Protein 6NZJ (pdb70)

Radius of gyration: 22.23 Å; Cα contacts (8 Å, |Δi|>4): 1246; chains: 2; bounding box: 57×59×49 Å

Structure (mmCIF, N/CA/C/O backbone):
data_6NZJ
#
_entry.id   6NZJ
#
_cell.length_a   96.169
_cell.length_b   96.169
_cell.length_c   320.244
_cell.angle_alpha   90.00
_cell.angle_beta   90.00
_cell.angle_gamma   120.00
#
_symmetry.space_group_name_H-M   'P 65 2 2'
#
loop_
_entity.id
_entity.type
_entity.pdbx_description
1 polymer 'Nitrogenase iron protein'
2 non-polymer 'IRON/SULFUR CLUSTER'
3 non-polymer 'SULFATE ION'
4 water water
#
loop_
_atom_site.group_PDB
_atom_site.id
_atom_site.type_symbol
_atom_site.label_atom_id
_atom_site.label_alt_id
_atom_site.label_comp_id
_atom_site.label_asym_id
_atom_site.label_entity_id
_atom_site.label_seq_id
_atom_site.pdbx_PDB_ins_code
_atom_site.Cartn_x
_atom_site.Cartn_y
_atom_site.Cartn_z
_atom_site.occupancy
_atom_site.B_iso_or_equiv
_atom_site.auth_seq_id
_atom_site.auth_comp_id
_atom_site.auth_asym_id
_atom_site.auth_atom_id
_atom_site.pdbx_PDB_model_num
ATOM 1 N N . MET A 1 1 ? -27.296 10.466 -9.085 1.00 60.81 1 MET A N 1
ATOM 2 C CA . MET A 1 1 ? -27.129 11.862 -8.690 1.00 58.02 1 MET A CA 1
ATOM 3 C C . MET A 1 1 ? -28.472 12.594 -8.599 1.00 51.30 1 MET A C 1
ATOM 4 O O . MET A 1 1 ? -29.247 12.587 -9.549 1.00 54.67 1 MET A O 1
ATOM 9 N N . ARG A 1 2 ? -28.747 13.225 -7.459 1.00 48.49 2 ARG A N 1
ATOM 10 C CA . ARG A 1 2 ? -29.942 14.053 -7.342 1.00 50.60 2 ARG A CA 1
ATOM 11 C C . ARG A 1 2 ? -29.745 15.367 -8.092 1.00 51.85 2 ARG A C 1
ATOM 12 O O . ARG A 1 2 ? -28.657 15.957 -8.073 1.00 48.99 2 ARG A O 1
ATOM 20 N N . GLN A 1 3 ? -30.808 15.830 -8.749 1.00 45.05 3 GLN A N 1
ATOM 21 C CA . GLN A 1 3 ? -30.766 17.026 -9.590 1.00 44.03 3 GLN A CA 1
ATOM 22 C C . GLN A 1 3 ? -31.820 18.016 -9.095 1.00 45.48 3 GLN A C 1
ATOM 23 O O . GLN A 1 3 ? -32.992 17.957 -9.479 1.00 40.95 3 GLN A O 1
ATOM 29 N N . ILE A 1 4 ? -31.385 18.944 -8.250 1.00 41.36 4 ILE A N 1
ATOM 30 C CA . ILE A 1 4 ? -32.277 19.819 -7.506 1.00 37.49 4 ILE A CA 1
ATOM 31 C C . ILE A 1 4 ? -32.096 21.250 -7.986 1.00 39.93 4 ILE A C 1
ATOM 32 O O . ILE A 1 4 ? -30.975 21.685 -8.280 1.00 39.82 4 ILE A O 1
ATOM 37 N N . ALA A 1 5 ? -33.206 21.977 -8.081 1.00 37.69 5 ALA A N 1
ATOM 38 C CA . ALA A 1 5 ? -33.173 23.419 -8.263 1.00 39.95 5 ALA A CA 1
ATOM 39 C C . ALA A 1 5 ? -33.973 24.091 -7.155 1.00 38.96 5 ALA A C 1
ATOM 40 O O . ALA A 1 5 ? -34.992 23.562 -6.695 1.00 39.80 5 ALA A O 1
ATOM 42 N N . ILE A 1 6 ? -33.489 25.246 -6.717 1.00 35.78 6 ILE A N 1
ATOM 43 C CA . ILE A 1 6 ? -34.176 26.084 -5.748 1.00 35.56 6 ILE A CA 1
ATOM 44 C C . ILE A 1 6 ? -34.664 27.316 -6.484 1.00 37.90 6 ILE A C 1
ATOM 45 O O . ILE A 1 6 ? -33.868 28.030 -7.106 1.00 37.31 6 ILE A O 1
ATOM 50 N N . TYR A 1 7 ? -35.965 27.570 -6.416 1.00 36.19 7 TYR A N 1
ATOM 51 C CA . TYR A 1 7 ? -36.557 28.743 -7.035 1.00 34.99 7 TYR A CA 1
ATOM 52 C C . TYR A 1 7 ? -37.234 29.580 -5.958 1.00 37.82 7 TYR A C 1
ATOM 53 O O . TYR A 1 7 ? -37.545 29.091 -4.868 1.00 37.57 7 TYR A O 1
ATOM 62 N N . GLY A 1 8 ? -37.468 30.846 -6.262 1.00 35.54 8 GLY A N 1
ATOM 63 C CA . GLY A 1 8 ? -38.246 31.670 -5.358 1.00 35.02 8 GLY A CA 1
ATOM 64 C C . GLY A 1 8 ? -38.085 33.134 -5.677 1.00 33.99 8 GLY A C 1
ATOM 65 O O . GLY A 1 8 ? -37.214 33.541 -6.440 1.00 36.73 8 GLY A O 1
ATOM 66 N N . LYS A 1 9 ? -38.962 33.931 -5.079 1.00 36.58 9 LYS A N 1
ATOM 67 C CA . LYS A 1 9 ? -38.848 35.373 -5.225 1.00 36.75 9 LYS A CA 1
ATOM 68 C C . LYS A 1 9 ? -37.546 35.855 -4.596 1.00 40.61 9 LYS A C 1
ATOM 69 O O . LYS A 1 9 ? -37.062 35.295 -3.607 1.00 35.72 9 LYS A O 1
ATOM 75 N N . GLY A 1 10 ? -36.970 36.895 -5.190 1.00 37.53 10 GLY A N 1
ATOM 76 C CA . GLY A 1 10 ? -35.752 37.454 -4.659 1.00 38.97 10 GLY A CA 1
ATOM 77 C C . GLY A 1 10 ? -36.001 38.307 -3.429 1.00 43.08 10 GLY A C 1
ATOM 78 O O . GLY A 1 10 ? -37.081 38.861 -3.230 1.00 38.96 10 GLY A O 1
ATOM 79 N N . GLY A 1 11 ? -34.971 38.406 -2.591 1.00 43.11 11 GLY A N 1
ATOM 80 C CA . GLY A 1 11 ? -35.007 39.278 -1.441 1.00 40.79 11 GLY A CA 1
ATOM 81 C C . GLY A 1 11 ? -35.542 38.661 -0.170 1.00 41.42 11 GLY A C 1
ATOM 82 O O . GLY A 1 11 ? -35.847 39.400 0.773 1.00 46.14 11 GLY A O 1
ATOM 83 N N . ILE A 1 12 ? -35.669 37.339 -0.106 1.00 39.62 12 ILE A N 1
ATOM 84 C CA . ILE A 1 12 ? -36.164 36.705 1.109 1.00 40.89 12 ILE A CA 1
ATOM 85 C C . ILE A 1 12 ? -35.199 35.616 1.547 1.00 40.58 12 ILE A C 1
ATOM 86 O O . ILE A 1 12 ? -35.584 34.688 2.266 1.00 40.84 12 ILE A O 1
ATOM 91 N N . GLY A 1 13 ? -33.945 35.718 1.114 1.00 42.43 13 GLY A N 1
ATOM 92 C CA . GLY A 1 13 ? -32.924 34.800 1.577 1.00 39.28 13 GLY A CA 1
ATOM 93 C C . GLY A 1 13 ? -32.900 33.443 0.913 1.00 42.00 13 GLY A C 1
ATOM 94 O O . GLY A 1 13 ? -32.510 32.459 1.550 1.00 42.78 13 GLY A O 1
ATOM 95 N N . LYS A 1 14 ? -33.299 33.351 -0.359 1.00 42.48 14 LYS A N 1
ATOM 96 C CA . LYS A 1 14 ? -33.219 32.064 -1.044 1.00 42.79 14 LYS A CA 1
ATOM 97 C C . LYS A 1 14 ? -31.771 31.580 -1.150 1.00 41.48 14 LYS A C 1
ATOM 98 O O . LYS A 1 14 ? -31.484 30.401 -0.909 1.00 42.39 14 LYS A O 1
ATOM 104 N N . SER A 1 15 ? -30.841 32.474 -1.495 1.00 43.72 15 SER A N 1
ATOM 105 C CA . SER A 1 15 ? -29.454 32.042 -1.651 1.00 43.00 15 SER A CA 1
ATOM 106 C C . SER A 1 15 ? -28.830 31.655 -0.318 1.00 42.23 15 SER A C 1
ATOM 107 O O . SER A 1 15 ? -28.045 30.699 -0.251 1.00 37.03 15 SER A O 1
ATOM 110 N N . THR A 1 16 ? -29.153 32.385 0.744 1.00 37.76 16 THR A N 1
ATOM 111 C CA . THR A 1 16 ? -28.694 31.996 2.071 1.00 39.59 16 THR A CA 1
ATOM 112 C C . THR A 1 16 ? -29.148 30.582 2.401 1.00 44.01 16 THR A C 1
ATOM 113 O O . THR A 1 16 ? -28.347 29.743 2.830 1.00 45.80 16 THR A O 1
ATOM 117 N N . THR A 1 17 ? -30.429 30.287 2.161 1.00 38.61 17 THR A N 1
ATOM 118 C CA . THR A 1 17 ? -30.958 28.969 2.489 1.00 39.23 17 THR A CA 1
ATOM 119 C C . THR A 1 17 ? -30.317 27.882 1.638 1.00 39.76 17 THR A C 1
ATOM 120 O O . THR A 1 17 ? -29.965 26.815 2.154 1.00 41.57 17 THR A O 1
ATOM 124 N N . THR A 1 18 ? -30.167 28.126 0.333 1.00 40.60 18 THR A N 1
ATOM 125 C CA . THR A 1 18 ? -29.526 27.135 -0.528 1.00 41.05 18 THR A CA 1
ATOM 126 C C . THR A 1 18 ? -28.116 26.820 -0.040 1.00 41.02 18 THR A C 1
ATOM 127 O O . THR A 1 18 ? -27.729 25.650 0.078 1.00 41.98 18 THR A O 1
ATOM 131 N N . GLN A 1 19 ? -27.332 27.861 0.255 1.00 39.30 19 GLN A N 1
ATOM 132 C CA . GLN A 1 19 ? -25.956 27.639 0.691 1.00 46.61 19 GLN A CA 1
ATOM 133 C C . GLN A 1 19 ? -25.914 26.926 2.038 1.00 47.63 19 GLN A C 1
ATOM 134 O O . GLN A 1 19 ? -25.122 25.994 2.227 1.00 46.36 19 GLN A O 1
ATOM 140 N N . ASN A 1 20 ? -26.781 27.326 2.972 1.00 41.52 20 ASN A N 1
ATOM 141 C CA . ASN A 1 20 ? -26.852 26.630 4.251 1.00 44.41 20 ASN A CA 1
ATOM 142 C C . ASN A 1 20 ? -27.376 25.207 4.089 1.00 46.08 20 ASN A C 1
ATOM 143 O O . ASN A 1 20 ? -26.905 24.285 4.767 1.00 46.75 20 ASN A O 1
ATOM 148 N N . LEU A 1 21 ? -28.336 24.999 3.188 1.00 43.84 21 LEU A N 1
ATOM 149 C CA . LEU A 1 21 ? -28.837 23.647 2.963 1.00 45.92 21 LEU A CA 1
ATOM 150 C C . LEU A 1 21 ? -27.749 22.752 2.378 1.00 44.52 21 LEU A C 1
ATOM 151 O O . LEU A 1 21 ? -27.552 21.621 2.835 1.00 45.31 21 LEU A O 1
ATOM 156 N N . THR A 1 22 ? -27.020 23.247 1.373 1.00 46.40 22 THR A N 1
ATOM 157 C CA . THR A 1 22 ? -25.951 22.440 0.788 1.00 43.40 22 THR A CA 1
ATOM 158 C C . THR A 1 22 ? -24.813 22.218 1.782 1.00 46.65 22 THR A C 1
ATOM 159 O O . THR A 1 22 ? -24.261 21.113 1.860 1.00 49.01 22 THR A O 1
ATOM 163 N N . ALA A 1 23 ? -24.449 23.245 2.556 1.00 41.37 23 ALA A N 1
ATOM 164 C CA . ALA A 1 23 ? -23.433 23.054 3.590 1.00 46.22 23 ALA A CA 1
ATOM 165 C C . ALA A 1 23 ? -23.843 21.953 4.560 1.00 49.48 23 ALA A C 1
ATOM 166 O O . ALA A 1 23 ? -23.052 21.053 4.870 1.00 49.03 23 ALA A O 1
ATOM 168 N N . ALA A 1 24 ? -25.087 22.006 5.044 1.00 48.79 24 ALA A N 1
ATOM 169 C CA . ALA A 1 24 ? -25.571 20.965 5.945 1.00 50.71 24 ALA A CA 1
ATOM 170 C C . ALA A 1 24 ? -25.534 19.594 5.281 1.00 47.53 24 ALA A C 1
ATOM 171 O O . ALA A 1 24 ? -25.122 18.609 5.900 1.00 52.92 24 ALA A O 1
ATOM 173 N N . LEU A 1 25 ? -25.950 19.512 4.017 1.00 46.97 25 LEU A N 1
ATOM 174 C CA . LEU A 1 25 ? -25.958 18.229 3.325 1.00 46.91 25 LEU A CA 1
ATOM 175 C C . LEU A 1 25 ? -24.553 17.670 3.142 1.00 52.55 25 LEU A C 1
ATOM 176 O O . LEU A 1 25 ? -24.381 16.448 3.047 1.00 56.33 25 LEU A O 1
ATOM 181 N N . SER A 1 26 ? -23.541 18.541 3.062 1.00 50.23 26 SER A N 1
ATOM 182 C CA . SER A 1 26 ? -22.178 18.058 2.862 1.00 52.51 26 SER A CA 1
ATOM 183 C C . SER A 1 26 ? -21.654 17.346 4.100 1.00 51.07 26 SER A C 1
ATOM 184 O O . SER A 1 26 ? -20.884 16.387 3.980 1.00 52.92 26 SER A O 1
ATOM 187 N N . THR A 1 27 ? -22.063 17.790 5.291 1.00 47.72 27 THR A N 1
ATOM 188 C CA . THR A 1 27 ? -21.655 17.115 6.516 1.00 52.85 27 THR A CA 1
ATOM 189 C C . THR A 1 27 ? -22.208 15.700 6.615 1.00 59.03 27 THR A C 1
ATOM 190 O O . THR A 1 27 ? -21.737 14.932 7.459 1.00 62.94 27 THR A O 1
ATOM 194 N N . MET A 1 28 ? -23.187 15.335 5.783 1.00 56.79 28 MET A N 1
ATOM 195 C CA . MET A 1 28 ? -23.719 13.979 5.757 1.00 53.54 28 MET A CA 1
ATOM 196 C C . MET A 1 28 ? -23.012 13.098 4.741 1.00 55.29 28 MET A C 1
ATOM 197 O O . MET A 1 28 ? -23.607 12.129 4.248 1.00 57.49 28 MET A O 1
ATOM 202 N N . GLY A 1 29 ? -21.767 13.418 4.402 1.00 57.46 29 GLY A N 1
ATOM 203 C CA . GLY A 1 29 ? -21.005 12.604 3.469 1.00 53.14 29 GLY A CA 1
ATOM 204 C C . GLY A 1 29 ? -21.512 12.661 2.047 1.00 57.13 29 GLY A C 1
ATOM 205 O O . GLY A 1 29 ? -21.581 11.621 1.374 1.00 62.92 29 GLY A O 1
ATOM 206 N N . ASN A 1 30 ? -21.872 13.849 1.570 1.00 55.17 30 ASN A N 1
ATOM 207 C CA . ASN A 1 30 ? -22.386 14.033 0.221 1.00 57.12 30 ASN A CA 1
ATOM 208 C C . ASN A 1 30 ? -21.419 14.871 -0.600 1.00 49.19 30 ASN A C 1
ATOM 209 O O . ASN A 1 30 ? -20.880 15.870 -0.112 1.00 46.44 30 ASN A O 1
ATOM 214 N N . ASN A 1 31 ? -21.207 14.457 -1.847 1.00 49.39 31 ASN A N 1
ATOM 215 C CA . ASN A 1 31 ? -20.520 15.277 -2.839 1.00 49.08 31 ASN A CA 1
ATOM 216 C C . ASN A 1 31 ? -21.561 16.120 -3.567 1.00 51.96 31 ASN A C 1
ATOM 217 O O . ASN A 1 31 ? -22.492 15.574 -4.177 1.00 49.34 31 ASN A O 1
ATOM 222 N N . ILE A 1 32 ? -21.403 17.440 -3.517 1.00 45.97 32 ILE A N 1
ATOM 223 C CA . ILE A 1 32 ? -22.411 18.369 -4.011 1.00 47.50 32 ILE A CA 1
ATOM 224 C C . ILE A 1 32 ? -21.784 19.311 -5.029 1.00 44.49 32 ILE A C 1
ATOM 225 O O . ILE A 1 32 ? -20.722 19.891 -4.774 1.00 49.39 32 ILE A O 1
ATOM 230 N N . LEU A 1 33 ? -22.453 19.481 -6.168 1.00 44.40 33 LEU A N 1
ATOM 231 C CA . LEU A 1 33 ? -22.151 20.543 -7.120 1.00 43.25 33 LEU A CA 1
ATOM 232 C C . LEU A 1 33 ? -23.224 21.624 -7.015 1.00 44.00 33 LEU A C 1
ATOM 233 O O . LEU A 1 33 ? -24.421 21.323 -7.056 1.00 42.12 33 LEU A O 1
ATOM 238 N N . LEU A 1 34 ? -22.795 22.876 -6.864 1.00 41.73 34 LEU A N 1
ATOM 239 C CA . LEU A 1 34 ? -23.696 24.018 -6.742 1.00 40.06 34 LEU A CA 1
ATOM 240 C C . LEU A 1 34 ? -23.426 24.997 -7.881 1.00 43.89 34 LEU A C 1
ATOM 241 O O . LEU A 1 34 ? -22.318 25.536 -7.995 1.00 37.63 34 LEU A O 1
ATOM 246 N N . VAL A 1 35 ? -24.442 25.232 -8.712 1.00 40.05 35 VAL A N 1
ATOM 247 C CA . VAL A 1 35 ? -24.342 26.104 -9.878 1.00 36.59 35 VAL A CA 1
ATOM 248 C C . VAL A 1 35 ? -25.295 27.271 -9.670 1.00 38.76 35 VAL A C 1
ATOM 249 O O . VAL A 1 35 ? -26.519 27.088 -9.680 1.00 37.86 35 VAL A O 1
ATOM 253 N N . GLY A 1 36 ? -24.743 28.468 -9.483 1.00 35.43 36 GLY A N 1
ATOM 254 C CA . GLY A 1 36 ? -25.565 29.655 -9.331 1.00 39.22 36 GLY A CA 1
ATOM 255 C C . GLY A 1 36 ? -26.146 30.096 -10.667 1.00 39.37 36 GLY A C 1
ATOM 256 O O . GLY A 1 36 ? -25.396 30.446 -11.594 1.00 40.24 36 GLY A O 1
ATOM 257 N N . CYS A 1 37 ? -27.470 30.078 -10.785 1.00 40.13 37 CYS A N 1
ATOM 258 C CA . CYS A 1 37 ? -28.193 30.509 -11.976 1.00 35.24 37 CYS A CA 1
ATOM 259 C C . CYS A 1 37 ? -29.079 31.703 -11.661 1.00 36.23 37 CYS A C 1
ATOM 260 O O . CYS A 1 37 ? -30.230 31.792 -12.109 1.00 35.40 37 CYS A O 1
ATOM 263 N N . ASP A 1 38 ? -28.553 32.626 -10.879 1.00 33.66 38 ASP A N 1
ATOM 264 C CA . ASP A 1 38 ? -29.341 33.760 -10.428 1.00 34.49 38 ASP A CA 1
ATOM 265 C C . ASP A 1 38 ? -28.479 35.012 -10.524 1.00 39.76 38 ASP A C 1
ATOM 266 O O . ASP A 1 38 ? -27.582 35.212 -9.697 1.00 39.08 38 ASP A O 1
ATOM 271 N N . PRO A 1 39 ? -28.731 35.885 -11.504 1.00 41.04 39 PRO A N 1
ATOM 272 C CA . PRO A 1 39 ? -27.821 37.009 -11.765 1.00 32.27 39 PRO A CA 1
ATOM 273 C C . PRO A 1 39 ? -27.946 38.161 -10.785 1.00 40.29 39 PRO A C 1
ATOM 274 O O . PRO A 1 39 ? -27.299 39.196 -10.991 1.00 41.75 39 PRO A O 1
ATOM 278 N N . LYS A 1 40 ? -28.757 38.019 -9.739 1.00 34.97 40 LYS A N 1
ATOM 279 C CA . LYS A 1 40 ? -28.869 39.025 -8.697 1.00 36.39 40 LYS A CA 1
ATOM 280 C C . LYS A 1 40 ? -28.409 38.487 -7.351 1.00 37.23 40 LYS A C 1
ATOM 281 O O . LYS A 1 40 ? -28.534 39.189 -6.340 1.00 40.76 40 LYS A O 1
ATOM 287 N N . ALA A 1 41 ? -27.906 37.259 -7.303 1.00 37.57 41 ALA A N 1
ATOM 288 C CA . ALA A 1 41 ? -27.556 36.612 -6.049 1.00 44.55 41 ALA A CA 1
ATOM 289 C C . ALA A 1 41 ? -26.148 36.052 -6.121 1.00 45.05 41 ALA A C 1
ATOM 290 O O . ALA A 1 41 ? -25.764 35.445 -7.123 1.00 44.16 41 ALA A O 1
ATOM 292 N N . ASP A 1 42 ? -25.390 36.236 -5.039 1.00 49.87 42 ASP A N 1
ATOM 293 C CA . ASP A 1 42 ? -24.082 35.599 -4.884 1.00 46.34 42 ASP A CA 1
ATOM 294 C C . ASP A 1 42 ? -24.322 34.233 -4.260 1.00 47.33 42 ASP A C 1
ATOM 295 O O . ASP A 1 42 ? -24.303 34.069 -3.038 1.00 51.33 42 ASP A O 1
ATOM 300 N N . SER A 1 43 ? -24.548 33.237 -5.112 1.00 43.04 43 SER A N 1
ATOM 301 C CA . SER A 1 43 ? -24.997 31.926 -4.655 1.00 41.70 43 SER A CA 1
ATOM 302 C C . SER A 1 43 ? -23.905 31.098 -4.003 1.00 43.09 43 SER A C 1
ATOM 303 O O . SER A 1 43 ? -24.197 29.987 -3.558 1.00 41.91 43 SER A O 1
ATOM 306 N N . THR A 1 44 ? -22.657 31.558 -3.964 1.00 47.99 44 THR A N 1
ATOM 307 C CA . THR A 1 44 ? -21.583 30.708 -3.472 1.00 44.28 44 THR A CA 1
ATOM 308 C C . THR A 1 44 ? -20.659 31.394 -2.483 1.00 44.95 44 THR A C 1
ATOM 309 O O . THR A 1 44 ? -19.707 30.756 -2.019 1.00 45.05 44 THR A O 1
ATOM 313 N N . ARG A 1 45 ? -20.909 32.657 -2.130 1.00 42.36 45 ARG A N 1
ATOM 314 C CA . ARG A 1 45 ? -19.896 33.386 -1.380 1.00 43.54 45 ARG A CA 1
ATOM 315 C C . ARG A 1 45 ? -19.798 32.903 0.063 1.00 50.85 45 ARG A C 1
ATOM 316 O O . ARG A 1 45 ? -18.704 32.911 0.637 1.00 49.83 45 ARG A O 1
ATOM 324 N N . MET A 1 46 ? -20.902 32.442 0.657 1.00 49.66 46 MET A N 1
ATOM 325 C CA . MET A 1 46 ? -20.820 31.912 2.015 1.00 51.49 46 MET A CA 1
ATOM 326 C C . MET A 1 46 ? -20.079 30.586 2.058 1.00 49.28 46 MET A C 1
ATOM 327 O O . MET A 1 46 ? -19.613 30.183 3.129 1.00 51.34 46 MET A O 1
ATOM 332 N N . LEU A 1 47 ? -19.965 29.897 0.925 1.00 46.60 47 LEU A N 1
ATOM 333 C CA . LEU A 1 47 ? -19.246 28.633 0.870 1.00 45.54 47 LEU A CA 1
ATOM 334 C C . LEU A 1 47 ? -17.796 28.782 0.434 1.00 48.03 47 LEU A C 1
ATOM 335 O O . LEU A 1 47 ? -16.981 27.907 0.751 1.00 47.42 47 LEU A O 1
ATOM 340 N N . LEU A 1 48 ? -17.465 29.847 -0.299 1.00 47.73 48 LEU A N 1
ATOM 341 C CA . LEU A 1 48 ? -16.118 30.069 -0.811 1.00 50.73 48 LEU A CA 1
ATOM 342 C C . LEU A 1 48 ? -15.354 31.127 -0.034 1.00 51.41 48 LEU A C 1
ATOM 343 O O . LEU A 1 48 ? -14.120 31.109 -0.038 1.00 52.45 48 LEU A O 1
ATOM 348 N N . GLY A 1 49 ? -16.058 32.056 0.609 1.00 50.35 49 GLY A N 1
ATOM 349 C CA . GLY A 1 49 ? -15.437 33.046 1.454 1.00 48.62 49 GLY A CA 1
ATOM 350 C C . GLY A 1 49 ? -15.115 34.371 0.795 1.00 54.40 49 GLY A C 1
ATOM 351 O O . GLY A 1 49 ? -14.811 35.335 1.506 1.00 63.54 49 GLY A O 1
ATOM 352 N N . GLY A 1 50 ? -15.165 34.465 -0.522 1.00 48.29 50 GLY A N 1
ATOM 353 C CA . GLY A 1 50 ? -14.816 35.697 -1.200 1.00 50.54 50 GLY A CA 1
ATOM 354 C C . GLY A 1 50 ? -16.020 36.565 -1.499 1.00 50.53 50 GLY A C 1
ATOM 355 O O . GLY A 1 50 ? -16.992 36.607 -0.738 1.00 54.14 50 GLY A O 1
ATOM 356 N N . LEU A 1 51 ? -15.941 37.292 -2.609 1.00 48.96 51 LEU A N 1
ATOM 357 C CA . LEU A 1 51 ? -17.065 38.020 -3.180 1.00 51.05 51 LEU A CA 1
ATOM 358 C C . LEU A 1 51 ? -17.129 37.722 -4.668 1.00 54.34 51 LEU A C 1
ATOM 359 O O . LEU A 1 51 ? -16.132 37.907 -5.377 1.00 55.59 51 LEU A O 1
ATOM 364 N N . ASN A 1 52 ? -18.292 37.269 -5.136 1.00 47.12 52 ASN A N 1
ATOM 365 C CA . ASN A 1 52 ? -18.600 37.189 -6.561 1.00 43.55 52 ASN A CA 1
ATOM 366 C C . ASN A 1 52 ? -17.519 36.424 -7.333 1.00 47.13 52 ASN A C 1
ATOM 367 O O . ASN A 1 52 ? -16.717 37.003 -8.062 1.00 42.73 52 ASN A O 1
ATOM 372 N N . GLN A 1 53 ? -17.529 35.101 -7.167 1.00 40.23 53 GLN A N 1
ATOM 373 C CA . GLN A 1 53 ? -16.557 34.271 -7.870 1.00 42.54 53 GLN A CA 1
ATOM 374 C C . GLN A 1 53 ? -16.651 34.507 -9.375 1.00 48.19 53 GLN A C 1
ATOM 375 O O . GLN A 1 53 ? -17.697 34.898 -9.903 1.00 43.79 53 GLN A O 1
ATOM 381 N N . LYS A 1 54 ? -15.526 34.315 -10.064 1.00 45.58 54 LYS A N 1
ATOM 382 C CA . LYS A 1 54 ? -15.511 34.521 -11.505 1.00 48.95 54 LYS A CA 1
ATOM 383 C C . LYS A 1 54 ? -16.541 33.608 -12.154 1.00 43.98 54 LYS A C 1
ATOM 384 O O . LYS A 1 54 ? -16.553 32.397 -11.915 1.00 40.95 54 LYS A O 1
ATOM 386 N N . THR A 1 55 ? -17.429 34.195 -12.948 1.00 43.57 55 THR A N 1
ATOM 387 C CA . THR A 1 55 ? -18.537 33.442 -13.516 1.00 38.86 55 THR A CA 1
ATOM 388 C C . THR A 1 55 ? -18.124 32.765 -14.816 1.00 40.80 55 THR A C 1
ATOM 389 O O . THR A 1 55 ? -17.153 33.154 -15.474 1.00 43.39 55 THR A O 1
ATOM 393 N N . VAL A 1 56 ? -18.888 31.733 -15.183 1.00 41.35 56 VAL A N 1
ATOM 394 C CA . VAL A 1 56 ? -18.630 31.020 -16.432 1.00 41.86 56 VAL A CA 1
ATOM 395 C C . VAL A 1 56 ? -18.769 31.961 -17.622 1.00 42.58 56 VAL A C 1
ATOM 396 O O . VAL A 1 56 ? -17.913 31.992 -18.512 1.00 42.87 56 VAL A O 1
ATOM 400 N N . LEU A 1 57 ? -19.853 32.742 -17.656 1.00 41.78 57 LEU A N 1
ATOM 401 C CA . LEU A 1 57 ? -20.117 33.584 -18.817 1.00 42.16 57 LEU A CA 1
ATOM 402 C C . LEU A 1 57 ? -19.129 34.743 -18.901 1.00 47.99 57 LEU A C 1
ATOM 403 O O . LEU A 1 57 ? -18.682 35.104 -19.997 1.00 46.09 57 LEU A O 1
ATOM 408 N N . ASP A 1 58 ? -18.768 35.339 -17.760 1.00 43.43 58 ASP A N 1
ATOM 409 C CA . ASP A 1 58 ? -17.762 36.394 -17.795 1.00 43.51 58 ASP A CA 1
ATOM 410 C C . ASP A 1 58 ? -16.423 35.847 -18.268 1.00 47.88 58 ASP A C 1
ATOM 411 O O . ASP A 1 58 ? -15.715 36.504 -19.040 1.00 48.97 58 ASP A O 1
ATOM 416 N N . THR A 1 59 ? -16.060 34.642 -17.825 1.00 43.38 59 THR A N 1
ATOM 417 C CA . THR A 1 59 ? -14.828 34.032 -18.315 1.00 47.43 59 THR A CA 1
ATOM 418 C C . THR A 1 59 ? -14.890 33.850 -19.824 1.00 49.79 59 THR A C 1
ATOM 419 O O . THR A 1 59 ? -13.955 34.212 -20.549 1.00 52.03 59 THR A O 1
ATOM 423 N N . LEU A 1 60 ? -16.008 33.317 -20.315 1.00 45.86 60 LEU A N 1
ATOM 424 C CA . LEU A 1 60 ? -16.156 33.069 -21.743 1.00 48.00 60 LEU A CA 1
ATOM 425 C C . LEU A 1 60 ? -16.095 34.367 -22.541 1.00 45.01 60 LEU A C 1
ATOM 426 O O . LEU A 1 60 ? -15.516 34.410 -23.630 1.00 48.02 60 LEU A O 1
ATOM 431 N N . ARG A 1 61 ? -16.662 35.442 -22.008 1.00 45.60 61 ARG A N 1
ATOM 432 C CA . ARG A 1 61 ? -16.668 36.714 -22.718 1.00 46.61 61 ARG A CA 1
ATOM 433 C C . ARG A 1 61 ? -15.339 37.452 -22.632 1.00 51.39 61 ARG A C 1
ATOM 434 O O . ARG A 1 61 ? -15.127 38.397 -23.398 1.00 48.08 61 ARG A O 1
ATOM 442 N N . SER A 1 62 ? -14.450 37.054 -21.724 1.00 53.89 62 SER A N 1
ATOM 443 C CA . SER A 1 62 ? -13.263 37.841 -21.432 1.00 48.23 62 SER A CA 1
ATOM 444 C C . SER A 1 62 ? -12.281 37.804 -22.601 1.00 53.13 62 SER A C 1
ATOM 445 O O . SER A 1 62 ? -12.353 36.944 -23.485 1.00 53.92 62 SER A O 1
ATOM 448 N N . GLU A 1 63 ? -11.354 38.764 -22.594 1.00 57.81 63 GLU A N 1
ATOM 449 C CA . GLU A 1 63 ? -10.388 38.895 -23.680 1.00 61.72 63 GLU A CA 1
ATOM 450 C C . GLU A 1 63 ? -9.513 37.650 -23.791 1.00 53.33 63 GLU A C 1
ATOM 451 O O . GLU A 1 63 ? -9.167 37.015 -22.790 1.00 53.97 63 GLU A O 1
ATOM 453 N N . GLY A 1 64 ? -9.170 37.295 -25.019 1.00 53.31 64 GLY A N 1
ATOM 454 C CA . GLY A 1 64 ? -8.292 36.175 -25.286 1.00 47.53 64 GLY A CA 1
ATOM 455 C C . GLY A 1 64 ? -9.021 35.017 -25.948 1.00 53.80 64 GLY A C 1
ATOM 456 O O . GLY A 1 64 ? -10.246 34.992 -26.078 1.00 54.08 64 GLY A O 1
ATOM 457 N N . ASP A 1 65 ? -8.222 34.038 -26.363 1.00 51.30 65 ASP A N 1
ATOM 458 C CA . ASP A 1 65 ? -8.719 32.879 -27.079 1.00 49.84 65 ASP A CA 1
ATOM 459 C C . ASP A 1 65 ? -8.514 31.569 -26.335 1.00 53.32 65 ASP A C 1
ATOM 460 O O . ASP A 1 65 ? -9.032 30.540 -26.789 1.00 57.61 65 ASP A O 1
ATOM 465 N N . GLU A 1 66 ? -7.774 31.566 -25.226 1.00 50.24 66 GLU A N 1
ATOM 466 C CA . GLU A 1 66 ? -7.429 30.313 -24.566 1.00 54.34 66 GLU A CA 1
ATOM 467 C C . GLU A 1 66 ? -8.676 29.639 -24.002 1.00 55.10 66 GLU A C 1
ATOM 468 O O . GLU A 1 66 ? -9.621 30.292 -23.552 1.00 56.41 66 GLU A O 1
ATOM 470 N N . GLY A 1 67 ? -8.673 28.312 -24.044 1.00 56.55 67 GLY A N 1
ATOM 471 C CA . GLY A 1 67 ? -9.823 27.564 -23.575 1.00 55.75 67 GLY A CA 1
ATOM 472 C C . GLY A 1 67 ? -9.955 27.641 -22.065 1.00 62.28 67 GLY A C 1
ATOM 473 O O . GLY A 1 67 ? -8.966 27.666 -21.330 1.00 63.30 67 GLY A O 1
ATOM 474 N N . ILE A 1 68 ? -11.206 27.685 -21.603 1.00 57.69 68 ILE A N 1
ATOM 475 C CA . ILE A 1 68 ? -11.476 27.763 -20.176 1.00 49.96 68 ILE A CA 1
ATOM 476 C C . ILE A 1 68 ? -10.947 26.515 -19.483 1.00 51.20 68 ILE A C 1
ATOM 477 O O . ILE A 1 68 ? -11.113 25.394 -19.977 1.00 52.99 68 ILE A O 1
ATOM 482 N N . ASP A 1 69 ? -10.291 26.704 -18.340 1.00 55.32 69 ASP A N 1
ATOM 483 C CA . ASP A 1 69 ? -9.924 25.609 -17.452 1.00 54.63 69 ASP A CA 1
ATOM 484 C C . ASP A 1 69 ? -10.979 25.475 -16.362 1.00 56.17 69 ASP A C 1
ATOM 485 O O . ASP A 1 69 ? -11.452 26.479 -15.821 1.00 53.87 69 ASP A O 1
ATOM 489 N N . LEU A 1 70 ? -11.335 24.227 -16.038 1.00 52.56 70 LEU A N 1
ATOM 490 C CA . LEU A 1 70 ? -12.373 23.983 -15.042 1.00 49.33 70 LEU A CA 1
ATOM 491 C C . LEU A 1 70 ? -12.057 24.683 -13.725 1.00 50.63 70 LEU A C 1
ATOM 492 O O . LEU A 1 70 ? -12.947 25.263 -13.087 1.00 46.26 70 LEU A O 1
ATOM 497 N N . ASP A 1 71 ? -10.787 24.660 -13.317 1.00 49.67 71 ASP A N 1
ATOM 498 C CA . ASP A 1 71 ? -10.377 25.301 -12.074 1.00 50.33 71 ASP A CA 1
ATOM 499 C C . ASP A 1 71 ? -10.618 26.803 -12.092 1.00 45.69 71 ASP A C 1
ATOM 500 O O . ASP A 1 71 ? -10.637 27.430 -11.030 1.00 48.36 71 ASP A O 1
ATOM 502 N N . THR A 1 72 ? -10.790 27.400 -13.269 1.00 47.06 72 THR A N 1
ATOM 503 C CA . THR A 1 72 ? -11.106 28.823 -13.310 1.00 51.46 72 THR A CA 1
ATOM 504 C C . THR A 1 72 ? -12.518 29.083 -12.801 1.00 50.70 72 THR A C 1
ATOM 505 O O . THR A 1 72 ? -12.748 30.034 -12.043 1.00 46.05 72 THR A O 1
ATOM 509 N N . VAL A 1 73 ? -13.470 28.241 -13.199 1.00 44.88 73 VAL A N 1
ATOM 510 C CA . VAL A 1 73 ? -14.890 28.515 -12.995 1.00 48.08 73 VAL A CA 1
ATOM 511 C C . VAL A 1 73 ? -15.523 27.627 -11.937 1.00 45.86 73 VAL A C 1
ATOM 512 O O . VAL A 1 73 ? -16.664 27.897 -11.528 1.00 48.47 73 VAL A O 1
ATOM 516 N N . LEU A 1 74 ? -14.833 26.585 -11.482 1.00 45.97 74 LEU A N 1
ATOM 517 C CA . LEU A 1 74 ? -15.329 25.689 -10.447 1.00 45.28 74 LEU A CA 1
ATOM 518 C C . LEU A 1 74 ? -14.345 25.719 -9.290 1.00 48.05 74 LEU A C 1
ATOM 519 O O . LEU A 1 74 ? -13.196 25.290 -9.440 1.00 54.35 74 LEU A O 1
ATOM 524 N N . GLN A 1 75 ? -14.788 26.231 -8.145 1.00 46.68 75 GLN A N 1
ATOM 525 C CA . GLN A 1 75 ? -13.916 26.334 -6.993 1.00 43.83 75 GLN A CA 1
ATOM 526 C C . GLN A 1 75 ? -14.468 25.533 -5.819 1.00 52.22 75 GLN A C 1
ATOM 527 O O . GLN A 1 75 ? -15.682 25.530 -5.585 1.00 49.37 75 GLN A O 1
ATOM 533 N N . PRO A 1 76 ? -13.608 24.846 -5.067 1.00 49.47 76 PRO A N 1
ATOM 534 C CA . PRO A 1 76 ? -14.091 24.048 -3.937 1.00 45.62 76 PRO A CA 1
ATOM 535 C C . PRO A 1 76 ? -14.321 24.921 -2.718 1.00 46.72 76 PRO A C 1
ATOM 536 O O . PRO A 1 76 ? -13.532 25.819 -2.412 1.00 47.98 76 PRO A O 1
ATOM 540 N N . GLY A 1 77 ? -15.424 24.661 -2.028 1.00 47.02 77 GLY A N 1
ATOM 541 C CA . GLY A 1 77 ? -15.773 25.447 -0.862 1.00 44.14 77 GLY A CA 1
ATOM 542 C C . GLY A 1 77 ? -16.021 24.582 0.354 1.00 46.75 77 GLY A C 1
ATOM 543 O O . GLY A 1 77 ? -15.602 23.419 0.385 1.00 47.64 77 GLY A O 1
ATOM 544 N N . PHE A 1 78 ? -16.700 25.140 1.357 1.00 45.34 78 PHE A N 1
ATOM 545 C CA . PHE A 1 78 ? -16.984 24.398 2.574 1.00 47.59 78 PHE A CA 1
ATOM 546 C C . PHE A 1 78 ? -17.586 23.040 2.239 1.00 47.62 78 PHE A C 1
ATOM 547 O O . PHE A 1 78 ? -18.378 22.909 1.303 1.00 46.23 78 PHE A O 1
ATOM 555 N N . GLY A 1 79 ? -17.186 22.026 3.003 1.00 46.13 79 GLY A N 1
ATOM 556 C CA . GLY A 1 79 ? -17.656 20.674 2.789 1.00 40.72 79 GLY A CA 1
ATOM 557 C C . GLY A 1 79 ? -17.236 20.048 1.484 1.00 47.64 79 GLY A C 1
ATOM 558 O O . GLY A 1 79 ? -17.740 18.973 1.138 1.00 49.88 79 GLY A O 1
ATOM 559 N N . GLY A 1 80 ? -16.330 20.684 0.743 1.00 47.26 80 GLY A N 1
ATOM 560 C CA . GLY A 1 80 ? -15.989 20.189 -0.571 1.00 44.74 80 GLY A CA 1
ATOM 561 C C . GLY A 1 80 ? -17.048 20.420 -1.624 1.00 50.61 80 GLY A C 1
ATOM 562 O O . GLY A 1 80 ? -16.989 19.805 -2.696 1.00 48.09 80 GLY A O 1
ATOM 563 N N . ILE A 1 81 ? -18.029 21.283 -1.349 1.00 47.67 81 ILE A N 1
ATOM 564 C CA . ILE A 1 81 ? -19.021 21.620 -2.364 1.00 51.03 81 ILE A CA 1
ATOM 565 C C . ILE A 1 81 ? -18.313 22.318 -3.514 1.00 46.70 81 ILE A C 1
ATOM 566 O O . ILE A 1 81 ? -17.622 23.327 -3.319 1.00 44.84 81 ILE A O 1
ATOM 571 N N . LYS A 1 82 ? -18.466 21.779 -4.717 1.00 43.74 82 LYS A N 1
ATOM 572 C CA . LYS A 1 82 ? -17.944 22.452 -5.896 1.00 46.54 82 LYS A CA 1
ATOM 573 C C . LYS A 1 82 ? -18.866 23.615 -6.242 1.00 46.33 82 LYS A C 1
ATOM 574 O O . LYS A 1 82 ? -20.085 23.443 -6.338 1.00 48.01 82 LYS A O 1
ATOM 580 N N . CYS A 1 83 ? -18.289 24.800 -6.411 1.00 43.98 83 CYS A N 1
ATOM 581 C CA . CYS A 1 83 ? -19.053 26.031 -6.541 1.00 41.67 83 CYS A CA 1
ATOM 582 C C . CYS A 1 83 ? -18.835 26.645 -7.916 1.00 43.18 83 CYS A C 1
ATOM 583 O O . CYS A 1 83 ? -17.691 26.807 -8.354 1.00 45.04 83 CYS A O 1
ATOM 586 N N . VAL A 1 84 ? -19.934 27.000 -8.577 1.00 41.87 84 VAL A N 1
ATOM 587 C CA . VAL A 1 84 ? -19.922 27.592 -9.911 1.00 41.50 84 VAL A CA 1
ATOM 588 C C . VAL A 1 84 ? -20.979 28.684 -9.957 1.00 39.96 84 VAL A C 1
ATOM 589 O O . VAL A 1 84 ? -22.077 28.521 -9.417 1.00 43.02 84 VAL A O 1
ATOM 593 N N . GLU A 1 85 ? -20.641 29.804 -10.586 1.00 40.76 85 GLU A N 1
ATOM 594 C CA . GLU A 1 85 ? -21.599 30.857 -10.903 1.00 39.21 85 GLU A CA 1
ATOM 595 C C . GLU A 1 85 ? -21.699 30.964 -12.418 1.00 39.70 85 GLU A C 1
ATOM 596 O O . GLU A 1 85 ? -20.696 31.211 -13.095 1.00 41.09 85 GLU A O 1
ATOM 602 N N . SER A 1 86 ? -22.903 30.777 -12.951 1.00 36.45 86 SER A N 1
ATOM 603 C CA . SER A 1 86 ? -23.082 30.856 -14.396 1.00 37.01 86 SER A CA 1
ATOM 604 C C . SER A 1 86 ? -22.810 32.269 -14.909 1.00 38.72 86 SER A C 1
ATOM 605 O O . SER A 1 86 ? -22.081 32.453 -15.891 1.00 39.88 86 SER A O 1
ATOM 608 N N . GLY A 1 87 ? -23.347 33.282 -14.232 1.00 38.23 87 GLY A N 1
ATOM 609 C CA . GLY A 1 87 ? -23.189 34.654 -14.665 1.00 32.75 87 GLY A CA 1
ATOM 610 C C . GLY A 1 87 ? -24.444 35.193 -15.338 1.00 38.12 87 GLY A C 1
ATOM 611 O O . GLY A 1 87 ? -25.297 34.449 -15.831 1.00 37.63 87 GLY A O 1
ATOM 612 N N . GLY A 1 88 ? -24.552 36.520 -15.366 1.00 34.18 88 GLY A N 1
ATOM 613 C CA . GLY A 1 88 ? -25.731 37.167 -15.897 1.00 38.51 88 GLY A CA 1
ATOM 614 C C . GLY A 1 88 ? -25.676 37.397 -17.396 1.00 40.14 88 GLY A C 1
ATOM 615 O O . GLY A 1 88 ? -24.643 37.196 -18.048 1.00 35.37 88 GLY A O 1
ATOM 616 N N . PRO A 1 89 ? -26.798 37.812 -17.978 1.00 36.61 89 PRO A N 1
ATOM 617 C CA . PRO A 1 89 ? -26.805 38.134 -19.408 1.00 36.42 89 PRO A CA 1
ATOM 618 C C . PRO A 1 89 ? -26.013 39.399 -19.691 1.00 36.83 89 PRO A C 1
ATOM 619 O O . PRO A 1 89 ? -25.835 40.265 -18.830 1.00 36.16 89 PRO A O 1
ATOM 623 N N . GLU A 1 90 ? -25.526 39.489 -20.920 1.00 35.97 90 GLU A N 1
ATOM 624 C CA . GLU A 1 90 ? -25.011 40.744 -21.434 1.00 38.97 90 GLU A CA 1
ATOM 625 C C . GLU A 1 90 ? -26.052 41.836 -21.203 1.00 37.69 90 GLU A C 1
ATOM 626 O O . GLU A 1 90 ? -27.165 41.736 -21.739 1.00 37.08 90 GLU A O 1
ATOM 632 N N . PRO A 1 91 ? -25.751 42.857 -20.398 1.00 38.04 91 PRO A N 1
ATOM 633 C CA . PRO A 1 91 ? -26.807 43.763 -19.912 1.00 34.25 91 PRO A CA 1
ATOM 634 C C . PRO A 1 91 ? -27.590 44.409 -21.046 1.00 39.17 91 PRO A C 1
ATOM 635 O O . PRO A 1 91 ? -27.028 45.074 -21.925 1.00 36.47 91 PRO A O 1
ATOM 639 N N . GLY A 1 92 ? -28.901 44.183 -21.030 1.00 34.15 92 GLY A N 1
ATOM 640 C CA . GLY A 1 92 ? -29.806 44.766 -21.993 1.00 35.40 92 GLY A CA 1
ATOM 641 C C . GLY A 1 92 ? -29.861 44.066 -23.330 1.00 36.88 92 GLY A C 1
ATOM 642 O O . GLY A 1 92 ? -30.561 44.548 -24.231 1.00 34.69 92 GLY A O 1
ATOM 643 N N . VAL A 1 93 ? -29.156 42.945 -23.491 1.00 33.30 93 VAL A N 1
ATOM 644 C CA . VAL A 1 93 ? -29.026 42.301 -24.794 1.00 34.44 93 VAL A CA 1
ATOM 645 C C . VAL A 1 93 ? -29.249 40.796 -24.680 1.00 35.83 93 VAL A C 1
ATOM 646 O O . VAL A 1 93 ? -30.040 40.216 -25.430 1.00 36.21 93 VAL A O 1
ATOM 650 N N . GLY A 1 94 ? -28.549 40.151 -23.749 1.00 35.08 94 GLY A N 1
ATOM 651 C CA . GLY A 1 94 ? -28.574 38.707 -23.642 1.00 35.32 94 GLY A CA 1
ATOM 652 C C . GLY A 1 94 ? -29.842 38.162 -23.006 1.00 36.50 94 GLY A C 1
ATOM 653 O O . GLY A 1 94 ? -30.735 38.888 -22.571 1.00 34.22 94 GLY A O 1
ATOM 654 N N . CYS A 1 95 ? -29.907 36.832 -22.963 1.00 37.35 95 CYS A N 1
ATOM 655 C CA . CYS A 1 95 ? -31.022 36.098 -22.382 1.00 29.76 95 CYS A CA 1
ATOM 656 C C . CYS A 1 95 ? -30.467 35.070 -21.410 1.00 36.80 95 CYS A C 1
ATOM 657 O O . CYS A 1 95 ? -29.509 34.355 -21.733 1.00 36.25 95 CYS A O 1
ATOM 660 N N . ALA A 1 96 ? -31.071 34.982 -20.227 1.00 33.80 96 ALA A N 1
ATOM 661 C CA . ALA A 1 96 ? -30.502 34.111 -19.203 1.00 35.08 96 ALA A CA 1
ATOM 662 C C . ALA A 1 96 ? -30.702 32.638 -19.535 1.00 35.10 96 ALA A C 1
ATOM 663 O O . ALA A 1 96 ? -29.920 31.794 -19.088 1.00 39.75 96 ALA A O 1
ATOM 665 N N . GLY A 1 97 ? -31.730 32.310 -20.317 1.00 35.98 97 GLY A N 1
ATOM 666 C CA . GLY A 1 97 ? -31.885 30.937 -20.772 1.00 34.65 97 GLY A CA 1
ATOM 667 C C . GLY A 1 97 ? -30.691 30.458 -21.575 1.00 38.51 97 GLY A C 1
ATOM 668 O O . GLY A 1 97 ? -30.126 29.396 -21.298 1.00 42.40 97 GLY A O 1
ATOM 669 N N . ARG A 1 98 ? -30.280 31.241 -22.577 1.00 34.77 98 ARG A N 1
ATOM 670 C CA . ARG A 1 98 ? -29.102 30.858 -23.347 1.00 34.97 98 ARG A CA 1
ATOM 671 C C . ARG A 1 98 ? -27.855 30.873 -22.472 1.00 37.11 98 ARG A C 1
ATOM 672 O O . ARG A 1 98 ? -27.012 29.977 -22.572 1.00 38.19 98 ARG A O 1
ATOM 680 N N . GLY A 1 99 ? -27.741 31.856 -21.577 1.00 33.84 99 GLY A N 1
ATOM 681 C CA . GLY A 1 99 ? -26.582 31.907 -20.705 1.00 33.90 99 GLY A CA 1
ATOM 682 C C . GLY A 1 99 ? -26.485 30.708 -19.782 1.00 36.17 99 GLY A C 1
ATOM 683 O O . GLY A 1 99 ? -25.404 30.149 -19.588 1.00 39.54 99 GLY A O 1
ATOM 684 N N . ILE A 1 100 ? -27.612 30.295 -19.203 1.00 36.50 100 ILE A N 1
ATOM 685 C CA . ILE A 1 100 ? -27.610 29.153 -18.294 1.00 36.36 100 ILE A CA 1
ATOM 686 C C . ILE A 1 100 ? -27.285 27.869 -19.046 1.00 36.80 100 ILE A C 1
ATOM 687 O O . ILE A 1 100 ? -26.482 27.052 -18.583 1.00 35.71 100 ILE A O 1
ATOM 692 N N . ILE A 1 101 ? -27.901 27.666 -2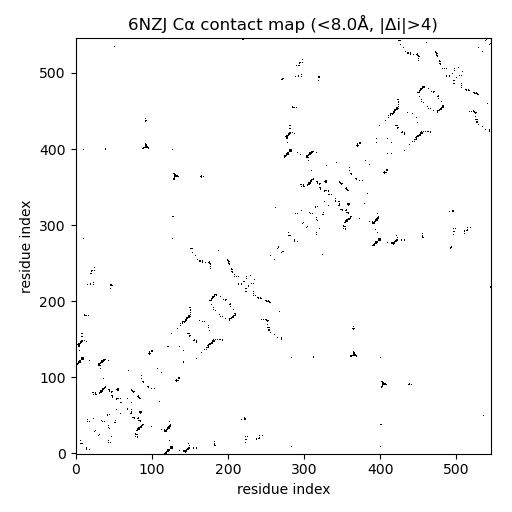0.213 1.00 35.02 101 ILE A N 1
ATOM 693 C CA . ILE A 1 101 ? -27.612 26.469 -21.000 1.00 33.59 101 ILE A CA 1
ATOM 694 C C . ILE A 1 101 ? -26.168 26.493 -21.486 1.00 41.00 101 ILE A C 1
ATOM 695 O O . ILE A 1 101 ? -25.498 25.451 -21.547 1.00 38.29 101 ILE A O 1
ATOM 700 N N . THR A 1 102 ? -25.658 27.685 -21.814 1.00 37.29 102 THR A N 1
ATOM 701 C CA . THR A 1 102 ? -24.265 27.807 -22.224 1.00 36.73 102 THR A CA 1
ATOM 702 C C . THR A 1 102 ? -23.334 27.376 -21.102 1.00 38.65 102 THR A C 1
ATOM 703 O O . THR A 1 102 ? -22.390 26.613 -21.327 1.00 37.08 102 THR A O 1
ATOM 707 N N . SER A 1 103 ? -23.591 27.848 -19.877 1.00 36.52 103 SER A N 1
ATOM 708 C CA . SER A 1 103 ? -22.733 27.477 -18.751 1.00 40.35 103 SER A CA 1
ATOM 709 C C . SER A 1 103 ? -22.784 25.982 -18.486 1.00 39.59 103 SER A C 1
ATOM 710 O O . SER A 1 103 ? -21.746 25.336 -18.305 1.00 42.48 103 SER A O 1
ATOM 713 N N . ILE A 1 104 ? -23.987 25.415 -18.445 1.00 38.41 104 ILE A N 1
ATOM 714 C CA . ILE A 1 104 ? -24.109 23.991 -18.149 1.00 43.21 104 ILE A CA 1
ATOM 715 C C . ILE A 1 104 ? -23.437 23.169 -19.238 1.00 42.37 104 ILE A C 1
ATOM 716 O O . ILE A 1 104 ? -22.730 22.196 -18.955 1.00 41.33 104 ILE A O 1
ATOM 721 N N . GLY A 1 105 ? -23.635 23.557 -20.500 1.00 42.42 105 GLY A N 1
ATOM 722 C CA . GLY A 1 105 ? -22.965 22.864 -21.588 1.00 43.78 105 GLY A CA 1
ATOM 723 C C . GLY A 1 105 ? -21.458 22.848 -21.421 1.00 48.50 105 GLY A C 1
ATOM 724 O O . GLY A 1 105 ? -20.814 21.806 -21.577 1.00 49.38 105 GLY A O 1
ATOM 725 N N . LEU A 1 106 ? -20.879 24.002 -21.070 1.00 43.80 106 LEU A N 1
ATOM 726 C CA . LEU A 1 106 ? -19.434 24.087 -20.895 1.00 43.34 106 LEU A CA 1
ATOM 727 C C . LEU A 1 106 ? -18.983 23.334 -19.653 1.00 48.23 106 LEU A C 1
ATOM 728 O O . LEU A 1 106 ? -17.901 22.737 -19.645 1.00 49.66 106 LEU A O 1
ATOM 733 N N . LEU A 1 107 ? -19.790 23.352 -18.591 1.00 47.43 107 LEU A N 1
ATOM 734 C CA . LEU A 1 107 ? -19.460 22.550 -17.420 1.00 44.52 107 LEU A CA 1
ATOM 735 C C . LEU A 1 107 ? -19.448 21.065 -17.767 1.00 46.89 107 LEU A C 1
ATOM 736 O O . LEU A 1 107 ? -18.548 20.327 -17.347 1.00 48.16 107 LEU A O 1
ATOM 741 N N . GLU A 1 108 ? -20.429 20.612 -18.551 1.00 44.84 108 GLU A N 1
ATOM 742 C CA . GLU A 1 108 ? -20.471 19.207 -18.945 1.00 48.95 108 GLU A CA 1
ATOM 743 C C . GLU A 1 108 ? -19.209 18.817 -19.710 1.00 51.36 108 GLU A C 1
ATOM 744 O O . GLU A 1 108 ? -18.587 17.787 -19.420 1.00 49.01 108 GLU A O 1
ATOM 750 N N . ASN A 1 109 ? -18.797 19.651 -20.669 1.00 49.64 109 ASN A N 1
ATOM 751 C CA . ASN A 1 109 ? -17.608 19.351 -21.463 1.00 50.96 109 ASN A CA 1
ATOM 752 C C . ASN A 1 109 ? -16.355 19.276 -20.597 1.00 52.48 109 ASN A C 1
ATOM 753 O O . ASN A 1 109 ? -15.494 18.417 -20.816 1.00 51.67 109 ASN A O 1
ATOM 758 N N . LEU A 1 110 ? -16.235 20.157 -19.608 1.00 48.47 110 LEU A N 1
ATOM 759 C CA . LEU A 1 110 ? -15.068 20.174 -18.736 1.00 44.53 110 LEU A CA 1
ATOM 760 C C . LEU A 1 110 ? -15.102 19.094 -17.659 1.00 52.46 110 LEU A C 1
ATOM 761 O O . LEU A 1 110 ? -14.165 19.019 -16.856 1.00 52.81 110 LEU A O 1
ATOM 766 N N . GLY A 1 111 ? -16.153 18.276 -17.604 1.00 52.16 111 GLY A N 1
ATOM 767 C CA . GLY A 1 111 ? -16.206 17.188 -16.645 1.00 50.26 111 GLY A CA 1
ATOM 768 C C . GLY A 1 111 ? -16.602 17.553 -15.230 1.00 50.52 111 GLY A C 1
ATOM 769 O O . GLY A 1 111 ? -16.291 16.800 -14.304 1.00 47.86 111 GLY A O 1
ATOM 770 N N . ALA A 1 112 ? -17.296 18.675 -15.022 1.00 52.03 112 ALA A N 1
ATOM 771 C CA . ALA A 1 112 ? -17.700 19.034 -13.664 1.00 46.89 112 ALA A CA 1
ATOM 772 C C . ALA A 1 112 ? -18.710 18.059 -13.082 1.00 50.27 112 ALA A C 1
ATOM 773 O O . ALA A 1 112 ? -18.810 17.947 -11.854 1.00 49.75 112 ALA A O 1
ATOM 775 N N . TYR A 1 113 ? -19.456 17.352 -13.932 1.00 50.85 113 TYR A N 1
ATOM 776 C CA . TYR A 1 113 ? -20.488 16.421 -13.479 1.00 51.18 113 TYR A CA 1
ATOM 777 C C . TYR A 1 113 ? -19.830 15.058 -13.271 1.00 52.51 113 TYR A C 1
ATOM 778 O O . TYR A 1 113 ? -19.962 14.127 -14.068 1.00 49.39 113 TYR A O 1
ATOM 787 N N . THR A 1 114 ? -19.100 14.953 -12.162 1.00 53.72 114 THR A N 1
ATOM 788 C CA . THR A 1 114 ? -18.308 13.765 -11.876 1.00 54.90 114 THR A CA 1
ATOM 789 C C . THR A 1 114 ? -19.179 12.627 -11.361 1.00 59.89 114 THR A C 1
ATOM 790 O O . THR A 1 114 ? -20.224 12.840 -10.737 1.00 54.01 114 THR A O 1
ATOM 794 N N . ASP A 1 115 ? -18.717 11.400 -11.615 1.00 63.56 115 ASP A N 1
ATOM 795 C CA . ASP A 1 115 ? -19.512 10.213 -11.318 1.00 65.21 115 ASP A CA 1
ATOM 796 C C . ASP A 1 115 ? -19.773 10.033 -9.832 1.00 59.12 115 ASP A C 1
ATOM 797 O O . ASP A 1 115 ? -20.700 9.305 -9.465 1.00 64.22 115 ASP A O 1
ATOM 802 N N . ASP A 1 116 ? -18.987 10.668 -8.972 1.00 55.81 116 ASP A N 1
ATOM 803 C CA . ASP A 1 116 ? -19.150 10.524 -7.535 1.00 56.77 116 ASP A CA 1
ATOM 804 C C . ASP A 1 116 ? -20.010 11.623 -6.923 1.00 58.90 116 ASP A C 1
ATOM 805 O O . ASP A 1 116 ? -20.064 11.737 -5.693 1.00 57.03 116 ASP A O 1
ATOM 810 N N . LEU A 1 117 ? -20.678 12.433 -7.744 1.00 54.68 117 LEU A N 1
ATOM 811 C CA . LEU A 1 117 ? -21.537 13.490 -7.225 1.00 54.98 117 LEU A CA 1
ATOM 812 C C . LEU A 1 117 ? -22.832 12.892 -6.694 1.00 50.85 117 LEU A C 1
ATOM 813 O O . LEU A 1 117 ? -23.474 12.079 -7.367 1.00 54.15 117 LEU A O 1
ATOM 818 N N . ASP A 1 118 ? -23.211 13.289 -5.484 1.00 46.22 118 ASP A N 1
ATOM 819 C CA . ASP A 1 118 ? -24.493 12.876 -4.933 1.00 50.92 118 ASP A CA 1
ATOM 820 C C . ASP A 1 118 ? -25.602 13.870 -5.249 1.00 51.72 118 ASP A C 1
ATOM 821 O O . ASP A 1 118 ? -26.753 13.465 -5.446 1.00 48.56 118 ASP A O 1
ATOM 826 N N . TYR A 1 119 ? -25.272 15.158 -5.314 1.00 49.99 119 TYR A N 1
ATOM 827 C CA . TYR A 1 119 ? -26.233 16.218 -5.575 1.00 49.82 119 TYR A CA 1
ATOM 828 C C . TYR A 1 119 ? -25.644 17.217 -6.554 1.00 47.52 119 TYR A C 1
ATOM 829 O O . TYR A 1 119 ? -24.457 17.548 -6.482 1.00 46.49 119 TYR A O 1
ATOM 838 N N . VAL A 1 120 ? -26.481 17.712 -7.453 1.00 45.25 120 VAL A N 1
ATOM 839 C CA . VAL A 1 120 ? -26.241 18.989 -8.106 1.00 40.51 120 VAL A CA 1
ATOM 840 C C . VAL A 1 120 ? -27.397 19.902 -7.729 1.00 42.03 120 VAL A C 1
ATOM 841 O O . VAL A 1 120 ? -28.560 19.479 -7.740 1.00 42.47 120 VAL A O 1
ATOM 845 N N . PHE A 1 121 ? -27.073 21.125 -7.331 1.00 40.96 121 PHE A N 1
ATOM 846 C CA . PHE A 1 121 ? -28.061 22.130 -6.976 1.00 37.92 121 PHE A CA 1
ATOM 847 C C . PHE A 1 121 ? -27.943 23.287 -7.947 1.00 42.41 121 PHE A C 1
ATOM 848 O O . PHE A 1 121 ? -26.834 23.760 -8.221 1.00 41.02 121 PHE A O 1
ATOM 856 N N . TYR A 1 122 ? -29.079 23.744 -8.454 1.00 41.25 122 TYR A N 1
ATOM 857 C CA . TYR A 1 122 ? -29.153 24.991 -9.191 1.00 37.03 122 TYR A CA 1
ATOM 858 C C . TYR A 1 122 ? -29.912 26.001 -8.349 1.00 37.54 122 TYR A C 1
ATOM 859 O O . TYR A 1 122 ? -31.025 25.725 -7.890 1.00 36.69 122 TYR A O 1
ATOM 868 N N . ASP A 1 123 ? -29.304 27.152 -8.138 1.00 34.15 123 ASP A N 1
ATOM 869 C CA . ASP A 1 123 ? -29.936 28.265 -7.446 1.00 37.44 123 ASP A CA 1
ATOM 870 C C . ASP A 1 123 ? -30.409 29.230 -8.530 1.00 35.97 123 ASP A C 1
ATOM 871 O O . ASP A 1 123 ? -29.611 29.972 -9.107 1.00 37.70 123 ASP A O 1
ATOM 876 N N . VAL A 1 124 ? -31.706 29.204 -8.826 1.00 36.21 124 VAL A N 1
ATOM 877 C CA . VAL A 1 124 ? -32.264 29.882 -9.992 1.00 34.67 124 VAL A CA 1
ATOM 878 C C . VAL A 1 124 ? -33.143 31.037 -9.545 1.00 35.88 124 VAL A C 1
ATOM 879 O O . VAL A 1 124 ? -33.914 30.915 -8.585 1.00 33.92 124 VAL A O 1
ATOM 883 N N . LEU A 1 125 ? -33.030 32.153 -10.259 1.00 34.52 125 LEU A N 1
ATOM 884 C CA . LEU A 1 125 ? -33.908 33.294 -10.052 1.00 34.22 125 LEU A CA 1
ATOM 885 C C . LEU A 1 125 ? -35.368 32.897 -10.280 1.00 36.42 125 LEU A C 1
ATOM 886 O O . LEU A 1 125 ? -35.684 32.139 -11.203 1.00 32.30 125 LEU A O 1
ATOM 891 N N . GLY A 1 126 ? -36.265 33.422 -9.437 1.00 33.71 126 GLY A N 1
ATOM 892 C CA . GLY A 1 126 ? -37.677 33.076 -9.509 1.00 33.71 126 GLY A CA 1
ATOM 893 C C . GLY A 1 126 ? -38.605 34.273 -9.573 1.00 34.62 126 GLY A C 1
ATOM 894 O O . GLY A 1 126 ? -39.815 34.138 -9.381 1.00 37.20 126 GLY A O 1
ATOM 895 N N . ASP A 1 127 ? -38.041 35.452 -9.849 1.00 34.14 127 ASP A N 1
ATOM 896 C CA . ASP A 1 127 ? -38.815 36.687 -9.915 1.00 34.23 127 ASP A CA 1
ATOM 897 C C . ASP A 1 127 ? -39.581 36.822 -11.224 1.00 38.13 127 ASP A C 1
ATOM 898 O O . ASP A 1 127 ? -40.611 37.506 -11.277 1.00 34.84 127 ASP A O 1
ATOM 903 N N . VAL A 1 128 ? -39.098 36.194 -12.284 1.00 37.33 128 VAL A N 1
ATOM 904 C CA . VAL A 1 128 ? -39.846 36.065 -13.524 1.00 36.61 128 VAL A CA 1
ATOM 905 C C . VAL A 1 128 ? -39.819 34.595 -13.899 1.00 36.66 128 VAL A C 1
ATOM 906 O O . VAL A 1 128 ? -38.765 33.950 -13.823 1.00 38.01 128 VAL A O 1
ATOM 910 N N . VAL A 1 129 ? -40.974 34.047 -14.252 1.00 34.70 129 VAL A N 1
ATOM 911 C CA . VAL A 1 129 ? -41.016 32.633 -14.609 1.00 34.82 129 VAL A CA 1
ATOM 912 C C . VAL A 1 129 ? -41.058 32.519 -16.124 1.00 35.35 129 VAL A C 1
ATOM 913 O O . VAL A 1 129 ? -41.998 31.951 -16.692 1.00 36.35 129 VAL A O 1
ATOM 917 N N . CYS A 1 130 ? -40.049 33.070 -16.794 1.00 32.75 130 CYS A N 1
ATOM 918 C CA . CYS A 1 130 ? -40.040 33.084 -18.247 1.00 34.66 130 CYS A CA 1
ATOM 919 C C . CYS A 1 130 ? -39.450 31.783 -18.791 1.00 33.07 130 CYS A C 1
ATOM 920 O O . CYS A 1 130 ? -38.940 30.939 -18.049 1.00 35.69 130 CYS A O 1
ATOM 923 N N . GLY A 1 131 ? -39.488 31.626 -20.115 1.00 36.04 131 GLY A N 1
ATOM 924 C CA . GLY A 1 131 ? -38.875 30.454 -20.722 1.00 34.58 131 GLY A CA 1
ATOM 925 C C . GLY A 1 131 ? -37.392 30.338 -20.419 1.00 36.07 131 GLY A C 1
ATOM 926 O O . GLY A 1 131 ? -36.858 29.228 -20.306 1.00 35.06 131 GLY A O 1
ATOM 927 N N . GLY A 1 132 ? -36.719 31.476 -20.241 1.00 32.77 132 GLY A N 1
ATOM 928 C CA . GLY A 1 132 ? -35.283 31.456 -20.009 1.00 33.90 132 GLY A CA 1
ATOM 929 C C . GLY A 1 132 ? -34.910 30.831 -18.677 1.00 32.70 132 GLY A C 1
ATOM 930 O O . GLY A 1 132 ? -34.098 29.904 -18.618 1.00 35.50 132 GLY A O 1
ATOM 931 N N . PHE A 1 133 ? -35.500 31.318 -17.588 1.00 32.65 133 PHE A N 1
ATOM 932 C CA . PHE A 1 133 ? -35.131 30.771 -16.289 1.00 30.57 133 PHE A CA 1
ATOM 933 C C . PHE A 1 133 ? -35.752 29.404 -16.020 1.00 32.52 133 PHE A C 1
ATOM 934 O O . PHE A 1 133 ? -35.354 28.739 -15.057 1.00 33.85 133 PHE A O 1
ATOM 942 N N . ALA A 1 134 ? -36.677 28.953 -16.862 1.00 31.28 134 ALA A N 1
ATOM 943 C CA . ALA A 1 134 ? -37.196 27.595 -16.790 1.00 35.34 134 ALA A CA 1
ATOM 944 C C . ALA A 1 134 ? -36.351 26.583 -17.561 1.00 39.25 134 ALA A C 1
ATOM 945 O O . ALA A 1 134 ? -36.619 25.380 -17.466 1.00 37.67 134 ALA A O 1
ATOM 947 N N . MET A 1 135 ? -35.339 27.028 -18.310 1.00 37.09 135 MET A N 1
ATOM 948 C CA . MET A 1 135 ? -34.534 26.085 -19.086 1.00 37.19 135 MET A CA 1
ATOM 949 C C . MET A 1 135 ? -33.900 24.971 -18.255 1.00 38.02 135 MET A C 1
ATOM 950 O O . MET A 1 135 ? -33.786 23.849 -18.776 1.00 37.97 135 MET A O 1
ATOM 955 N N . PRO A 1 136 ? -33.452 25.186 -17.011 1.00 38.68 136 PRO A N 1
ATOM 956 C CA . PRO A 1 136 ? -32.978 24.028 -16.231 1.00 35.69 136 PRO A CA 1
ATOM 957 C C . PRO A 1 136 ? -34.043 22.966 -16.056 1.00 39.51 136 PRO A C 1
ATOM 958 O O . PRO A 1 136 ? -33.733 21.769 -16.042 1.00 40.63 136 PRO A O 1
ATOM 962 N N . ILE A 1 137 ? -35.301 23.373 -15.920 1.00 39.59 137 ILE A N 1
ATOM 963 C CA . ILE A 1 137 ? -36.375 22.400 -15.795 1.00 39.18 137 ILE A CA 1
ATOM 964 C C . ILE A 1 137 ? -36.705 21.796 -17.151 1.00 41.99 137 ILE A C 1
ATOM 965 O O . ILE A 1 137 ? -36.757 20.570 -17.304 1.00 39.39 137 ILE A O 1
ATOM 970 N N . ARG A 1 138 ? -36.940 22.649 -18.153 1.00 41.63 138 ARG A N 1
ATOM 971 C CA . ARG A 1 138 ? -37.335 22.155 -19.468 1.00 41.12 138 ARG A CA 1
ATOM 972 C C . ARG A 1 138 ? -36.334 21.144 -20.000 1.00 43.35 138 ARG A C 1
ATOM 973 O O . ARG A 1 138 ? -36.715 20.104 -20.545 1.00 45.56 138 ARG A O 1
ATOM 981 N N . GLU A 1 139 ? -35.048 21.423 -19.837 1.00 40.08 139 GLU A N 1
ATOM 982 C CA . GLU A 1 139 ? -34.013 20.559 -20.370 1.00 39.13 139 GLU A CA 1
ATOM 983 C C . GLU A 1 139 ? -33.658 19.419 -19.429 1.00 40.48 139 GLU A C 1
ATOM 984 O O . GLU A 1 139 ? -32.678 18.713 -19.677 1.00 43.90 139 GLU A O 1
ATOM 990 N N . GLY A 1 140 ? -34.427 19.222 -18.361 1.00 42.40 140 GLY A N 1
ATOM 991 C CA . GLY A 1 140 ? -34.191 18.100 -17.476 1.00 42.00 140 GLY A CA 1
ATOM 992 C C . GLY A 1 140 ? -32.892 18.154 -16.708 1.00 43.94 140 GLY A C 1
ATOM 993 O O . GLY A 1 140 ? -32.443 17.125 -16.201 1.00 47.42 140 GLY A O 1
ATOM 994 N N . LYS A 1 141 ? -32.267 19.327 -16.614 1.00 44.27 141 LYS A N 1
ATOM 995 C CA . LYS A 1 141 ? -31.088 19.461 -15.767 1.00 42.10 141 LYS A CA 1
ATOM 996 C C . LYS A 1 141 ? -31.461 19.412 -14.294 1.00 44.15 141 LYS A C 1
ATOM 997 O O . LYS A 1 141 ? -30.670 18.942 -13.466 1.00 47.24 141 LYS A O 1
ATOM 1003 N N . ALA A 1 142 ? -32.653 19.888 -13.948 1.00 40.11 142 ALA A N 1
ATOM 1004 C CA . ALA A 1 142 ? -33.144 19.849 -12.577 1.00 40.92 142 ALA A CA 1
ATOM 1005 C C . ALA A 1 142 ? -34.488 19.146 -12.590 1.00 44.33 142 ALA A C 1
ATOM 1006 O O . ALA A 1 142 ? -35.413 19.587 -13.283 1.00 42.88 142 ALA A O 1
ATOM 1008 N N . LYS A 1 143 ? -34.588 18.046 -11.847 1.00 44.40 143 LYS A N 1
ATOM 1009 C CA . LYS A 1 143 ? -35.813 17.261 -11.794 1.00 43.45 143 LYS A CA 1
ATOM 1010 C C . LYS A 1 143 ? -36.602 17.463 -10.510 1.00 46.05 143 LYS A C 1
ATOM 1011 O O . LYS A 1 143 ? -37.798 17.149 -10.476 1.00 50.48 143 LYS A O 1
ATOM 1017 N N . GLU A 1 144 ? -35.972 17.992 -9.468 1.00 46.26 144 GLU A N 1
ATOM 1018 C CA . GLU A 1 144 ? -36.540 18.025 -8.126 1.00 46.05 144 GLU A CA 1
ATOM 1019 C C . GLU A 1 144 ? -36.436 19.461 -7.633 1.00 42.26 144 GLU A C 1
ATOM 1020 O O . GLU A 1 144 ? -35.344 19.928 -7.297 1.00 41.18 144 GLU A O 1
ATOM 1026 N N . ILE A 1 145 ? -37.562 20.163 -7.597 1.00 38.93 145 ILE A N 1
ATOM 1027 C CA . ILE A 1 145 ? -37.577 21.603 -7.384 1.00 38.32 145 ILE A CA 1
ATOM 1028 C C . ILE A 1 145 ? -38.115 21.899 -5.989 1.00 43.04 145 ILE A C 1
ATOM 1029 O O . ILE A 1 145 ? -39.090 21.287 -5.538 1.00 43.05 145 ILE A O 1
ATOM 1034 N N . TYR A 1 146 ? -37.456 22.818 -5.294 1.00 39.69 146 TYR A N 1
ATOM 1035 C CA . TYR A 1 146 ? -37.945 23.339 -4.029 1.00 35.94 146 TYR A CA 1
ATOM 1036 C C . TYR A 1 146 ? -38.131 24.839 -4.170 1.00 40.00 146 TYR A C 1
ATOM 1037 O O . TYR A 1 146 ? -37.305 25.521 -4.784 1.00 45.57 146 TYR A O 1
ATOM 1046 N N . ILE A 1 147 ? -39.226 25.353 -3.632 1.00 34.81 147 ILE A N 1
ATOM 1047 C CA . ILE A 1 147 ? -39.550 26.766 -3.745 1.00 35.94 147 ILE A CA 1
ATOM 1048 C C . ILE A 1 147 ? -39.415 27.399 -2.372 1.00 39.47 147 ILE A C 1
ATOM 1049 O O . ILE A 1 147 ? -40.079 26.974 -1.416 1.00 39.29 147 ILE A O 1
ATOM 1054 N N . VAL A 1 148 ? -38.563 28.416 -2.275 1.00 34.32 148 VAL A N 1
ATOM 1055 C CA . VAL A 1 148 ? -38.465 29.214 -1.060 1.00 35.36 148 VAL A CA 1
ATOM 1056 C C . VAL A 1 148 ? -39.559 30.268 -1.095 1.00 39.38 148 VAL A C 1
ATOM 1057 O O . VAL A 1 148 ? -39.766 30.935 -2.117 1.00 37.81 148 VAL A O 1
ATOM 1061 N N . ALA A 1 149 ? -40.279 30.408 0.013 1.00 41.88 149 ALA A N 1
ATOM 1062 C CA . ALA A 1 149 ? -41.351 31.384 0.099 1.00 43.54 149 ALA A CA 1
ATOM 1063 C C . ALA A 1 149 ? -41.402 31.961 1.506 1.00 43.01 149 ALA A C 1
ATOM 1064 O O . ALA A 1 149 ? -40.757 31.472 2.438 1.00 45.86 149 ALA A O 1
ATOM 1066 N N . SER A 1 150 ? -42.189 33.021 1.647 1.00 41.67 150 SER A N 1
ATOM 1067 C CA . SER A 1 150 ? -42.442 33.636 2.934 1.00 46.85 150 SER A CA 1
ATOM 1068 C C . SER A 1 150 ? -43.904 34.051 2.980 1.00 48.26 150 SER A C 1
ATOM 1069 O O . SER A 1 150 ? -44.605 34.038 1.965 1.00 46.01 150 SER A O 1
ATOM 1072 N N . GLY A 1 151 ? 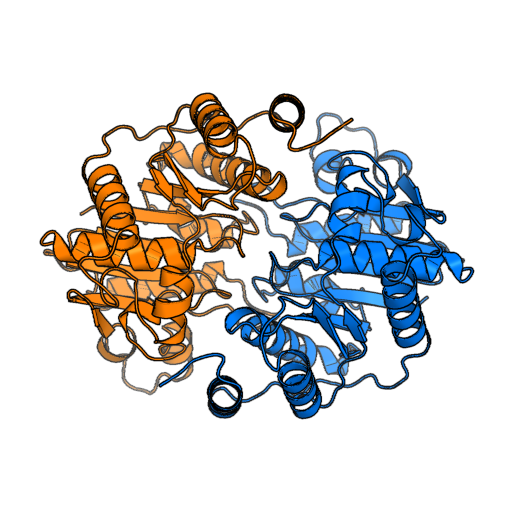-44.363 34.432 4.171 1.00 49.29 151 GLY A N 1
ATOM 1073 C CA . GLY A 1 151 ? -45.739 34.849 4.347 1.00 46.55 151 GLY A CA 1
ATOM 1074 C C . GLY A 1 151 ? -46.027 36.233 3.803 1.00 49.34 151 GLY A C 1
ATOM 1075 O O . GLY A 1 151 ? -46.631 37.068 4.485 1.00 52.89 151 GLY A O 1
ATOM 1076 N N . GLU A 1 152 ? -45.598 36.492 2.573 1.00 48.83 152 GLU A N 1
ATOM 1077 C CA . GLU A 1 152 ? -45.831 37.770 1.921 1.00 46.88 152 GLU A CA 1
ATOM 1078 C C . GLU A 1 152 ? -46.562 37.540 0.608 1.00 45.06 152 GLU A C 1
ATOM 1079 O O . GLU A 1 152 ? -46.366 36.525 -0.067 1.00 44.11 152 GLU A O 1
ATOM 1085 N N . LEU A 1 153 ? -47.397 38.517 0.258 1.00 45.10 153 LEU A N 1
ATOM 1086 C CA . LEU A 1 153 ? -48.297 38.418 -0.884 1.00 42.28 153 LEU A CA 1
ATOM 1087 C C . LEU A 1 153 ? -47.589 37.944 -2.157 1.00 43.35 153 LEU A C 1
ATOM 1088 O O . LEU A 1 153 ? -47.929 36.900 -2.724 1.00 43.33 153 LEU A O 1
ATOM 1093 N N . MET A 1 154 ? -46.604 38.705 -2.630 1.00 44.43 154 MET A N 1
ATOM 1094 C CA . MET A 1 154 ? -45.969 38.370 -3.900 1.00 39.83 154 MET A CA 1
ATOM 1095 C C . MET A 1 154 ? -44.951 37.242 -3.790 1.00 39.08 154 MET A C 1
ATOM 1096 O O . MET A 1 154 ? -44.614 36.632 -4.809 1.00 37.50 154 MET A O 1
ATOM 1101 N N . ALA A 1 155 ? -44.466 36.929 -2.589 1.00 40.84 155 ALA A N 1
ATOM 1102 C CA . ALA A 1 155 ? -43.633 35.740 -2.448 1.00 37.33 155 ALA A CA 1
ATOM 1103 C C . ALA A 1 155 ? -44.441 34.482 -2.727 1.00 41.26 155 ALA A C 1
ATOM 1104 O O . ALA A 1 155 ? -43.967 33.566 -3.411 1.00 38.32 155 ALA A O 1
ATOM 1106 N N . ILE A 1 156 ? -45.675 34.431 -2.222 1.00 42.68 156 ILE A N 1
ATOM 1107 C CA . ILE A 1 156 ? -46.532 33.282 -2.479 1.00 39.92 156 ILE A CA 1
ATOM 1108 C C . ILE A 1 156 ? -47.038 33.304 -3.921 1.00 39.64 156 ILE A C 1
ATOM 1109 O O . ILE A 1 156 ? -47.128 32.259 -4.578 1.00 36.75 156 ILE A O 1
ATOM 1114 N N . TYR A 1 157 ? -47.360 34.492 -4.439 1.00 36.44 157 TYR A N 1
ATOM 1115 C CA . TYR A 1 157 ? -47.742 34.614 -5.842 1.00 38.24 157 TYR A CA 1
ATOM 1116 C C . TYR A 1 157 ? -46.642 34.082 -6.760 1.00 43.25 157 TYR A C 1
ATOM 1117 O O . TYR A 1 157 ? -46.914 33.326 -7.702 1.00 37.56 157 TYR A O 1
ATOM 1126 N N . ALA A 1 158 ? -45.388 34.465 -6.490 1.00 41.68 158 ALA A N 1
ATOM 1127 C CA . ALA A 1 158 ? -44.261 33.975 -7.285 1.00 40.85 158 ALA A CA 1
ATOM 1128 C C . ALA A 1 158 ? -44.184 32.455 -7.253 1.00 36.44 158 ALA A C 1
ATOM 1129 O O . ALA A 1 158 ? -44.060 31.800 -8.298 1.00 36.96 158 ALA A O 1
ATOM 1131 N N . ALA A 1 159 ? -44.248 31.879 -6.051 1.00 34.67 159 ALA A N 1
ATOM 1132 C CA . ALA A 1 159 ? -44.222 30.429 -5.897 1.00 33.99 159 ALA A CA 1
ATOM 1133 C C . ALA A 1 159 ? -45.315 29.762 -6.722 1.00 37.37 159 ALA A C 1
ATOM 1134 O O . ALA A 1 159 ? -45.076 28.747 -7.391 1.00 35.61 159 ALA A O 1
ATOM 1136 N N . ASN A 1 160 ? -46.526 30.319 -6.681 1.00 35.83 160 ASN A N 1
ATOM 1137 C CA . ASN A 1 160 ? -47.616 29.755 -7.461 1.00 35.86 160 ASN A CA 1
ATOM 1138 C C . ASN A 1 160 ? -47.295 29.794 -8.948 1.00 36.58 160 ASN A C 1
ATOM 1139 O O . ASN A 1 160 ? -47.582 28.840 -9.678 1.00 39.22 160 ASN A O 1
ATOM 1144 N N . ASN A 1 161 ? -46.677 30.879 -9.415 1.00 37.23 161 ASN A N 1
ATOM 1145 C CA . ASN A 1 161 ? -46.343 30.962 -10.833 1.00 38.83 161 ASN A CA 1
ATOM 1146 C C . ASN A 1 161 ? -45.233 29.988 -11.197 1.00 38.04 161 ASN A C 1
ATOM 1147 O O . ASN A 1 161 ? -45.258 29.387 -12.278 1.00 37.32 161 ASN A O 1
ATOM 1152 N N . ILE A 1 162 ? -44.252 29.819 -10.308 1.00 36.77 162 ILE A N 1
ATOM 1153 C CA . ILE A 1 162 ? -43.225 28.807 -10.531 1.00 36.09 162 ILE A CA 1
ATOM 1154 C C . ILE A 1 162 ? -43.864 27.429 -10.672 1.00 39.07 162 ILE A C 1
ATOM 1155 O O . ILE A 1 162 ? -43.485 26.635 -11.544 1.00 37.66 162 ILE A O 1
ATOM 1160 N N . CYS A 1 163 ? -44.866 27.136 -9.834 1.00 38.18 163 CYS A N 1
ATOM 1161 C CA . CYS A 1 163 ? -45.564 25.857 -9.931 1.00 38.67 163 CYS A CA 1
ATOM 1162 C C . CYS A 1 163 ? -46.260 25.691 -11.271 1.00 36.32 163 CYS A C 1
ATOM 1163 O O . CYS A 1 163 ? -46.303 24.578 -11.809 1.00 37.33 163 CYS A O 1
ATOM 1166 N N . LYS A 1 164 ? -46.797 26.777 -11.827 1.00 34.31 164 LYS A N 1
ATOM 1167 C CA . LYS A 1 164 ? -47.416 26.681 -13.143 1.00 39.91 164 LYS A CA 1
ATOM 1168 C C . LYS A 1 164 ? -46.393 26.268 -14.192 1.00 40.94 164 LYS A C 1
ATOM 1169 O O . LYS A 1 164 ? -46.644 25.367 -15.000 1.00 42.33 164 LYS A O 1
ATOM 1175 N N . GLY A 1 165 ? -45.222 26.911 -14.183 1.00 40.90 165 GLY A N 1
ATOM 1176 C CA . GLY A 1 165 ? -44.181 26.527 -15.119 1.00 38.27 165 GLY A CA 1
ATOM 1177 C C . GLY A 1 165 ? -43.682 25.121 -14.860 1.00 40.19 165 GLY A C 1
ATOM 1178 O O . GLY A 1 165 ? -43.457 24.350 -15.795 1.00 40.01 165 GLY A O 1
ATOM 1179 N N . LEU A 1 166 ? -43.518 24.769 -13.584 1.00 34.62 166 LEU A N 1
ATOM 1180 C CA . LEU A 1 166 ? -43.103 23.419 -13.220 1.00 35.22 166 LEU A CA 1
ATOM 1181 C C . LEU A 1 166 ? -44.099 22.378 -13.725 1.00 45.96 166 LEU A C 1
ATOM 1182 O O . LEU A 1 166 ? -43.705 21.325 -14.243 1.00 46.25 166 LEU A O 1
ATOM 1187 N N . ALA A 1 167 ? -45.398 22.660 -13.597 1.00 42.17 167 ALA A N 1
ATOM 1188 C CA . ALA A 1 167 ? -46.399 21.706 -14.061 1.00 42.26 167 ALA A CA 1
ATOM 1189 C C . ALA A 1 167 ? -46.313 21.483 -15.568 1.00 48.65 167 ALA A C 1
ATOM 1190 O O . ALA A 1 167 ? -46.641 20.393 -16.050 1.00 45.81 167 ALA A O 1
ATOM 1192 N N . LYS A 1 168 ? -45.872 22.494 -16.328 1.00 43.82 168 LYS A N 1
ATOM 1193 C CA . LYS A 1 168 ? -45.834 22.355 -17.781 1.00 41.93 168 LYS A CA 1
ATOM 1194 C C . LYS A 1 168 ? -44.827 21.314 -18.248 1.00 45.00 168 LYS A C 1
ATOM 1195 O O . LYS A 1 168 ? -44.958 20.810 -19.366 1.00 46.20 168 LYS A O 1
ATOM 1201 N N . PHE A 1 169 ? -43.832 20.978 -17.429 1.00 47.01 169 PHE A N 1
ATOM 1202 C CA . PHE A 1 169 ? -42.803 20.016 -17.802 1.00 44.96 169 PHE A CA 1
ATOM 1203 C C . PHE A 1 169 ? -42.917 18.729 -16.992 1.00 45.80 169 PHE A C 1
ATOM 1204 O O . PHE A 1 169 ? -41.920 18.035 -16.762 1.00 49.91 169 PHE A O 1
ATOM 1212 N N . ALA A 1 170 ? -44.138 18.396 -16.567 1.00 45.21 170 ALA A N 1
ATOM 1213 C CA . ALA A 1 170 ? -44.350 17.198 -15.762 1.00 47.59 170 ALA A CA 1
ATOM 1214 C C . ALA A 1 170 ? -44.040 15.926 -16.545 1.00 51.67 170 ALA A C 1
ATOM 1215 O O . ALA A 1 170 ? -43.522 14.956 -15.974 1.00 52.85 170 ALA A O 1
ATOM 1217 N N . LYS A 1 171 ? -44.351 15.905 -17.849 1.00 52.27 171 LYS A N 1
ATOM 1218 C CA . LYS A 1 171 ? -44.122 14.697 -18.641 1.00 53.57 171 LYS A CA 1
ATOM 1219 C C . LYS A 1 171 ? -42.653 14.289 -18.628 1.00 54.03 171 LYS A C 1
ATOM 1220 O O . LYS A 1 171 ? -42.342 13.094 -18.572 1.00 55.11 171 LYS A O 1
ATOM 1222 N N . GLY A 1 172 ? -41.739 15.259 -18.651 1.00 55.62 172 GLY A N 1
ATOM 1223 C CA . GLY A 1 172 ? -40.318 14.952 -18.608 1.00 49.72 172 GLY A CA 1
ATOM 1224 C C . GLY A 1 172 ? -39.816 14.468 -17.262 1.00 59.81 172 GLY A C 1
ATOM 1225 O O . GLY A 1 172 ? -38.659 14.040 -17.171 1.00 62.43 172 GLY A O 1
ATOM 1226 N N . GLY A 1 173 ? -40.642 14.535 -16.219 1.00 51.46 173 GLY A N 1
ATOM 1227 C CA . GLY A 1 173 ? -40.254 14.046 -14.912 1.00 48.95 173 GLY A CA 1
ATOM 1228 C C . GLY A 1 173 ? -39.956 15.103 -13.870 1.00 47.77 173 GLY A C 1
ATOM 1229 O O . GLY A 1 173 ? -39.581 14.739 -12.749 1.00 50.61 173 GLY A O 1
ATOM 1230 N N . ALA A 1 174 ? -40.109 16.388 -14.184 1.00 48.62 174 ALA A N 1
ATOM 1231 C CA . ALA A 1 174 ? -39.910 17.432 -13.183 1.00 48.11 174 ALA A CA 1
ATOM 1232 C C . ALA A 1 174 ? -40.998 17.377 -12.112 1.00 45.86 174 ALA A C 1
ATOM 1233 O O . ALA A 1 174 ? -42.183 17.205 -12.412 1.00 44.82 174 ALA A O 1
ATOM 1235 N N . ARG A 1 175 ? -40.595 17.526 -10.853 1.00 41.97 175 ARG A N 1
ATOM 1236 C CA . ARG A 1 175 ? -41.542 17.447 -9.750 1.00 43.72 175 ARG A CA 1
ATOM 1237 C C . ARG A 1 175 ? -41.290 18.573 -8.759 1.00 41.62 175 ARG A C 1
ATOM 1238 O O . ARG A 1 175 ? -40.173 19.085 -8.642 1.00 43.76 175 ARG A O 1
ATOM 1246 N N . LEU A 1 176 ? -42.344 18.950 -8.043 1.00 42.95 176 LEU A N 1
ATOM 1247 C CA . LEU A 1 176 ? -42.198 19.811 -6.880 1.00 39.36 176 LEU A CA 1
ATOM 1248 C C . LEU A 1 176 ? -41.845 18.940 -5.688 1.00 44.21 176 LEU A C 1
ATOM 1249 O O . LEU A 1 176 ? -42.542 17.959 -5.406 1.00 46.17 176 LEU A O 1
ATOM 1254 N N . GLY A 1 177 ? -40.756 19.281 -5.009 1.00 43.16 177 GLY A N 1
ATOM 1255 C CA . GLY A 1 177 ? -40.316 18.532 -3.855 1.00 39.34 177 GLY A CA 1
ATOM 1256 C C . GLY A 1 177 ? -40.899 19.083 -2.576 1.00 42.55 177 GLY A C 1
ATOM 1257 O O . GLY A 1 177 ? -41.077 18.357 -1.596 1.00 46.19 177 GLY A O 1
ATOM 1258 N N . GLY A 1 178 ? -41.193 20.367 -2.564 1.00 40.64 178 GLY A N 1
ATOM 1259 C CA . GLY A 1 178 ? -41.777 20.967 -1.384 1.00 41.30 178 GLY A CA 1
ATOM 1260 C C . GLY A 1 178 ? -41.512 22.452 -1.342 1.00 41.99 178 GLY A C 1
ATOM 1261 O O . GLY A 1 178 ? -40.744 23.003 -2.126 1.00 43.75 178 GLY A O 1
ATOM 1262 N N . ILE A 1 179 ? -42.179 23.095 -0.404 1.00 40.80 179 ILE A N 1
ATOM 1263 C CA . ILE A 1 179 ? -42.015 24.513 -0.131 1.00 41.83 179 ILE A CA 1
ATOM 1264 C C . ILE A 1 179 ? -41.098 24.671 1.071 1.00 43.39 179 ILE A C 1
ATOM 1265 O O . ILE A 1 179 ? -41.204 23.926 2.054 1.00 44.69 179 ILE A O 1
ATOM 1270 N N . ILE A 1 180 ? -40.190 25.636 0.994 1.00 45.88 180 ILE A N 1
ATOM 1271 C CA . ILE A 1 180 ? -39.350 26.029 2.115 1.00 40.45 180 ILE A CA 1
ATOM 1272 C C . ILE A 1 180 ? -39.750 27.435 2.510 1.00 44.13 180 ILE A C 1
ATOM 1273 O O . ILE A 1 180 ? -39.788 28.337 1.664 1.00 48.31 180 ILE A O 1
ATOM 1278 N N . CYS A 1 181 ? -40.050 27.627 3.783 1.00 41.16 181 CYS A N 1
ATOM 1279 C CA . CYS A 1 181 ? -40.452 28.932 4.278 1.00 49.14 181 CYS A CA 1
ATOM 1280 C C . CYS A 1 181 ? -39.256 29.609 4.944 1.00 48.12 181 CYS A C 1
ATOM 1281 O O . CYS A 1 181 ? -38.656 29.052 5.869 1.00 44.06 181 CYS A O 1
ATOM 1284 N N . ASN A 1 182 ? -38.907 30.797 4.466 1.00 47.44 182 ASN A N 1
ATOM 1285 C CA . ASN A 1 182 ? -37.905 31.642 5.109 1.00 48.82 182 ASN A CA 1
ATOM 1286 C C . ASN A 1 182 ? -38.671 32.635 5.978 1.00 54.10 182 ASN A C 1
ATOM 1287 O O . ASN A 1 182 ? -39.275 33.585 5.468 1.00 52.78 182 ASN A O 1
ATOM 1292 N N . SER A 1 183 ? -38.650 32.407 7.292 1.00 52.96 183 SER A N 1
ATOM 1293 C CA . SER A 1 183 ? -39.466 33.188 8.219 1.00 56.11 183 SER A CA 1
ATOM 1294 C C . SER A 1 183 ? -39.172 34.680 8.116 1.00 59.53 183 SER A C 1
ATOM 1295 O O . SER A 1 183 ? -38.037 35.116 8.334 1.00 62.18 183 SER A O 1
ATOM 1298 N N . ARG A 1 184 ? -40.196 35.461 7.768 1.00 60.35 184 ARG A N 1
ATOM 1299 C CA . ARG A 1 184 ? -40.158 36.909 7.903 1.00 58.96 184 ARG A CA 1
ATOM 1300 C C . ARG A 1 184 ? -40.786 37.378 9.208 1.00 65.07 184 ARG A C 1
ATOM 1301 O O . ARG A 1 184 ? -41.120 38.562 9.333 1.00 70.54 184 ARG A O 1
ATOM 1309 N N . LYS A 1 185 ? -40.963 36.471 10.174 1.00 68.30 185 LYS A N 1
ATOM 1310 C CA . LYS A 1 185 ? -41.569 36.786 11.475 1.00 74.23 185 LYS A CA 1
ATOM 1311 C C . LYS A 1 185 ? -42.973 37.384 11.326 1.00 70.80 185 LYS A C 1
ATOM 1312 O O . LYS A 1 185 ? -43.372 38.276 12.077 1.00 75.56 185 LYS A O 1
ATOM 1314 N N . VAL A 1 186 ? -43.734 36.880 10.353 1.00 67.26 186 VAL A N 1
ATOM 1315 C CA . VAL A 1 186 ? -45.120 37.281 10.125 1.00 62.25 186 VAL A CA 1
ATOM 1316 C C . VAL A 1 186 ? -46.032 36.400 10.972 1.00 65.00 186 VAL A C 1
ATOM 1317 O O . VAL A 1 186 ? -45.769 35.209 11.173 1.00 65.47 186 VAL A O 1
ATOM 1321 N N . ASP A 1 187 ? -47.115 36.984 11.483 1.00 66.47 187 ASP A N 1
ATOM 1322 C CA . ASP A 1 187 ? -48.033 36.240 12.338 1.00 61.53 187 ASP A CA 1
ATOM 1323 C C . ASP A 1 187 ? -48.768 35.172 11.529 1.00 56.79 187 ASP A C 1
ATOM 1324 O O . ASP A 1 187 ? -49.321 35.458 10.463 1.00 59.07 187 ASP A O 1
ATOM 1326 N N . GLY A 1 188 ? -48.766 33.938 12.033 1.00 57.25 188 GLY A N 1
ATOM 1327 C CA . GLY A 1 188 ? -49.395 32.844 11.314 1.00 52.68 188 GLY A CA 1
ATOM 1328 C C . GLY A 1 188 ? -48.697 32.442 10.034 1.00 57.47 188 GLY A C 1
ATOM 1329 O O . GLY A 1 188 ? -49.311 31.807 9.169 1.00 51.15 188 GLY A O 1
ATOM 1330 N N . GLU A 1 189 ? -47.416 32.792 9.896 1.00 57.05 189 GLU A N 1
ATOM 1331 C CA . GLU A 1 189 ? -46.684 32.515 8.666 1.00 52.01 189 GLU A CA 1
ATOM 1332 C C . GLU A 1 189 ? -46.604 31.018 8.394 1.00 48.37 189 GLU A C 1
ATOM 1333 O O . GLU A 1 189 ? -46.824 30.570 7.262 1.00 47.29 189 GLU A O 1
ATOM 1339 N N . ARG A 1 190 ? -46.299 30.227 9.421 1.00 48.85 190 ARG A N 1
ATOM 1340 C CA . ARG A 1 190 ? -46.165 28.790 9.220 1.00 49.56 190 ARG A CA 1
ATOM 1341 C C . ARG A 1 190 ? -47.498 28.165 8.843 1.00 49.49 190 ARG A C 1
ATOM 1342 O O . ARG A 1 190 ? -47.563 27.318 7.944 1.00 52.48 190 ARG A O 1
ATOM 1350 N N . GLU A 1 191 ? -48.575 28.577 9.515 1.00 58.01 191 GLU A N 1
ATOM 1351 C CA . GLU A 1 191 ? -49.901 28.080 9.169 1.00 52.90 191 GLU A CA 1
ATOM 1352 C C . GLU A 1 191 ? -50.233 28.385 7.708 1.00 49.97 191 GLU A C 1
ATOM 1353 O O . GLU A 1 191 ? -50.725 27.517 6.977 1.00 49.46 191 GLU A O 1
ATOM 1359 N N . LEU A 1 192 ? -49.926 29.602 7.254 1.00 46.61 192 LEU A N 1
ATOM 1360 C CA . LEU A 1 192 ? -50.233 29.998 5.883 1.00 45.75 192 LEU A CA 1
ATOM 1361 C C . LEU A 1 192 ? -49.453 29.164 4.872 1.00 48.02 192 LEU A C 1
ATOM 1362 O O . LEU A 1 192 ? -50.022 28.642 3.904 1.00 45.26 192 LEU A O 1
ATOM 1367 N N . LEU A 1 193 ? -48.143 29.026 5.080 1.00 41.67 193 LEU A N 1
ATOM 1368 C CA . LEU A 1 193 ? -47.336 28.287 4.119 1.00 41.29 193 LEU A CA 1
ATOM 1369 C C . LEU A 1 193 ? -47.695 26.810 4.116 1.00 40.74 193 LEU A C 1
ATOM 1370 O O . LEU A 1 193 ? -47.668 26.174 3.057 1.00 43.16 193 LEU A O 1
ATOM 1375 N N . GLU A 1 194 ? -48.052 26.252 5.276 1.00 44.83 194 GLU A N 1
ATOM 1376 C CA . GLU A 1 194 ? -48.551 24.880 5.306 1.00 46.96 194 GLU A CA 1
ATOM 1377 C C . GLU A 1 194 ? -49.837 24.743 4.501 1.00 43.20 194 GLU A C 1
ATOM 1378 O O . GLU A 1 194 ? -50.020 23.760 3.773 1.00 45.71 194 GLU A O 1
ATOM 1384 N N . ALA A 1 195 ? -50.734 25.727 4.602 1.00 39.92 195 ALA A N 1
ATOM 1385 C CA . ALA A 1 195 ? -51.969 25.672 3.823 1.00 45.17 195 ALA A CA 1
ATOM 1386 C C . ALA A 1 195 ? -51.690 25.830 2.335 1.00 44.95 195 ALA A C 1
ATOM 1387 O O . ALA A 1 195 ? -52.276 25.121 1.509 1.00 46.30 195 ALA A O 1
ATOM 1389 N N . PHE A 1 196 ? -50.799 26.758 1.976 1.00 45.22 196 PHE A N 1
ATOM 1390 C CA . PHE A 1 196 ? -50.406 26.919 0.581 1.00 44.65 196 PHE A CA 1
ATOM 1391 C C . PHE A 1 196 ? -49.809 25.628 0.035 1.00 44.21 196 PHE A C 1
ATOM 1392 O O . PHE A 1 196 ? -50.200 25.148 -1.036 1.00 47.17 196 PHE A O 1
ATOM 1400 N N . ALA A 1 197 ? -48.868 25.038 0.769 1.00 40.93 197 ALA A N 1
ATOM 1401 C CA . ALA A 1 197 ? -48.235 23.818 0.287 1.00 44.95 197 ALA A CA 1
ATOM 1402 C C . ALA A 1 197 ? -49.258 22.702 0.126 1.00 44.07 197 ALA A C 1
ATOM 1403 O O . ALA A 1 197 ? -49.183 21.912 -0.824 1.00 41.54 197 ALA A O 1
ATOM 1405 N N . LYS A 1 198 ? -50.237 22.640 1.034 1.00 44.26 198 LYS A N 1
ATOM 1406 C CA . LYS A 1 198 ? -51.243 21.586 0.972 1.00 46.15 198 LYS A CA 1
ATOM 1407 C C . LYS A 1 198 ? -52.117 21.730 -0.267 1.00 44.96 198 LYS A C 1
ATOM 1408 O O . LYS A 1 198 ? -52.414 20.735 -0.938 1.00 46.58 198 LYS A O 1
ATOM 1414 N N . LYS A 1 199 ? -52.522 22.961 -0.596 1.00 44.56 199 LYS A N 1
ATOM 1415 C CA . LYS A 1 199 ? -53.337 23.186 -1.786 1.00 44.93 199 LYS A CA 1
ATOM 1416 C C . LYS A 1 199 ? -52.564 22.907 -3.071 1.00 46.87 199 LYS A C 1
ATOM 1417 O O . LYS A 1 199 ? -53.168 22.541 -4.087 1.00 44.90 199 LYS A O 1
ATOM 1421 N N . LEU A 1 200 ? -51.239 23.075 -3.057 1.00 49.24 200 LEU A N 1
ATOM 1422 C CA . LEU A 1 200 ? -50.447 22.689 -4.219 1.00 45.30 200 LEU A CA 1
ATOM 1423 C C . LEU A 1 200 ? -50.336 21.179 -4.365 1.00 46.01 200 LEU A C 1
ATOM 1424 O O . LEU A 1 200 ? -49.832 20.709 -5.391 1.00 44.49 200 LEU A O 1
ATOM 1429 N N . GLY A 1 201 ? -50.782 20.413 -3.371 1.00 44.78 201 GLY A N 1
ATOM 1430 C CA . GLY A 1 201 ? -50.551 18.981 -3.377 1.00 40.49 201 GLY A CA 1
ATOM 1431 C C . GLY A 1 201 ? -49.217 18.565 -2.806 1.00 43.64 201 GLY A C 1
ATOM 1432 O O . GLY A 1 201 ? -48.779 17.433 -3.031 1.00 47.25 201 GLY A O 1
ATOM 1433 N N . SER A 1 202 ? -48.557 19.451 -2.066 1.00 43.35 202 SER A N 1
ATOM 1434 C CA . SER A 1 202 ? -47.196 19.232 -1.596 1.00 44.21 202 SER A CA 1
ATOM 1435 C C . SER A 1 202 ? -47.136 19.387 -0.084 1.00 45.69 202 SER A C 1
ATOM 1436 O O . SER A 1 202 ? -48.134 19.160 0.606 1.00 49.14 202 SER A O 1
ATOM 1439 N N . HIS A 1 203 ? -45.984 19.792 0.444 1.00 44.91 203 HIS A N 1
ATOM 1440 C CA . HIS A 1 203 ? -45.869 19.996 1.881 1.00 49.63 203 HIS A CA 1
ATOM 1441 C C . HIS A 1 203 ? -44.787 21.025 2.158 1.00 50.50 203 HIS A C 1
ATOM 1442 O O . HIS A 1 203 ? -43.915 21.282 1.323 1.00 47.69 203 HIS A O 1
ATOM 1449 N N . LEU A 1 204 ? -44.876 21.635 3.337 1.00 48.53 204 LEU A N 1
ATOM 1450 C CA . LEU A 1 204 ? -43.826 22.513 3.848 1.00 46.71 204 LEU A CA 1
ATOM 1451 C C . LEU A 1 204 ? -42.733 21.618 4.418 1.00 48.18 204 LEU A C 1
ATOM 1452 O O . LEU A 1 204 ? -42.878 21.062 5.506 1.00 47.61 204 LEU A O 1
ATOM 1457 N N . ILE A 1 205 ? -41.639 21.450 3.669 1.00 44.49 205 ILE A N 1
ATOM 1458 C CA . ILE A 1 205 ? -40.629 20.479 4.076 1.00 49.68 205 ILE A CA 1
ATOM 1459 C C . ILE A 1 205 ? -39.819 20.989 5.265 1.00 49.51 205 ILE A C 1
ATOM 1460 O O . ILE A 1 205 ? -39.271 20.191 6.034 1.00 50.37 205 ILE A O 1
ATOM 1465 N N . HIS A 1 206 ? -39.717 22.304 5.441 1.00 44.46 206 HIS A N 1
ATOM 1466 C CA . HIS A 1 206 ? -39.178 22.817 6.692 1.00 48.55 206 HIS A CA 1
ATOM 1467 C C . HIS A 1 206 ? -39.490 24.296 6.815 1.00 49.14 206 HIS A C 1
ATOM 1468 O O . HIS A 1 206 ? -39.650 25.003 5.815 1.00 49.17 206 HIS A O 1
ATOM 1475 N N . PHE A 1 207 ? -39.555 24.745 8.062 1.00 49.28 207 PHE A N 1
ATOM 1476 C CA . PHE A 1 207 ? -39.744 26.143 8.414 1.00 50.03 207 PHE A CA 1
ATOM 1477 C C . PHE A 1 207 ? -38.414 26.666 8.942 1.00 54.72 207 PHE A C 1
ATOM 1478 O O . PHE A 1 207 ? -37.913 26.181 9.962 1.00 57.58 207 PHE A O 1
ATOM 1486 N N . VAL A 1 208 ? -37.829 27.629 8.234 1.00 55.41 208 VAL A N 1
ATOM 1487 C CA . VAL A 1 208 ? -36.514 28.162 8.568 1.00 55.00 208 VAL A CA 1
ATOM 1488 C C . VAL A 1 208 ? -36.722 29.435 9.385 1.00 56.87 208 VAL A C 1
ATOM 1489 O O . VAL A 1 208 ? -37.208 30.441 8.833 1.00 51.88 208 VAL A O 1
ATOM 1493 N N . PRO A 1 209 ? -36.363 29.449 10.667 1.00 57.49 209 PRO A N 1
ATOM 1494 C CA . PRO A 1 209 ? -36.662 30.605 11.517 1.00 58.48 209 PRO A CA 1
ATOM 1495 C C . PRO A 1 209 ? -35.666 31.736 11.331 1.00 59.20 209 PRO A C 1
ATOM 1496 O O . PRO A 1 209 ? -34.504 31.527 10.978 1.00 61.69 209 PRO A O 1
ATOM 1500 N N . ARG A 1 210 ? -36.147 32.952 11.575 1.00 56.76 210 ARG A N 1
ATOM 1501 C CA . ARG A 1 210 ? -35.244 34.083 11.707 1.00 58.20 210 ARG A CA 1
ATOM 150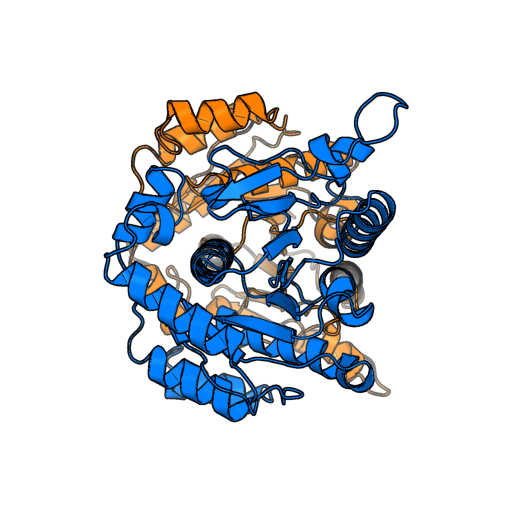2 C C . ARG A 1 210 ? -34.349 33.869 12.923 1.00 63.23 210 ARG A C 1
ATOM 1503 O O . ARG A 1 210 ? -34.827 33.537 14.011 1.00 62.56 210 ARG A O 1
ATOM 1506 N N . ASP A 1 211 ? -33.044 34.030 12.732 1.00 65.26 211 ASP A N 1
ATOM 1507 C CA . ASP A 1 211 ? -32.082 33.903 13.822 1.00 59.90 211 ASP A CA 1
ATOM 1508 C C . ASP A 1 211 ? -30.908 34.807 13.493 1.00 60.89 211 ASP A C 1
ATOM 1509 O O . ASP A 1 211 ? -30.307 34.663 12.425 1.00 62.91 211 ASP A O 1
ATOM 1514 N N . ASN A 1 212 ? -30.576 35.719 14.412 1.00 60.11 212 ASN A N 1
ATOM 1515 C CA . ASN A 1 212 ? -29.529 36.700 14.146 1.00 62.21 212 ASN A CA 1
ATOM 1516 C C . ASN A 1 212 ? -28.179 36.056 13.871 1.00 59.91 212 ASN A C 1
ATOM 1517 O O . ASN A 1 212 ? -27.287 36.724 13.338 1.00 59.29 212 ASN A O 1
ATOM 1522 N N . ILE A 1 213 ? -28.008 34.776 14.209 1.00 54.78 213 ILE A N 1
ATOM 1523 C CA . ILE A 1 213 ? -26.745 34.115 13.933 1.00 55.28 213 ILE A CA 1
ATOM 1524 C C . ILE A 1 213 ? -26.511 33.953 12.436 1.00 62.21 213 ILE A C 1
ATOM 1525 O O . ILE A 1 213 ? -25.357 33.825 12.007 1.00 63.51 213 ILE A O 1
ATOM 1530 N N . VAL A 1 214 ? -27.566 33.970 11.614 1.00 61.28 214 VAL A N 1
ATOM 1531 C CA . VAL A 1 214 ? -27.339 33.917 10.173 1.00 60.32 214 VAL A CA 1
ATOM 1532 C C . VAL A 1 214 ? -26.641 35.190 9.703 1.00 60.35 214 VAL A C 1
ATOM 1533 O O . VAL A 1 214 ? -25.689 35.131 8.918 1.00 60.06 214 VAL A O 1
ATOM 1537 N N . GLN A 1 215 ? -27.067 36.357 10.201 1.00 54.59 215 GLN A N 1
ATOM 1538 C CA . GLN A 1 215 ? -26.399 37.594 9.813 1.00 57.14 215 GLN A CA 1
ATOM 1539 C C . GLN A 1 215 ? -24.982 37.650 10.371 1.00 63.91 215 GLN A C 1
ATOM 1540 O O . GLN A 1 215 ? -24.088 38.227 9.740 1.00 62.10 215 GLN A O 1
ATOM 1542 N N . ARG A 1 216 ? -24.757 37.053 11.543 1.00 61.54 216 ARG A N 1
ATOM 1543 C CA . ARG A 1 216 ? -23.406 36.976 12.084 1.00 61.29 216 ARG A CA 1
ATOM 1544 C C . ARG A 1 216 ? -22.532 36.057 11.241 1.00 64.32 216 ARG A C 1
ATOM 1545 O O . ARG A 1 216 ? -21.373 36.383 10.962 1.00 68.52 216 ARG A O 1
ATOM 1553 N N . ALA A 1 217 ? -23.070 34.907 10.824 1.00 61.81 217 ALA A N 1
ATOM 1554 C CA . ALA A 1 217 ? -22.295 33.984 10.000 1.00 61.08 217 ALA A CA 1
ATOM 1555 C C . ALA A 1 217 ? -21.969 34.594 8.641 1.00 59.12 217 ALA A C 1
ATOM 1556 O O . ALA A 1 217 ? -20.873 34.389 8.106 1.00 57.97 217 ALA A O 1
ATOM 1558 N N . GLU A 1 218 ? -22.903 35.353 8.068 1.00 58.69 218 GLU A N 1
ATOM 1559 C CA . GLU A 1 218 ? -22.655 35.952 6.762 1.00 60.82 218 GLU A CA 1
ATOM 1560 C C . GLU A 1 218 ? -21.677 37.111 6.866 1.00 60.04 218 GLU A C 1
ATOM 1561 O O . GLU A 1 218 ? -20.846 37.306 5.973 1.00 63.86 218 GLU A O 1
ATOM 1567 N N . ILE A 1 219 ? -21.766 37.896 7.940 1.00 61.94 219 ILE A N 1
ATOM 1568 C CA . ILE A 1 219 ? -20.750 38.913 8.197 1.00 61.89 219 ILE A CA 1
ATOM 1569 C C . ILE A 1 219 ? -19.365 38.280 8.204 1.00 60.49 219 ILE A C 1
ATOM 1570 O O . ILE A 1 219 ? -18.397 38.858 7.693 1.00 59.47 219 ILE A O 1
ATOM 1575 N N . ASN A 1 220 ? -19.256 37.070 8.754 1.00 57.53 220 ASN A N 1
ATOM 1576 C CA . ASN A 1 220 ? -18.029 36.289 8.700 1.00 55.30 220 ASN A CA 1
ATOM 1577 C C . ASN A 1 220 ? -17.904 35.479 7.422 1.00 58.02 220 ASN A C 1
ATOM 1578 O O . ASN A 1 220 ? -17.062 34.578 7.360 1.00 56.20 220 ASN A O 1
ATOM 1583 N N . ARG A 1 221 ? -18.738 35.755 6.419 1.00 59.74 221 ARG A N 1
ATOM 1584 C CA . ARG A 1 221 ? -18.577 35.174 5.087 1.00 60.07 221 ARG A CA 1
ATOM 1585 C C . ARG A 1 221 ? -18.650 33.646 5.124 1.00 57.32 221 ARG A C 1
ATOM 1586 O O . ARG A 1 221 ? -17.898 32.953 4.435 1.00 57.37 221 ARG A O 1
ATOM 1594 N N . LYS A 1 222 ? -19.565 33.115 5.938 1.00 55.04 222 LYS A N 1
ATOM 1595 C CA . LYS A 1 222 ? -19.698 31.674 6.125 1.00 54.59 222 LYS A CA 1
ATOM 1596 C C . LYS A 1 222 ? -21.169 31.295 6.224 1.00 50.22 222 LYS A C 1
ATOM 1597 O O . LYS A 1 222 ? -22.031 32.127 6.509 1.00 45.73 222 LYS A O 1
ATOM 1603 N N . THR A 1 223 ? -21.444 30.014 6.001 1.00 51.58 223 THR A N 1
ATOM 1604 C CA . THR A 1 223 ? -22.743 29.465 6.353 1.00 52.26 223 THR A CA 1
ATOM 1605 C C . THR A 1 223 ? -22.817 29.227 7.861 1.00 57.47 223 THR A C 1
ATOM 1606 O O . THR A 1 223 ? -21.802 29.169 8.558 1.00 62.77 223 THR A O 1
ATOM 1610 N N . VAL A 1 224 ? -24.042 29.078 8.365 1.00 57.83 224 VAL A N 1
ATOM 1611 C CA . VAL A 1 224 ? -24.220 28.841 9.795 1.00 55.23 224 VAL A CA 1
ATOM 1612 C C . VAL A 1 224 ? -23.594 27.511 10.191 1.00 54.56 224 VAL A C 1
ATOM 1613 O O . VAL A 1 224 ? -22.987 27.385 11.261 1.00 58.26 224 VAL A O 1
ATOM 1617 N N . ILE A 1 225 ? -23.710 26.508 9.325 1.00 55.17 225 ILE A N 1
ATOM 1618 C CA . ILE A 1 225 ? -23.149 25.188 9.599 1.00 55.47 225 ILE A CA 1
ATOM 1619 C C . ILE A 1 225 ? -21.643 25.279 9.787 1.00 63.37 225 ILE A C 1
ATOM 1620 O O . ILE A 1 225 ? -21.057 24.567 10.614 1.00 64.08 225 ILE A O 1
ATOM 1625 N N . ASP A 1 226 ? -20.995 26.143 9.004 1.00 60.80 226 ASP A N 1
ATOM 1626 C CA . ASP A 1 226 ? -19.560 26.361 9.111 1.00 55.13 226 ASP A CA 1
ATOM 1627 C C . ASP A 1 226 ? -19.235 27.235 10.314 1.00 57.42 226 ASP A C 1
ATOM 1628 O O . ASP A 1 226 ? -18.301 26.945 11.066 1.00 61.34 226 ASP A O 1
ATOM 1633 N N . PHE A 1 227 ? -20.029 28.283 10.526 1.00 57.52 227 PHE A N 1
ATOM 1634 C CA . PHE A 1 227 ? -19.754 29.258 11.574 1.00 55.58 227 PHE A CA 1
ATOM 1635 C C . PHE A 1 227 ? -19.955 28.680 12.971 1.00 59.76 227 PHE A C 1
ATOM 1636 O O . PHE A 1 227 ? -19.257 29.084 13.908 1.00 60.65 227 PHE A O 1
ATOM 1644 N N . ASP A 1 228 ? -20.894 27.745 13.131 1.00 59.58 228 ASP A N 1
ATOM 1645 C CA . ASP A 1 228 ? -21.239 27.192 14.437 1.00 53.40 228 ASP A CA 1
ATOM 1646 C C . ASP A 1 228 ? -22.028 25.901 14.267 1.00 55.97 228 ASP A C 1
ATOM 1647 O O . ASP A 1 228 ? -23.262 25.917 14.291 1.00 59.24 228 ASP A O 1
ATOM 1652 N N . ARG A 1 229 ? -21.322 24.780 14.098 1.00 57.85 229 ARG A N 1
ATOM 1653 C CA . ARG A 1 229 ? -21.984 23.509 13.818 1.00 56.11 229 ARG A CA 1
ATOM 1654 C C . ARG A 1 229 ? -22.993 23.141 14.897 1.00 65.13 229 ARG A C 1
ATOM 1655 O O . ARG A 1 229 ? -24.018 22.518 14.601 1.00 67.29 229 ARG A O 1
ATOM 1657 N N . GLU A 1 230 ? -22.733 23.520 16.146 1.00 66.06 230 GLU A N 1
ATOM 1658 C CA . GLU A 1 230 ? -23.586 23.125 17.260 1.00 69.48 230 GLU A CA 1
ATOM 1659 C C . GLU A 1 230 ? -24.685 24.142 17.568 1.00 64.50 230 GLU A C 1
ATOM 1660 O O . GLU A 1 230 ? -25.438 23.946 18.526 1.00 65.16 230 GLU A O 1
ATOM 1663 N N . SER A 1 231 ? -24.808 25.208 16.780 1.00 58.24 231 SER A N 1
ATOM 1664 C CA . SER A 1 231 ? -25.830 26.209 17.054 1.00 59.16 231 SER A CA 1
ATOM 1665 C C . SER A 1 231 ? -27.225 25.668 16.731 1.00 64.57 231 SER A C 1
ATOM 1666 O O . SER A 1 231 ? -27.397 24.643 16.061 1.00 63.58 231 SER A O 1
ATOM 1669 N N . ASP A 1 232 ? -28.238 26.386 17.221 1.00 64.27 232 ASP A N 1
ATOM 1670 C CA . ASP A 1 232 ? -29.618 25.962 17.009 1.00 63.95 232 ASP A CA 1
ATOM 1671 C C . ASP A 1 232 ? -30.004 26.067 15.5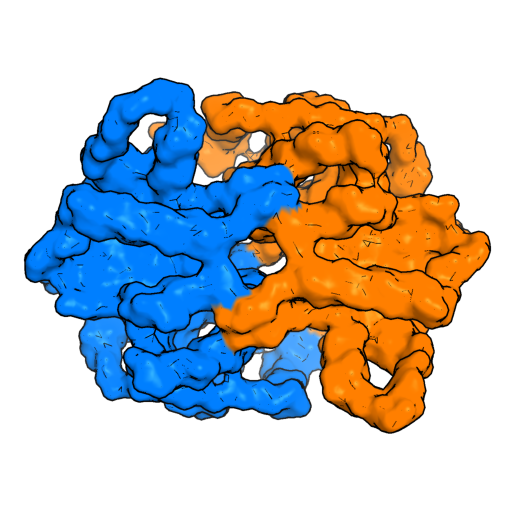39 1.00 64.88 232 ASP A C 1
ATOM 1672 O O . ASP A 1 232 ? -30.547 25.118 14.958 1.00 59.52 232 ASP A O 1
ATOM 1677 N N . GLN A 1 233 ? -29.739 27.225 14.927 1.00 59.32 233 GLN A N 1
ATOM 1678 C CA . GLN A 1 233 ? -30.041 27.398 13.512 1.00 61.25 233 GLN A CA 1
ATOM 1679 C C . GLN A 1 233 ? -29.314 26.371 12.657 1.00 57.94 233 GLN A C 1
ATOM 1680 O O . GLN A 1 233 ? -29.856 25.911 11.647 1.00 57.21 233 GLN A O 1
ATOM 1686 N N . ALA A 1 234 ? -28.103 25.979 13.053 1.00 56.67 234 ALA A N 1
ATOM 1687 C CA . ALA A 1 234 ? -27.410 24.921 12.331 1.00 55.65 234 ALA A CA 1
ATOM 1688 C C . ALA A 1 234 ? -28.196 23.620 12.397 1.00 59.83 234 ALA A C 1
ATOM 1689 O O . ALA A 1 234 ? -28.252 22.866 11.416 1.00 60.39 234 ALA A O 1
ATOM 1691 N N . LYS A 1 235 ? -28.812 23.340 13.549 1.00 62.95 235 LYS A N 1
ATOM 1692 C CA . LYS A 1 235 ? -29.670 22.165 13.654 1.00 62.43 235 LYS A CA 1
ATOM 1693 C C . LYS A 1 235 ? -30.908 22.306 12.776 1.00 58.19 235 LYS A C 1
ATOM 1694 O O . LYS A 1 235 ? -31.394 21.309 12.227 1.00 57.25 235 LYS A O 1
ATOM 1696 N N . GLU A 1 236 ? -31.415 23.534 12.615 1.00 52.90 236 GLU A N 1
ATOM 1697 C CA . GLU A 1 236 ? -32.538 23.764 11.710 1.00 58.36 236 GLU A CA 1
ATOM 1698 C C . GLU A 1 236 ? -32.188 23.349 10.281 1.00 58.39 236 GLU A C 1
ATOM 1699 O O . GLU A 1 236 ? -32.897 22.543 9.664 1.00 56.90 236 GLU A O 1
ATOM 1705 N N . TYR A 1 237 ? -31.084 23.881 9.744 1.00 54.95 237 TYR A N 1
ATOM 1706 C CA . TYR A 1 237 ? -30.670 23.522 8.391 1.00 49.67 237 TYR A CA 1
ATOM 1707 C C . TYR A 1 237 ? -30.363 22.039 8.272 1.00 51.27 237 TYR A C 1
ATOM 1708 O O . TYR A 1 237 ? -30.590 21.441 7.211 1.00 50.86 237 TYR A O 1
ATOM 1717 N N . LEU A 1 238 ? -29.858 21.423 9.343 1.00 55.25 238 LEU A N 1
ATOM 1718 C CA . LEU A 1 238 ? -29.620 19.983 9.310 1.00 54.64 238 LEU A CA 1
ATOM 1719 C C . LEU A 1 238 ? -30.930 19.208 9.218 1.00 54.89 238 LEU A C 1
ATOM 1720 O O . LEU A 1 238 ? -31.008 18.189 8.517 1.00 55.00 238 LEU A O 1
ATOM 1725 N N . THR A 1 239 ? -31.968 19.677 9.916 1.00 53.26 239 THR A N 1
ATOM 1726 C CA . THR A 1 239 ? -33.299 19.107 9.744 1.00 52.94 239 THR A CA 1
ATOM 1727 C C . THR A 1 239 ? -33.774 19.277 8.307 1.00 54.57 239 THR A C 1
ATOM 1728 O O . THR A 1 239 ? -34.223 18.317 7.664 1.00 49.72 239 THR A O 1
ATOM 1732 N N . LEU A 1 240 ? -33.683 20.509 7.796 1.00 53.19 240 LEU A N 1
ATOM 1733 C CA . LEU A 1 240 ? -34.046 20.802 6.414 1.00 48.07 240 LEU A CA 1
ATOM 1734 C C . LEU A 1 240 ? -33.299 19.896 5.445 1.00 50.87 240 LEU A C 1
ATOM 1735 O O . LEU A 1 240 ? -33.892 19.332 4.518 1.00 51.32 240 LEU A O 1
ATOM 1740 N N . ALA A 1 241 ? -31.993 19.724 5.655 1.00 48.66 241 ALA A N 1
ATOM 1741 C CA . ALA A 1 241 ? -31.234 18.855 4.764 1.00 53.68 241 ALA A CA 1
ATOM 1742 C C . ALA A 1 241 ? -31.709 17.412 4.877 1.00 56.25 241 ALA A C 1
ATOM 1743 O O . ALA A 1 241 ? -31.914 16.736 3.860 1.00 53.93 241 ALA A O 1
ATOM 1745 N N . ASP A 1 242 ? -31.903 16.929 6.107 1.00 54.60 242 ASP A N 1
ATOM 1746 C CA . ASP A 1 242 ? -32.402 15.572 6.297 1.00 55.77 242 ASP A CA 1
ATOM 1747 C C . ASP A 1 242 ? -33.741 15.379 5.595 1.00 51.03 242 ASP A C 1
ATOM 1748 O O . ASP A 1 242 ? -33.971 14.349 4.949 1.00 47.29 242 ASP A O 1
ATOM 1750 N N . ASN A 1 243 ? -34.628 16.371 5.690 1.00 48.40 243 ASN A N 1
ATOM 1751 C CA . ASN A 1 243 ? -35.928 16.262 5.038 1.00 51.58 243 ASN A CA 1
ATOM 1752 C C . ASN A 1 243 ? -35.788 16.238 3.522 1.00 54.42 243 ASN A C 1
ATOM 1753 O O . ASN A 1 243 ? -36.474 15.466 2.841 1.00 54.24 243 ASN A O 1
ATOM 1758 N N . VAL A 1 244 ? -34.896 17.064 2.971 1.00 51.50 244 VAL A N 1
ATOM 1759 C CA . VAL A 1 244 ? -34.682 17.045 1.527 1.00 50.01 244 VAL A CA 1
ATOM 1760 C C . VAL A 1 244 ? -34.093 15.711 1.102 1.00 49.42 244 VAL A C 1
ATOM 1761 O O . VAL A 1 244 ? -34.557 15.085 0.140 1.00 51.63 244 VAL A O 1
ATOM 1765 N N . GLN A 1 245 ? -33.051 15.262 1.807 1.00 51.69 245 GLN A N 1
ATOM 1766 C CA . GLN A 1 245 ? -32.342 14.060 1.384 1.00 51.51 245 GLN A CA 1
ATOM 1767 C C . GLN A 1 245 ? -33.280 12.862 1.314 1.00 52.90 245 GLN A C 1
ATOM 1768 O O . GLN A 1 245 ? -33.224 12.074 0.362 1.00 53.55 245 GLN A O 1
ATOM 1774 N N . ASN A 1 246 ? -34.165 12.723 2.299 1.00 50.35 246 ASN A N 1
ATOM 1775 C CA . ASN A 1 246 ? -35.054 11.574 2.384 1.00 58.90 246 ASN A CA 1
ATOM 1776 C C . ASN A 1 246 ? -36.469 11.889 1.927 1.00 60.32 246 ASN A C 1
ATOM 1777 O O . ASN A 1 246 ? -37.385 11.108 2.202 1.00 62.75 246 ASN A O 1
ATOM 1782 N N . ASN A 1 247 ? -36.666 13.009 1.238 1.00 59.29 247 ASN A N 1
ATOM 1783 C CA . ASN A 1 247 ? -37.977 13.349 0.705 1.00 58.43 247 ASN A CA 1
ATOM 1784 C C . ASN A 1 247 ? -38.401 12.330 -0.342 1.00 59.15 247 ASN A C 1
ATOM 1785 O O . ASN A 1 247 ? -37.716 12.141 -1.350 1.00 61.51 247 ASN A O 1
ATOM 1790 N N . ASN A 1 248 ? -39.532 11.667 -0.107 1.00 60.80 248 ASN A N 1
ATOM 1791 C CA . ASN A 1 248 ? -40.099 10.751 -1.090 1.00 69.95 248 ASN A CA 1
ATOM 1792 C C . ASN A 1 248 ? -41.481 11.193 -1.553 1.00 67.17 248 ASN A C 1
ATOM 1793 O O . ASN A 1 248 ? -42.190 10.409 -2.193 1.00 73.72 248 ASN A O 1
ATOM 1798 N N . LYS A 1 249 ? -41.881 12.422 -1.243 1.00 66.79 249 LYS A N 1
ATOM 1799 C CA . LYS A 1 249 ? -43.181 12.958 -1.631 1.00 62.63 249 LYS A CA 1
ATOM 1800 C C . LYS A 1 249 ? -42.981 14.046 -2.684 1.00 54.90 249 LYS A C 1
ATOM 1801 O O . LYS A 1 249 ? -43.106 15.240 -2.407 1.00 53.69 249 LYS A O 1
ATOM 1803 N N . LEU A 1 250 ? -42.649 13.616 -3.904 1.00 52.62 250 LEU A N 1
ATOM 1804 C CA . LEU A 1 250 ? -42.492 14.505 -5.053 1.00 47.25 250 LEU A CA 1
ATOM 1805 C C . LEU A 1 250 ? -43.761 14.453 -5.887 1.00 50.02 250 LEU A C 1
ATOM 1806 O O . LEU A 1 250 ? -44.284 13.367 -6.151 1.00 53.33 250 LEU A O 1
ATOM 1811 N N . VAL A 1 251 ? -44.257 15.622 -6.307 1.00 47.38 251 VAL A N 1
ATOM 1812 C CA . VAL A 1 251 ? -45.560 15.711 -6.954 1.00 46.85 251 VAL A CA 1
ATOM 1813 C C . VAL A 1 251 ? -45.511 16.674 -8.133 1.00 48.27 251 VAL A C 1
ATOM 1814 O O . VAL A 1 251 ? -44.688 17.590 -8.196 1.00 47.33 251 VAL A O 1
ATOM 1818 N N . VAL A 1 252 ? -46.422 16.457 -9.074 1.00 44.02 252 VAL A N 1
ATOM 1819 C CA . VAL A 1 252 ? -46.749 17.475 -10.063 1.00 41.75 252 VAL A CA 1
ATOM 1820 C C . VAL A 1 252 ? -47.620 18.497 -9.343 1.00 46.32 252 VAL A C 1
ATOM 1821 O O . VAL A 1 252 ? -48.747 18.170 -8.949 1.00 47.47 252 VAL A O 1
ATOM 1825 N N . PRO A 1 253 ? -47.152 19.723 -9.126 1.00 49.17 253 PRO A N 1
ATOM 1826 C CA . PRO A 1 253 ? -47.936 20.666 -8.324 1.00 43.34 253 PRO A CA 1
ATOM 1827 C C . PRO A 1 253 ? -49.242 21.021 -9.014 1.00 46.10 253 PRO A C 1
ATOM 1828 O O . PRO A 1 253 ? -49.366 20.968 -10.241 1.00 43.96 253 PRO A O 1
ATOM 1832 N N . THR A 1 254 ? -50.230 21.369 -8.199 1.00 44.23 254 THR A N 1
ATOM 1833 C CA . THR A 1 254 ? -51.499 21.885 -8.697 1.00 44.89 254 THR A CA 1
ATOM 1834 C C . THR A 1 254 ? -51.594 23.351 -8.291 1.00 42.84 254 THR A C 1
ATOM 1835 O O . THR A 1 254 ? -51.973 23.655 -7.149 1.00 39.06 254 THR A O 1
ATOM 1839 N N . PRO A 1 255 ? -51.237 24.287 -9.172 1.00 40.49 255 PRO A N 1
ATOM 1840 C CA . PRO A 1 255 ? -51.252 25.707 -8.795 1.00 41.22 255 PRO A CA 1
ATOM 1841 C C . PRO A 1 255 ? -52.651 26.174 -8.424 1.00 40.60 255 PRO A C 1
ATOM 1842 O O . PRO A 1 255 ? -53.651 25.716 -8.974 1.00 44.93 255 PRO A O 1
ATOM 1846 N N . LEU A 1 256 ? -52.706 27.103 -7.487 1.00 39.42 256 LEU A N 1
ATOM 1847 C CA . LEU A 1 256 ? -53.981 27.597 -7.001 1.00 39.10 256 LEU A CA 1
ATOM 1848 C C . LEU A 1 256 ? -54.632 28.496 -8.048 1.00 43.06 256 LEU A C 1
ATOM 1849 O O . LEU A 1 256 ? -53.950 29.321 -8.672 1.00 39.28 256 LEU A O 1
ATOM 1854 N N . PRO A 1 257 ? -55.944 28.366 -8.261 1.00 40.25 257 PRO A N 1
ATOM 1855 C CA . PRO A 1 257 ? -56.661 29.366 -9.060 1.00 33.99 257 PRO A CA 1
ATOM 1856 C C . PRO A 1 257 ? -56.617 30.716 -8.364 1.00 41.66 257 PRO A C 1
ATOM 1857 O O . PRO A 1 257 ? -56.476 30.804 -7.140 1.00 45.32 257 PRO A O 1
ATOM 1861 N N . MET A 1 258 ? -56.742 31.776 -9.163 1.00 37.42 258 MET A N 1
ATOM 1862 C CA . MET A 1 258 ? -56.527 33.123 -8.646 1.00 39.47 258 MET A CA 1
ATOM 1863 C C . MET A 1 258 ? -57.454 33.433 -7.473 1.00 48.07 258 MET A C 1
ATOM 1864 O O . MET A 1 258 ? -57.024 34.021 -6.473 1.00 50.64 258 MET A O 1
ATOM 1869 N N . GLU A 1 259 ? -58.726 33.034 -7.566 1.00 43.09 259 GLU A N 1
ATOM 1870 C CA . GLU A 1 259 ? -59.659 33.339 -6.487 1.00 44.59 259 GLU A CA 1
ATOM 1871 C C . GLU A 1 259 ? -59.314 32.580 -5.211 1.00 42.60 259 GLU A C 1
ATOM 1872 O O . GLU A 1 259 ? -59.511 33.104 -4.109 1.00 44.13 259 GLU A O 1
ATOM 1874 N N . GLU A 1 260 ? -58.793 31.357 -5.329 1.00 41.09 260 GLU A N 1
ATOM 1875 C CA . GLU A 1 260 ? -58.385 30.620 -4.136 1.00 39.72 260 GLU A CA 1
ATOM 1876 C C . GLU A 1 260 ? -57.120 31.207 -3.530 1.00 43.74 260 GLU A C 1
ATOM 1877 O O . GLU A 1 260 ? -56.969 31.237 -2.300 1.00 40.67 260 GLU A O 1
ATOM 1883 N N . LEU A 1 261 ? -56.191 31.662 -4.376 1.00 39.86 261 LEU A N 1
ATOM 1884 C CA . LEU A 1 261 ? -54.973 32.274 -3.859 1.00 45.43 261 LEU A CA 1
ATOM 1885 C C . LEU A 1 261 ? -55.289 33.574 -3.135 1.00 43.59 261 LEU A C 1
ATOM 1886 O O . LEU A 1 261 ? -54.792 33.816 -2.027 1.00 41.93 261 LEU A O 1
ATOM 1891 N N . GLU A 1 262 ? -56.127 34.419 -3.743 1.00 41.32 262 GLU A N 1
ATOM 1892 C CA . GLU A 1 262 ? -56.510 35.670 -3.097 1.00 43.93 262 GLU A CA 1
ATOM 1893 C C . GLU A 1 262 ? -57.273 35.412 -1.805 1.00 44.63 262 GLU A C 1
ATOM 1894 O O . GLU A 1 262 ? -57.041 36.086 -0.793 1.00 43.59 262 GLU A O 1
ATOM 1900 N N . ALA A 1 263 ? -58.170 34.422 -1.814 1.00 41.74 263 ALA A N 1
ATOM 1901 C CA . ALA A 1 263 ? -58.932 34.102 -0.610 1.00 44.48 263 ALA A CA 1
ATOM 1902 C C . ALA A 1 263 ? -58.013 33.728 0.540 1.00 46.56 263 ALA A C 1
ATOM 1903 O O . ALA A 1 263 ? -58.204 34.184 1.674 1.00 47.00 263 ALA A O 1
ATOM 1905 N N . MET A 1 264 ? -57.010 32.893 0.266 1.00 44.33 264 MET A N 1
ATOM 1906 C CA . MET A 1 264 ? -56.063 32.497 1.300 1.00 41.51 264 MET A CA 1
ATOM 1907 C C . MET A 1 264 ? -55.289 33.695 1.848 1.00 44.64 264 MET A C 1
ATOM 1908 O O . MET A 1 264 ? -54.958 33.731 3.040 1.00 43.44 264 MET A O 1
ATOM 1913 N N . MET A 1 265 ? -55.000 34.689 1.005 1.00 43.58 265 MET A N 1
ATOM 1914 C CA . MET A 1 265 ? -54.343 35.893 1.500 1.00 43.62 265 MET A CA 1
ATOM 1915 C C . MET A 1 265 ? -55.241 36.645 2.478 1.00 47.08 265 MET A C 1
ATOM 1916 O O . MET A 1 265 ? -54.765 37.179 3.490 1.00 45.37 265 MET A O 1
ATOM 1921 N N . VAL A 1 266 ? -56.541 36.702 2.190 1.00 42.46 266 VAL A N 1
ATOM 1922 C CA . VAL A 1 266 ? -57.473 37.336 3.115 1.00 45.44 266 VAL A CA 1
ATOM 1923 C C . VAL A 1 266 ? -57.616 36.498 4.378 1.00 45.20 266 VAL A C 1
ATOM 1924 O O . VAL A 1 266 ? -57.653 37.031 5.494 1.00 42.24 266 VAL A O 1
ATOM 1928 N N . GLU A 1 267 ? -57.676 35.175 4.221 1.00 42.90 267 GLU A N 1
ATOM 1929 C CA . GLU A 1 267 ? -57.915 34.297 5.357 1.00 43.18 267 GLU A CA 1
ATOM 1930 C C . GLU A 1 267 ? -56.837 34.449 6.426 1.00 46.12 267 GLU A C 1
ATOM 1931 O O . GLU A 1 267 ? -57.136 34.432 7.626 1.00 46.64 267 GLU A O 1
ATOM 1937 N N . PHE A 1 268 ? -55.580 34.611 6.015 1.00 45.44 268 PHE A N 1
ATOM 1938 C CA . PHE A 1 268 ? -54.474 34.695 6.958 1.00 43.37 268 PHE A CA 1
ATOM 1939 C C . PHE A 1 268 ? -54.037 36.126 7.210 1.00 42.68 268 PHE A C 1
ATOM 1940 O O . PHE A 1 268 ? -52.944 36.350 7.735 1.00 50.14 268 PHE A O 1
ATOM 1948 N N . GLY A 1 269 ? -54.877 37.095 6.863 1.00 42.46 269 GLY A N 1
ATOM 1949 C CA . GLY A 1 269 ? -54.592 38.471 7.192 1.00 40.98 269 GLY A CA 1
ATOM 1950 C C . GLY A 1 269 ? -53.451 39.092 6.428 1.00 48.82 269 GLY A C 1
ATOM 1951 O O . GLY A 1 269 ? -53.030 40.196 6.778 1.00 51.82 269 GLY A O 1
ATOM 1952 N N . ILE A 1 270 ? -52.936 38.424 5.393 1.00 45.65 270 ILE A N 1
ATOM 1953 C CA . ILE A 1 270 ? -51.828 38.993 4.631 1.00 47.34 270 ILE A CA 1
ATOM 1954 C C . ILE A 1 270 ? -52.249 40.304 3.998 1.00 45.57 270 ILE A C 1
ATOM 1955 O O . ILE A 1 270 ? -51.465 41.258 3.917 1.00 50.69 270 ILE A O 1
ATOM 1960 N N . VAL A 1 271 ? -53.496 40.371 3.551 1.00 47.33 271 VAL A N 1
ATOM 1961 C CA . VAL A 1 271 ? -54.127 41.605 3.117 1.00 50.18 271 VAL A CA 1
ATOM 1962 C C . VAL A 1 271 ? -55.450 41.728 3.868 1.00 48.16 271 VAL A C 1
ATOM 1963 O O . VAL A 1 271 ? -56.162 40.737 4.061 1.00 50.48 271 VAL A O 1
ATOM 1967 N N . GLU A 1 272 ? -55.757 42.932 4.337 1.00 52.09 272 GLU A N 1
ATOM 1968 C CA . GLU A 1 272 ? -56.976 43.190 5.096 1.00 56.60 272 GLU A CA 1
ATOM 1969 C C . GLU A 1 272 ? -57.927 44.035 4.264 1.00 51.95 272 GLU A C 1
ATOM 1970 O O . GLU A 1 272 ? -57.524 45.052 3.691 1.00 55.94 272 GLU A O 1
ATOM 1976 N N . LEU A 1 273 ? -59.179 43.603 4.194 1.00 54.20 273 LEU A N 1
ATOM 1977 C CA . LEU A 1 273 ? -60.205 44.321 3.448 1.00 57.03 273 LEU A CA 1
ATOM 1978 C C . LEU A 1 273 ? -60.888 45.365 4.329 1.00 52.19 273 LEU A C 1
ATOM 1979 O O . LEU A 1 273 ? -61.494 46.311 3.821 1.00 55.76 273 LEU A O 1
ATOM 1984 N N . MET B 1 1 ? -44.441 65.471 -22.025 1.00 62.39 1 MET B N 1
ATOM 1985 C CA . MET B 1 1 ? -44.813 64.324 -21.197 1.00 59.74 1 MET B CA 1
ATOM 1986 C C . MET B 1 1 ? -43.600 63.531 -20.715 1.00 54.85 1 MET B C 1
ATOM 1987 O O . MET B 1 1 ? -42.840 63.002 -21.522 1.00 61.97 1 MET B O 1
ATOM 1992 N N . ARG B 1 2 ? -43.425 63.435 -19.402 1.00 49.07 2 ARG B N 1
ATOM 1993 C CA . ARG B 1 2 ? -42.305 62.675 -18.859 1.00 50.84 2 ARG B CA 1
ATOM 1994 C C . ARG B 1 2 ? -42.540 61.174 -19.024 1.00 51.03 2 ARG B C 1
ATOM 1995 O O . ARG B 1 2 ? -43.652 60.673 -18.825 1.00 50.65 2 ARG B O 1
ATOM 2003 N N . GLN B 1 3 ? -41.478 60.457 -19.395 1.00 49.60 3 GLN B N 1
ATOM 2004 C CA . GLN B 1 3 ? -41.511 59.011 -19.622 1.00 49.13 3 GLN B CA 1
ATOM 2005 C C . GLN B 1 3 ? -40.465 58.370 -18.714 1.00 45.00 3 GLN B C 1
ATOM 2006 O O . GLN B 1 3 ? -39.275 58.350 -19.041 1.00 44.66 3 GLN B O 1
ATOM 2012 N N . ILE B 1 4 ? -40.914 57.834 -17.584 1.00 43.08 4 ILE B N 1
ATOM 2013 C CA . ILE B 1 4 ? -40.036 57.401 -16.507 1.00 42.22 4 ILE B CA 1
ATOM 2014 C C . ILE B 1 4 ? -40.223 55.907 -16.279 1.00 44.36 4 ILE B C 1
ATOM 2015 O O . ILE B 1 4 ? -41.335 55.381 -16.409 1.00 42.60 4 ILE B O 1
ATOM 2020 N N . ALA B 1 5 ? -39.126 55.225 -15.953 1.00 38.65 5 ALA B N 1
ATOM 2021 C CA . ALA B 1 5 ? -39.163 53.834 -15.535 1.00 40.66 5 ALA B CA 1
ATOM 2022 C C . ALA B 1 5 ? -38.405 53.689 -14.225 1.00 41.38 5 ALA B C 1
ATOM 2023 O O . ALA B 1 5 ? -37.394 54.356 -13.999 1.00 41.50 5 ALA B O 1
ATOM 2025 N N . ILE B 1 6 ? -38.899 52.808 -13.366 1.00 37.22 6 ILE B N 1
ATOM 2026 C CA . ILE B 1 6 ? -38.264 52.503 -12.094 1.00 37.88 6 ILE B CA 1
ATOM 2027 C C . ILE B 1 6 ? -37.727 51.082 -12.163 1.00 35.65 6 ILE B C 1
ATOM 2028 O O . ILE B 1 6 ? -38.494 50.127 -12.325 1.00 38.30 6 ILE B O 1
ATOM 2033 N N . TYR B 1 7 ? -36.418 50.938 -12.033 1.00 36.69 7 TYR B N 1
ATOM 2034 C CA . TYR B 1 7 ? -35.774 49.636 -11.965 1.00 37.51 7 TYR B CA 1
ATOM 2035 C C . TYR B 1 7 ? -35.147 49.452 -10.589 1.00 40.14 7 TYR B C 1
ATOM 2036 O O . TYR B 1 7 ? -34.975 50.407 -9.828 1.00 40.01 7 TYR B O 1
ATOM 2045 N N . GLY B 1 8 ? -34.780 48.218 -10.284 1.00 38.97 8 GLY B N 1
ATOM 2046 C CA . GLY B 1 8 ? -34.059 47.920 -9.064 1.00 34.38 8 GLY B CA 1
ATOM 2047 C C . GLY B 1 8 ? -34.127 46.451 -8.738 1.00 37.46 8 GLY B C 1
ATOM 2048 O O . GLY B 1 8 ? -34.937 45.699 -9.284 1.00 36.34 8 GLY B O 1
ATOM 2049 N N . LYS B 1 9 ? -33.234 46.029 -7.841 1.00 34.46 9 LYS B N 1
ATOM 2050 C CA . LYS B 1 9 ? -33.338 44.693 -7.273 1.00 37.45 9 LYS B CA 1
ATOM 2051 C C . LYS B 1 9 ? -34.691 44.528 -6.589 1.00 41.40 9 LYS B C 1
ATOM 2052 O O . LYS B 1 9 ? -35.251 45.479 -6.034 1.00 40.33 9 LYS B O 1
ATOM 2058 N N . GLY B 1 10 ? -35.234 43.316 -6.665 1.00 38.80 10 GLY B N 1
ATOM 2059 C CA . GLY B 1 10 ? -36.526 43.029 -6.077 1.00 37.06 10 GLY B CA 1
ATOM 2060 C C . GLY B 1 10 ? -36.402 42.634 -4.617 1.00 41.48 10 GLY B C 1
ATOM 2061 O O . GLY B 1 10 ? -35.396 42.081 -4.189 1.00 42.46 10 GLY B O 1
ATOM 2062 N N . GLY B 1 11 ? -37.442 42.934 -3.848 1.00 39.89 11 GLY B N 1
ATOM 2063 C CA . GLY B 1 11 ? -37.443 42.604 -2.442 1.00 37.95 11 GLY B CA 1
ATOM 2064 C C . GLY B 1 11 ? -37.003 43.717 -1.515 1.00 42.56 11 GLY B C 1
ATOM 2065 O O . GLY B 1 11 ? -36.834 43.469 -0.316 1.00 44.20 11 GLY B O 1
ATOM 2066 N N . ILE B 1 12 ? -36.809 44.933 -2.021 1.00 37.51 12 ILE B N 1
ATOM 2067 C CA . ILE B 1 12 ? -36.438 46.064 -1.184 1.00 36.64 12 ILE B CA 1
ATOM 2068 C C . ILE B 1 12 ? -37.455 47.199 -1.301 1.00 43.84 12 ILE B C 1
ATOM 2069 O O . ILE B 1 12 ? -37.117 48.361 -1.095 1.00 42.44 12 ILE B O 1
ATOM 2074 N N . GLY B 1 13 ? -38.699 46.873 -1.659 1.00 44.91 13 GLY B N 1
ATOM 2075 C CA . GLY B 1 13 ? -39.751 47.871 -1.738 1.00 41.77 13 GLY B CA 1
ATOM 2076 C C . GLY B 1 13 ? -39.694 48.798 -2.932 1.00 45.25 13 GLY B C 1
ATOM 2077 O O . GLY B 1 13 ? -40.141 49.944 -2.830 1.00 44.93 13 GLY B O 1
ATOM 2078 N N . LYS B 1 14 ? -39.160 48.340 -4.070 1.00 43.17 14 LYS B N 1
ATOM 2079 C CA . LYS B 1 14 ? -39.137 49.185 -5.262 1.00 41.52 14 LYS B CA 1
ATOM 2080 C C . LYS B 1 14 ? -40.545 49.600 -5.668 1.00 41.81 14 LYS B C 1
ATOM 2081 O O . LYS B 1 14 ? -40.805 50.779 -5.938 1.00 44.65 14 LYS B O 1
ATOM 2087 N N . SER B 1 15 ? -41.472 48.637 -5.719 1.00 43.57 15 SER B N 1
ATOM 2088 C CA . SER B 1 15 ? -42.823 48.949 -6.181 1.00 47.35 15 SER B CA 1
ATOM 2089 C C . SER B 1 15 ? -43.625 49.718 -5.143 1.00 43.03 15 SER B C 1
ATOM 2090 O O . SER B 1 15 ? -44.454 50.558 -5.513 1.00 39.39 15 SER B O 1
ATOM 2093 N N . THR B 1 16 ? -43.404 49.448 -3.853 1.00 41.12 16 THR B N 1
ATOM 2094 C CA . THR B 1 16 ? -43.869 50.375 -2.826 1.00 44.92 16 THR B CA 1
ATOM 2095 C C . THR B 1 16 ? -43.460 51.800 -3.172 1.00 44.23 16 THR B C 1
ATOM 2096 O O . THR B 1 16 ? -44.294 52.715 -3.202 1.00 49.68 16 THR B O 1
ATOM 2100 N N . THR B 1 17 ? -42.173 51.999 -3.471 1.00 39.65 17 THR B N 1
ATOM 2101 C CA . THR B 1 17 ? -41.694 53.339 -3.789 1.00 44.42 17 THR B CA 1
ATOM 2102 C C . THR B 1 17 ? -42.328 53.863 -5.070 1.00 42.36 17 THR B C 1
ATOM 2103 O O . THR B 1 17 ? -42.659 55.049 -5.159 1.00 46.15 17 THR B O 1
ATOM 2107 N N . THR B 1 18 ? -42.519 53.002 -6.072 1.00 43.37 18 THR B N 1
ATOM 2108 C CA . THR B 1 18 ? -43.138 53.464 -7.312 1.00 44.27 18 THR B CA 1
ATOM 2109 C C . THR B 1 18 ? -44.564 53.936 -7.067 1.00 41.82 18 THR B C 1
ATOM 2110 O O . THR B 1 18 ? -44.958 55.019 -7.515 1.00 43.14 18 THR B O 1
ATOM 2114 N N . GLN B 1 19 ? -45.354 53.135 -6.351 1.00 41.61 19 GLN B N 1
ATOM 2115 C CA . GLN B 1 19 ? -46.754 53.492 -6.145 1.00 46.25 19 GLN B CA 1
ATOM 2116 C C . GLN B 1 19 ? -46.886 54.691 -5.215 1.00 50.17 19 GLN B C 1
ATOM 2117 O O . GLN B 1 19 ? -47.735 55.563 -5.437 1.00 48.49 19 GLN B O 1
ATOM 2123 N N . ASN B 1 20 ? -46.041 54.766 -4.181 1.00 48.86 20 ASN B N 1
ATOM 2124 C CA . ASN B 1 20 ? -46.085 55.924 -3.295 1.00 48.70 20 ASN B CA 1
ATOM 2125 C C . ASN B 1 20 ? -45.592 57.175 -4.001 1.00 46.29 20 ASN B C 1
ATOM 2126 O O . ASN B 1 20 ? -46.127 58.267 -3.785 1.00 48.36 20 ASN B O 1
ATOM 2131 N N . LEU B 1 21 ? -44.585 57.041 -4.862 1.00 49.07 21 LEU B N 1
ATOM 2132 C CA . LEU B 1 21 ? -44.104 58.205 -5.598 1.00 47.22 21 LEU B CA 1
ATOM 2133 C C . LEU B 1 21 ? -45.191 58.745 -6.520 1.00 48.78 21 LEU B C 1
ATOM 2134 O O . LEU B 1 21 ? -45.481 59.948 -6.516 1.00 50.79 21 LEU B O 1
ATOM 2139 N N . THR B 1 22 ? -45.827 57.865 -7.302 1.00 45.40 22 THR B N 1
ATOM 2140 C CA . THR B 1 22 ? -46.861 58.333 -8.222 1.00 52.20 22 THR B CA 1
ATOM 2141 C C . THR B 1 22 ? -48.045 58.922 -7.460 1.00 50.30 22 THR B C 1
ATOM 2142 O O . THR B 1 22 ? -48.599 59.953 -7.862 1.00 45.84 22 THR B O 1
ATOM 2146 N N . ALA B 1 23 ? -48.439 58.293 -6.347 1.00 45.94 23 ALA B N 1
ATOM 2147 C CA . ALA B 1 23 ? -49.460 58.893 -5.493 1.00 51.22 23 ALA B CA 1
ATOM 2148 C C . ALA B 1 23 ? -49.068 60.313 -5.096 1.00 52.23 23 ALA B C 1
ATOM 2149 O O . ALA B 1 23 ? -49.827 61.265 -5.314 1.00 51.46 23 ALA B O 1
ATOM 2151 N N . ALA B 1 24 ? -47.861 60.480 -4.551 1.00 52.27 24 ALA B N 1
ATOM 2152 C CA . ALA B 1 24 ? -47.422 61.807 -4.137 1.00 50.67 24 ALA B CA 1
ATOM 2153 C C . ALA B 1 24 ? -47.402 62.776 -5.313 1.00 52.10 24 ALA B C 1
ATOM 2154 O O . ALA B 1 24 ? -47.726 63.959 -5.155 1.00 59.73 24 ALA B O 1
ATOM 2156 N N . LEU B 1 25 ? -47.043 62.294 -6.504 1.00 50.84 25 LEU B N 1
ATOM 2157 C CA . LEU B 1 25 ? -47.022 63.170 -7.673 1.00 52.72 25 LEU B CA 1
ATOM 2158 C C . LEU B 1 25 ? -48.430 63.545 -8.128 1.00 55.43 25 LEU B C 1
ATOM 2159 O O . LEU B 1 25 ? -48.632 64.631 -8.689 1.00 54.38 25 LEU B O 1
ATOM 2164 N N . SER B 1 26 ? -49.413 62.665 -7.901 1.00 52.27 26 SER B N 1
ATOM 2165 C CA . SER B 1 26 ? -50.781 62.987 -8.291 1.00 52.97 26 SER B CA 1
ATOM 2166 C C . SER B 1 26 ? -51.368 64.080 -7.410 1.00 55.21 26 SER B C 1
ATOM 2167 O O . SER B 1 26 ? -52.209 64.859 -7.871 1.00 59.12 26 SER B O 1
ATOM 2170 N N . THR B 1 27 ? -50.937 64.168 -6.151 1.00 52.94 27 THR B N 1
ATOM 2171 C CA . THR B 1 27 ? -51.418 65.260 -5.316 1.00 52.59 27 THR B CA 1
ATOM 2172 C C . THR B 1 27 ? -50.887 66.610 -5.775 1.00 53.13 27 THR B C 1
ATOM 2173 O O . THR B 1 27 ? -51.462 67.638 -5.413 1.00 65.18 27 THR B O 1
ATOM 2177 N N . MET B 1 28 ? -49.828 66.635 -6.584 1.00 52.16 28 MET B N 1
ATOM 2178 C CA . MET B 1 28 ? -49.275 67.880 -7.102 1.00 48.35 28 MET B CA 1
ATOM 2179 C C . MET B 1 28 ? -49.883 68.278 -8.442 1.00 55.75 28 MET B C 1
ATOM 2180 O O . MET B 1 28 ? -49.219 68.943 -9.252 1.00 57.57 28 MET B O 1
ATOM 2185 N N . GLY B 1 29 ? -51.129 67.889 -8.701 1.00 57.38 29 GLY B N 1
ATOM 2186 C CA . GLY B 1 29 ? -51.794 68.260 -9.943 1.00 51.08 29 GLY B CA 1
ATOM 2187 C C . GLY B 1 29 ? -51.202 67.636 -11.190 1.00 59.13 29 GLY B C 1
ATOM 2188 O O . GLY B 1 29 ? -51.011 68.332 -12.197 1.00 62.85 29 GLY B O 1
ATOM 2189 N N . ASN B 1 30 ? -50.910 66.338 -11.151 1.00 60.95 30 ASN B N 1
ATOM 2190 C CA . ASN B 1 30 ? -50.292 65.634 -12.266 1.00 57.92 30 ASN B CA 1
ATOM 2191 C C . ASN B 1 30 ? -51.196 64.503 -12.731 1.00 53.12 30 ASN B C 1
ATOM 2192 O O . ASN B 1 30 ? -51.750 63.765 -11.911 1.00 56.14 30 ASN B O 1
ATOM 2197 N N . ASN B 1 31 ? -51.340 64.370 -14.048 1.00 51.21 31 ASN B N 1
ATOM 2198 C CA . ASN B 1 31 ? -51.999 63.215 -14.649 1.00 56.60 31 ASN B CA 1
ATOM 2199 C C . ASN B 1 31 ? -50.949 62.159 -14.975 1.00 56.18 31 ASN B C 1
ATOM 2200 O O . ASN B 1 31 ? -49.996 62.429 -15.718 1.00 52.23 31 ASN B O 1
ATOM 2205 N N . ILE B 1 32 ? -51.128 60.959 -14.433 1.00 48.69 32 ILE B N 1
ATOM 2206 C CA . ILE B 1 32 ? -50.101 59.931 -14.481 1.00 51.72 32 ILE B CA 1
ATOM 2207 C C . ILE B 1 32 ? -50.688 58.648 -15.049 1.00 48.18 32 ILE B C 1
ATOM 2208 O O . ILE B 1 32 ? -51.817 58.264 -14.719 1.00 49.60 32 ILE B O 1
ATOM 2213 N N . LEU B 1 33 ? -49.915 57.995 -15.910 1.00 44.08 33 LEU B N 1
ATOM 2214 C CA . LEU B 1 33 ? -50.175 56.638 -16.366 1.00 42.74 33 LEU B CA 1
ATOM 2215 C C . LEU B 1 33 ? -49.125 55.721 -15.751 1.00 40.92 33 LEU B C 1
ATOM 2216 O O . LEU B 1 33 ? -47.934 56.035 -15.791 1.00 43.48 33 LEU B O 1
ATOM 2221 N N . LEU B 1 34 ? -49.561 54.605 -15.171 1.00 39.27 34 LEU B N 1
ATOM 2222 C CA . LEU B 1 34 ? -48.667 53.677 -14.484 1.00 40.02 34 LEU B CA 1
ATOM 2223 C C . LEU B 1 34 ? -48.806 52.286 -15.094 1.00 44.51 34 LEU B C 1
ATOM 2224 O O . LEU B 1 34 ? -49.884 51.681 -15.037 1.00 39.55 34 LEU B O 1
ATOM 2229 N N . VAL B 1 35 ? -47.713 51.773 -15.655 1.00 39.72 35 VAL B N 1
ATOM 2230 C CA . VAL B 1 35 ? -47.715 50.493 -16.349 1.00 37.77 35 VAL B CA 1
ATOM 2231 C C . VAL B 1 35 ? -46.808 49.538 -15.586 1.00 40.39 35 VAL B C 1
ATOM 2232 O O . VAL B 1 35 ? -45.586 49.736 -15.526 1.00 37.05 35 VAL B O 1
ATOM 2236 N N . GLY B 1 36 ? -47.406 48.503 -15.003 1.00 33.51 36 GLY B N 1
ATOM 2237 C CA . GLY B 1 36 ? -46.640 47.478 -14.330 1.00 41.64 36 GLY B CA 1
ATOM 2238 C C . GLY B 1 36 ? -45.954 46.568 -15.336 1.00 42.07 36 GLY B C 1
ATOM 2239 O O . GLY B 1 36 ? -46.625 45.925 -16.163 1.00 39.92 36 GLY B O 1
ATOM 2240 N N . CYS B 1 37 ? -44.627 46.512 -15.289 1.00 37.68 37 CYS B N 1
ATOM 2241 C CA . CYS B 1 37 ? -43.808 45.650 -16.130 1.00 34.80 37 CYS B CA 1
ATOM 2242 C C . CYS B 1 37 ? -42.912 44.784 -15.261 1.00 40.08 37 CYS B C 1
ATOM 2243 O O . CYS B 1 37 ? -41.725 44.592 -15.539 1.00 41.58 37 CYS B O 1
ATOM 2246 N N . ASP B 1 38 ? -43.476 44.276 -14.170 1.00 38.73 38 ASP B N 1
ATOM 2247 C CA . ASP B 1 38 ? -42.721 43.531 -13.169 1.00 36.73 38 ASP B CA 1
ATOM 2248 C C . ASP B 1 38 ? -43.577 42.354 -12.728 1.00 37.10 38 ASP B C 1
ATOM 2249 O O . ASP B 1 38 ? -44.519 42.524 -11.938 1.00 37.59 38 ASP B O 1
ATOM 2254 N N . PRO B 1 39 ? -43.266 41.142 -13.194 1.00 39.81 39 PRO B N 1
ATOM 2255 C CA . PRO B 1 39 ? -44.138 39.994 -12.914 1.00 35.63 39 PRO B CA 1
ATOM 2256 C C . PRO B 1 39 ? -44.123 39.506 -11.470 1.00 37.01 39 PRO B C 1
ATOM 2257 O O . PRO B 1 39 ? -44.897 38.601 -11.149 1.00 39.66 39 PRO B O 1
ATOM 2261 N N . LYS B 1 40 ? -43.290 40.039 -10.577 1.00 37.13 40 LYS B N 1
ATOM 2262 C CA . LYS B 1 40 ? -43.382 39.671 -9.167 1.00 37.11 40 LYS B CA 1
ATOM 2263 C C . LYS B 1 40 ? -43.882 40.826 -8.311 1.00 34.96 40 LYS B C 1
ATOM 2264 O O . LYS B 1 40 ? -43.878 40.731 -7.081 1.00 39.87 40 LYS B O 1
ATOM 2270 N N . ALA B 1 41 ? -44.327 41.907 -8.932 1.00 35.27 41 ALA B N 1
ATOM 2271 C CA . ALA B 1 41 ? -44.839 43.066 -8.217 1.00 40.85 41 ALA B CA 1
ATOM 2272 C C . ALA B 1 41 ? -46.286 43.312 -8.614 1.00 40.02 41 ALA B C 1
ATOM 2273 O O . ALA B 1 41 ? -46.612 43.335 -9.804 1.00 40.50 41 ALA B O 1
ATOM 2275 N N . ASP B 1 42 ? -47.147 43.501 -7.616 1.00 42.29 42 ASP B N 1
ATOM 2276 C CA . ASP B 1 42 ? -48.497 44.011 -7.848 1.00 41.03 42 ASP B CA 1
ATOM 2277 C C . ASP B 1 42 ? -48.410 45.535 -7.886 1.00 44.42 42 ASP B C 1
ATOM 2278 O O . ASP B 1 42 ? -48.725 46.239 -6.922 1.00 45.54 42 ASP B O 1
ATOM 2283 N N . SER B 1 43 ? -47.966 46.044 -9.039 1.00 40.87 43 SER B N 1
ATOM 2284 C CA . SER B 1 43 ? -47.542 47.432 -9.201 1.00 41.17 43 SER B CA 1
ATOM 2285 C C . SER B 1 43 ? -48.668 48.450 -9.087 1.00 42.25 43 SER B C 1
ATOM 2286 O O . SER B 1 43 ? -48.377 49.648 -9.022 1.00 42.21 43 SER B O 1
ATOM 2289 N N . THR B 1 44 ? -49.934 48.031 -9.101 1.00 40.30 44 THR B N 1
ATOM 2290 C CA . THR B 1 44 ? -51.033 48.986 -9.056 1.00 45.32 44 THR B CA 1
ATOM 2291 C C . THR B 1 44 ? -51.987 48.764 -7.891 1.00 42.83 44 THR B C 1
ATOM 2292 O O . THR B 1 44 ? -52.908 49.566 -7.712 1.00 44.53 44 THR B O 1
ATOM 2296 N N . ARG B 1 45 ? -51.794 47.716 -7.088 1.00 42.06 45 ARG B N 1
ATOM 2297 C CA . ARG B 1 45 ? -52.818 47.353 -6.115 1.00 46.09 45 ARG B CA 1
ATOM 2298 C C . ARG B 1 45 ? -52.966 48.396 -5.013 1.00 49.07 45 ARG B C 1
ATOM 2299 O O . ARG B 1 45 ? -54.057 48.536 -4.452 1.00 49.33 45 ARG B O 1
ATOM 2307 N N . MET B 1 46 ? -51.903 49.134 -4.683 1.00 50.45 46 MET B N 1
ATOM 2308 C CA . MET B 1 46 ? -52.047 50.167 -3.661 1.00 50.43 46 MET B CA 1
ATOM 2309 C C . MET B 1 46 ? -52.710 51.428 -4.192 1.00 47.99 46 MET B C 1
ATOM 2310 O O . MET B 1 46 ? -53.148 52.260 -3.393 1.00 49.79 46 MET B O 1
ATOM 2315 N N . LEU B 1 47 ? -52.802 51.587 -5.510 1.00 43.25 47 LEU B N 1
ATOM 2316 C CA . LEU B 1 47 ? -53.557 52.688 -6.081 1.00 44.96 47 LEU B CA 1
ATOM 2317 C C . LEU B 1 47 ? -54.977 52.300 -6.469 1.00 48.61 47 LEU B C 1
ATOM 2318 O O . LEU B 1 47 ? -55.817 53.188 -6.644 1.00 49.75 47 LEU B O 1
ATOM 2323 N N . LEU B 1 48 ? -55.262 51.001 -6.599 1.00 46.00 48 LEU B N 1
ATOM 2324 C CA . LEU B 1 48 ? -56.587 50.512 -6.945 1.00 48.21 48 LEU B CA 1
ATOM 2325 C C . LEU B 1 48 ? -57.321 49.869 -5.778 1.00 48.81 48 LEU B C 1
ATOM 2326 O O . LEU B 1 48 ? -58.551 49.802 -5.806 1.00 50.52 48 LEU B O 1
ATOM 2331 N N . GLY B 1 49 ? -56.605 49.384 -4.770 1.00 47.90 49 GLY B N 1
ATOM 2332 C CA . GLY B 1 49 ? -57.227 48.843 -3.583 1.00 48.86 49 GLY B CA 1
ATOM 2333 C C . GLY B 1 49 ? -57.597 47.377 -3.644 1.00 54.21 49 GLY B C 1
ATOM 2334 O O . GLY B 1 49 ? -58.086 46.840 -2.640 1.00 52.40 49 GLY B O 1
ATOM 2335 N N . GLY B 1 50 ? -57.392 46.712 -4.771 1.00 47.37 50 GLY B N 1
ATOM 2336 C CA . GLY B 1 50 ? -57.724 45.305 -4.882 1.00 48.93 50 GLY B CA 1
ATOM 2337 C C . GLY B 1 50 ? -56.492 44.428 -4.876 1.00 52.20 50 GLY B C 1
ATOM 2338 O O . GLY B 1 50 ? -55.515 44.699 -4.169 1.00 51.34 50 GLY B O 1
ATOM 2339 N N . LEU B 1 51 ? -56.543 43.360 -5.672 1.00 54.47 51 LEU B N 1
ATOM 2340 C CA . LEU B 1 51 ? -55.410 42.470 -5.889 1.00 50.58 51 LEU B CA 1
ATOM 2341 C C . LEU B 1 51 ? -55.350 42.109 -7.365 1.00 53.06 51 LEU B C 1
ATOM 2342 O O . LEU B 1 51 ? -56.384 41.802 -7.967 1.00 49.94 51 LEU B O 1
ATOM 2347 N N . ASN B 1 52 ? -54.143 42.155 -7.933 1.00 52.98 52 ASN B N 1
ATOM 2348 C CA . ASN B 1 52 ? -53.837 41.660 -9.281 1.00 48.96 52 ASN B CA 1
ATOM 2349 C C . ASN B 1 52 ? -54.895 42.086 -10.304 1.00 47.30 52 ASN B C 1
ATOM 2350 O O . ASN B 1 52 ? -55.688 41.279 -10.788 1.00 48.97 52 ASN B O 1
ATOM 2355 N N . GLN B 1 53 ? -54.883 43.378 -10.634 1.00 45.72 53 GLN B N 1
ATOM 2356 C CA . GLN B 1 53 ? -55.774 43.876 -11.674 1.00 45.49 53 GLN B CA 1
ATOM 2357 C C . GLN B 1 53 ? -55.589 43.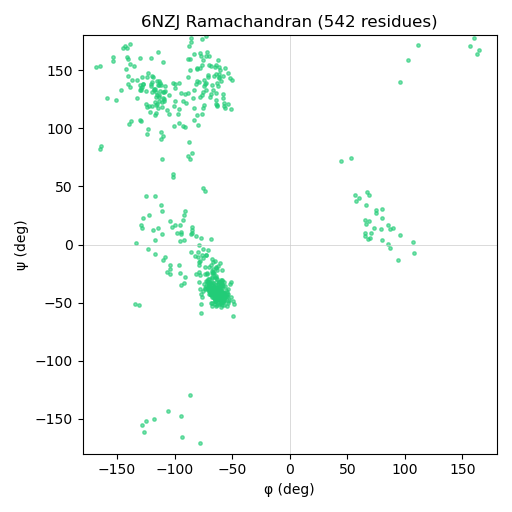068 -12.956 1.00 47.08 53 GLN B C 1
ATOM 2358 O O . GLN B 1 53 ? -54.497 42.570 -13.249 1.00 46.36 53 GLN B O 1
ATOM 2364 N N . LYS B 1 54 ? -56.679 42.916 -13.710 1.00 51.82 54 LYS B N 1
ATOM 2365 C CA . LYS B 1 54 ? -56.642 42.128 -14.938 1.00 49.23 54 LYS B CA 1
ATOM 2366 C C . LYS B 1 54 ? -55.599 42.696 -15.892 1.00 47.13 54 LYS B C 1
ATOM 2367 O O . LYS B 1 54 ? -55.576 43.903 -16.159 1.00 44.73 54 LYS B O 1
ATOM 2373 N N . THR B 1 55 ? -54.723 41.826 -16.390 1.00 45.51 55 THR B N 1
ATOM 2374 C CA . THR B 1 55 ? -53.572 42.266 -17.168 1.00 43.89 55 THR B CA 1
ATOM 2375 C C . THR B 1 55 ? -53.913 42.377 -18.647 1.00 43.83 55 THR B C 1
ATOM 2376 O O . THR B 1 55 ? -54.869 41.774 -19.139 1.00 49.86 55 THR B O 1
ATOM 2380 N N . VAL B 1 56 ? -53.097 43.159 -19.358 1.00 46.65 56 VAL B N 1
ATOM 2381 C CA . VAL B 1 56 ? -53.255 43.303 -20.803 1.00 42.70 56 VAL B CA 1
ATOM 2382 C C . VAL B 1 56 ? -53.159 41.945 -21.488 1.00 47.54 56 VAL B C 1
ATOM 2383 O O . VAL B 1 56 ? -53.971 41.610 -22.357 1.00 52.67 56 VAL B O 1
ATOM 2387 N N . LEU B 1 57 ? -52.177 41.133 -21.091 1.00 46.89 57 LEU B N 1
ATOM 2388 C CA . LEU B 1 57 ? -51.981 39.843 -21.745 1.00 50.14 57 LEU B CA 1
ATOM 2389 C C . LEU B 1 57 ? -53.131 38.890 -21.457 1.00 55.24 57 LEU B C 1
ATOM 2390 O O . LEU B 1 57 ? -53.600 38.195 -22.364 1.00 58.28 57 LEU B O 1
ATOM 2395 N N . ASP B 1 58 ? -53.602 38.835 -20.208 1.00 50.62 58 ASP B N 1
ATOM 2396 C CA . ASP B 1 58 ? -54.755 37.992 -19.913 1.00 54.82 58 ASP B CA 1
ATOM 2397 C C . ASP B 1 58 ? -55.974 38.442 -20.706 1.00 56.94 58 ASP B C 1
ATOM 2398 O O . ASP B 1 58 ? -56.746 37.611 -21.197 1.00 58.11 58 ASP B O 1
ATOM 2403 N N . THR B 1 59 ? -56.149 39.757 -20.859 1.00 53.50 59 THR B N 1
ATOM 2404 C CA . THR B 1 59 ? -57.247 40.269 -21.670 1.00 56.78 59 THR B CA 1
ATOM 2405 C C . THR B 1 59 ? -57.095 39.854 -23.127 1.00 61.16 59 THR B C 1
ATOM 2406 O O . THR B 1 59 ? -58.079 39.503 -23.784 1.00 63.33 59 THR B O 1
ATOM 2410 N N . LEU B 1 60 ? -55.867 39.879 -23.649 1.00 57.99 60 LEU B N 1
ATOM 2411 C CA . LEU B 1 60 ? -55.670 39.531 -25.051 1.00 58.61 60 LEU B CA 1
ATOM 2412 C C . LEU B 1 60 ? -55.943 38.051 -25.303 1.00 60.91 60 LEU B C 1
ATOM 2413 O O . LEU B 1 60 ? -56.579 37.697 -26.301 1.00 71.07 60 LEU B O 1
ATOM 2418 N N . ARG B 1 61 ? -55.474 37.170 -24.416 1.00 58.45 61 ARG B N 1
ATOM 2419 C CA . ARG B 1 61 ? -55.699 35.742 -24.625 1.00 62.10 61 ARG B CA 1
ATOM 2420 C C . ARG B 1 61 ? -57.176 35.394 -24.523 1.00 68.35 61 ARG B C 1
ATOM 2421 O O . ARG B 1 61 ? -57.671 34.540 -25.266 1.00 76.41 61 ARG B O 1
ATOM 2429 N N . SER B 1 62 ? -57.897 36.047 -23.622 1.00 66.48 62 SER B N 1
ATOM 2430 C CA . SER B 1 62 ? -59.326 35.817 -23.483 1.00 68.28 62 SER B CA 1
ATOM 2431 C C . SER B 1 62 ? -60.149 36.582 -24.519 1.00 75.73 62 SER B C 1
ATOM 2432 O O . SER B 1 62 ? -61.381 36.570 -24.434 1.00 81.91 62 SER B O 1
ATOM 2434 N N . GLU B 1 63 ? -59.502 37.231 -25.490 1.00 70.79 63 GLU B N 1
ATOM 2435 C CA . GLU B 1 63 ? -60.206 38.122 -26.405 1.00 71.58 63 GLU B CA 1
ATOM 2436 C C . GLU B 1 63 ? -61.258 37.367 -27.208 1.00 81.20 63 GLU B C 1
ATOM 2437 O O . GLU B 1 63 ? -61.058 36.213 -27.596 1.00 79.90 63 GLU B O 1
ATOM 2443 N N . GLY B 1 64 ? -62.389 38.030 -27.453 1.00 88.00 64 GLY B N 1
ATOM 2444 C CA . GLY B 1 64 ? -63.452 37.477 -28.265 1.00 86.66 64 GLY B CA 1
ATOM 2445 C C . GLY B 1 64 ? -63.336 37.892 -29.721 1.00 91.17 64 GLY B C 1
ATOM 2446 O O . GLY B 1 64 ? -62.308 38.394 -30.182 1.00 88.78 64 GLY B O 1
ATOM 2447 N N . ASP B 1 65 ? -64.427 37.670 -30.459 1.00 94.94 65 ASP B N 1
ATOM 2448 C CA . ASP B 1 65 ? -64.479 38.082 -31.858 1.00 96.47 65 ASP B CA 1
ATOM 2449 C C . ASP B 1 65 ? -64.455 39.599 -32.014 1.00 95.55 65 ASP B C 1
ATOM 2450 O O . ASP B 1 65 ? -64.033 40.095 -33.067 1.00 91.49 65 ASP B O 1
ATOM 2452 N N . GLU B 1 66 ? -64.888 40.341 -30.996 1.00 93.38 66 GLU B N 1
ATOM 2453 C CA . GLU B 1 66 ? -64.775 41.794 -30.998 1.00 92.71 66 GLU B CA 1
ATOM 2454 C C . GLU B 1 66 ? -63.335 42.189 -30.658 1.00 93.99 66 GLU B C 1
ATOM 2455 O O . GLU B 1 66 ? -62.429 41.351 -30.596 1.00 93.70 66 GLU B O 1
ATOM 2457 N N . GLY B 1 67 ? -63.108 43.481 -30.430 1.00 88.36 67 GLY B N 1
ATOM 2458 C CA . GLY B 1 67 ? -61.778 43.967 -30.112 1.00 80.27 67 GLY B CA 1
ATOM 2459 C C . GLY B 1 67 ? -61.452 43.901 -28.634 1.00 79.80 67 GLY B C 1
ATOM 2460 O O . GLY B 1 67 ? -61.625 42.855 -27.997 1.00 78.24 67 GLY B O 1
ATOM 2461 N N . ILE B 1 68 ? -60.977 45.012 -28.077 1.00 75.91 68 ILE B N 1
ATOM 2462 C CA . ILE B 1 68 ? -60.643 45.096 -26.657 1.00 69.16 68 ILE B CA 1
ATOM 2463 C C . ILE B 1 68 ? -60.947 46.506 -26.177 1.00 61.46 68 ILE B C 1
ATOM 2464 O O . ILE B 1 68 ? -60.576 47.487 -26.831 1.00 61.48 68 ILE B O 1
ATOM 2469 N N . ASP B 1 69 ? -61.632 46.610 -25.040 1.00 58.57 69 ASP B N 1
ATOM 2470 C CA . ASP B 1 69 ? -61.966 47.907 -24.467 1.00 64.50 69 ASP B CA 1
ATOM 2471 C C . ASP B 1 69 ? -60.837 48.365 -23.552 1.00 60.63 69 ASP B C 1
ATOM 2472 O O . ASP B 1 69 ? -60.372 47.601 -22.698 1.00 58.89 69 ASP B O 1
ATOM 2474 N N . LEU B 1 70 ? -60.397 49.612 -23.741 1.00 57.40 70 LEU B N 1
ATOM 2475 C CA . LEU B 1 70 ? -59.316 50.155 -22.923 1.00 54.63 70 LEU B CA 1
ATOM 2476 C C . LEU B 1 70 ? -59.642 50.067 -21.436 1.00 58.49 70 LEU B C 1
ATOM 2477 O O . LEU B 1 70 ? -58.767 49.753 -20.617 1.00 56.41 70 LEU B O 1
ATOM 2482 N N . ASP B 1 71 ? -60.903 50.324 -21.071 1.00 59.91 71 ASP B N 1
ATOM 2483 C CA . ASP B 1 71 ? -61.337 50.232 -19.680 1.00 56.80 71 ASP B CA 1
ATOM 2484 C C . ASP B 1 71 ? -61.128 48.850 -19.088 1.00 58.11 71 ASP B C 1
ATOM 2485 O O . ASP B 1 71 ? -61.093 48.721 -17.860 1.00 59.02 71 ASP B O 1
ATOM 2490 N N . THR B 1 72 ? -61.032 47.810 -19.920 1.00 54.60 72 THR B N 1
ATOM 2491 C CA . THR B 1 72 ? -60.750 46.485 -19.379 1.00 53.81 72 THR B CA 1
ATOM 2492 C C . THR B 1 72 ? -59.361 46.436 -18.760 1.00 51.42 72 THR B C 1
ATOM 2493 O O . THR B 1 72 ? -59.174 45.855 -17.688 1.00 51.79 72 THR B O 1
ATOM 2497 N N . VAL B 1 73 ? -58.381 47.056 -19.414 1.00 48.93 73 VAL B N 1
ATOM 2498 C CA . VAL B 1 73 ? -56.990 46.930 -19.002 1.00 51.40 73 VAL B CA 1
ATOM 2499 C C . VAL B 1 73 ? -56.483 48.164 -18.273 1.00 46.97 73 VAL B C 1
ATOM 2500 O O . VAL B 1 73 ? -55.486 48.066 -17.545 1.00 48.43 73 VAL B O 1
ATOM 2504 N N . LEU B 1 74 ? -57.125 49.314 -18.451 1.00 48.84 74 LEU B N 1
ATOM 2505 C CA . LEU B 1 74 ? -56.700 50.569 -17.849 1.00 48.53 74 LEU B CA 1
ATOM 2506 C C . LEU B 1 74 ? -57.785 51.025 -16.885 1.00 52.25 74 LEU B C 1
ATOM 2507 O O . LEU B 1 74 ? -58.929 51.243 -17.294 1.00 54.92 74 LEU B O 1
ATOM 2512 N N . GLN B 1 75 ? -57.422 51.172 -15.613 1.00 49.12 75 GLN B N 1
ATOM 2513 C CA . GLN B 1 75 ? -58.367 51.493 -14.564 1.00 45.55 75 GLN B CA 1
ATOM 2514 C C . GLN B 1 75 ? -57.878 52.691 -13.763 1.00 51.63 75 GLN B C 1
ATOM 2515 O O . GLN B 1 75 ? -56.694 52.754 -13.396 1.00 47.98 75 GLN B O 1
ATOM 2521 N N . PRO B 1 76 ? -58.759 53.648 -13.466 1.00 51.38 76 PRO B N 1
ATOM 2522 C CA . PRO B 1 76 ? -58.343 54.806 -12.665 1.00 49.90 76 PRO B CA 1
ATOM 2523 C C . PRO B 1 76 ? -58.280 54.435 -11.192 1.00 47.15 76 PRO B C 1
ATOM 2524 O O . PRO B 1 76 ? -59.120 53.690 -10.681 1.00 44.73 76 PRO B O 1
ATOM 2528 N N . GLY B 1 77 ? -57.251 54.941 -10.517 1.00 51.32 77 GLY B N 1
ATOM 2529 C CA . GLY B 1 77 ? -57.083 54.702 -9.098 1.00 47.81 77 GLY B CA 1
ATOM 2530 C C . GLY B 1 77 ? -56.880 55.988 -8.321 1.00 51.46 77 GLY B C 1
ATOM 2531 O O . GLY B 1 77 ? -57.296 57.061 -8.774 1.00 53.22 77 GLY B O 1
ATOM 2532 N N . PHE B 1 78 ? -56.231 55.893 -7.158 1.00 51.66 78 PHE B N 1
ATOM 2533 C CA . PHE B 1 78 ? -55.993 57.061 -6.315 1.00 52.76 78 PHE B CA 1
ATOM 2534 C C . PHE B 1 78 ? -55.354 58.185 -7.117 1.00 52.00 78 PHE B C 1
ATOM 2535 O O . PHE B 1 78 ? -54.531 57.944 -8.005 1.00 51.96 78 PHE B O 1
ATOM 2543 N N . GLY B 1 79 ? -55.743 59.421 -6.802 1.00 51.88 79 GLY B N 1
ATOM 2544 C CA . GLY B 1 79 ? -55.198 60.575 -7.489 1.00 42.53 79 GLY B CA 1
ATOM 2545 C C . GLY B 1 79 ? -55.541 60.669 -8.954 1.00 47.42 79 GLY B C 1
ATOM 2546 O O . GLY B 1 79 ? -55.016 61.548 -9.642 1.00 47.33 79 GLY B O 1
ATOM 2547 N N . GLY B 1 80 ? -56.413 59.795 -9.457 1.00 53.82 80 GLY B N 1
ATOM 2548 C CA . GLY B 1 80 ? -56.700 59.762 -10.876 1.00 50.45 80 GLY B CA 1
ATOM 2549 C C . GLY B 1 80 ? -55.659 59.054 -11.708 1.00 50.44 80 GLY B C 1
ATOM 2550 O O . GLY B 1 80 ? -55.678 59.175 -12.935 1.00 48.53 80 GLY B O 1
ATOM 2551 N N . ILE B 1 81 ? -54.751 58.312 -11.072 1.00 55.51 81 ILE B N 1
ATOM 2552 C CA . ILE B 1 81 ? -53.692 57.610 -11.790 1.00 52.42 81 ILE B CA 1
ATOM 2553 C C . ILE B 1 81 ? -54.293 56.476 -12.609 1.00 48.04 81 ILE B C 1
ATOM 2554 O O . ILE B 1 81 ? -55.014 55.622 -12.074 1.00 47.96 81 ILE B O 1
ATOM 2559 N N . LYS B 1 82 ? -53.985 56.456 -13.909 1.00 43.80 82 LYS B N 1
ATOM 2560 C CA . LYS B 1 82 ? -54.368 55.345 -14.774 1.00 45.63 82 LYS B CA 1
ATOM 2561 C C . LYS B 1 82 ? -53.416 54.175 -14.555 1.00 46.09 82 LYS B C 1
ATOM 2562 O O . LYS B 1 82 ? -52.194 54.327 -14.666 1.00 45.68 82 LYS B O 1
ATOM 2568 N N . CYS B 1 83 ? -53.982 53.006 -14.265 1.00 42.29 83 CYS B N 1
ATOM 2569 C CA . CYS B 1 83 ? -53.230 51.836 -13.829 1.00 42.25 83 CYS B CA 1
ATOM 2570 C C . CYS B 1 83 ? -53.361 50.710 -14.843 1.00 48.72 83 CYS B C 1
ATOM 2571 O O . CYS B 1 83 ? -54.480 50.315 -15.195 1.00 43.74 83 CYS B O 1
ATOM 2574 N N . VAL B 1 84 ? -52.221 50.182 -15.293 1.00 44.73 84 VAL B N 1
ATOM 2575 C CA . VAL B 1 84 ? -52.172 49.050 -16.212 1.00 42.15 84 VAL B CA 1
ATOM 2576 C C . VAL B 1 84 ? -51.158 48.028 -15.703 1.00 42.54 84 VAL B C 1
ATOM 2577 O O . VAL B 1 84 ? -50.098 48.394 -15.182 1.00 43.52 84 VAL B O 1
ATOM 2581 N N . GLU B 1 85 ? -51.479 46.745 -15.856 1.00 39.27 85 GLU B N 1
ATOM 2582 C CA . GLU B 1 85 ? -50.522 45.663 -15.651 1.00 40.67 85 GLU B CA 1
ATOM 2583 C C . GLU B 1 85 ? -50.330 44.921 -16.966 1.00 43.06 85 GLU B C 1
ATOM 2584 O O . GLU B 1 85 ? -51.301 44.418 -17.542 1.00 38.76 85 GLU B O 1
ATOM 2590 N N . SER B 1 86 ? -49.078 44.852 -17.432 1.00 43.38 86 SER B N 1
ATOM 2591 C CA . SER B 1 86 ? -48.758 44.073 -18.626 1.00 39.54 86 SER B CA 1
ATOM 2592 C C . SER B 1 86 ? -49.123 42.612 -18.428 1.00 41.78 86 SER B C 1
ATOM 2593 O O . SER B 1 86 ? -49.794 42.004 -19.268 1.00 42.45 86 SER B O 1
ATOM 2596 N N . GLY B 1 87 ? -48.703 42.038 -17.306 1.00 42.17 87 GLY B N 1
ATOM 2597 C CA . GLY B 1 87 ? -48.814 40.613 -17.095 1.00 44.39 87 GLY B CA 1
ATOM 2598 C C . GLY B 1 87 ? -47.520 39.915 -17.458 1.00 53.58 87 GLY B C 1
ATOM 2599 O O . GLY B 1 87 ? -46.869 40.270 -18.447 1.00 51.19 87 GLY B O 1
ATOM 2600 N N . GLY B 1 88 ? -47.128 38.925 -16.659 1.00 50.85 88 GLY B N 1
ATOM 2601 C CA . GLY B 1 88 ? -45.918 38.205 -16.912 1.00 44.02 88 GLY B CA 1
ATOM 2602 C C . GLY B 1 88 ? -46.054 37.281 -18.102 1.00 49.52 88 GLY B C 1
ATOM 2603 O O . GLY B 1 88 ? -47.114 37.190 -18.739 1.00 51.78 88 GLY B O 1
ATOM 2604 N N . PRO B 1 89 ? -44.970 36.582 -18.416 1.00 45.69 89 PRO B N 1
ATOM 2605 C CA . PRO B 1 89 ? -45.007 35.620 -19.519 1.00 45.10 89 PRO B CA 1
ATOM 2606 C C . PRO B 1 89 ? -45.796 34.381 -19.132 1.00 42.63 89 PRO B C 1
ATOM 2607 O O . PRO B 1 89 ? -46.038 34.109 -17.956 1.00 41.87 89 PRO B O 1
ATOM 2611 N N . GLU B 1 90 ? -46.202 33.629 -20.142 1.00 42.57 90 GLU B N 1
ATOM 2612 C CA . GLU B 1 90 ? -46.753 32.310 -19.887 1.00 43.41 90 GLU B CA 1
ATOM 2613 C C . GLU B 1 90 ? -45.731 31.500 -19.096 1.00 40.20 90 GLU B C 1
ATOM 2614 O O . GLU B 1 90 ? -44.625 31.263 -19.601 1.00 39.00 90 GLU B O 1
ATOM 2620 N N . PRO B 1 91 ? -46.047 31.069 -17.867 1.00 42.55 91 PRO B N 1
ATOM 2621 C CA . PRO B 1 91 ? -45.007 30.534 -16.973 1.00 37.22 91 PRO B CA 1
ATOM 2622 C C . PRO B 1 91 ? -44.170 29.414 -17.572 1.00 41.56 91 PRO B C 1
ATOM 2623 O O . PRO B 1 91 ? -44.693 28.371 -17.976 1.00 39.88 91 PRO B O 1
ATOM 2627 N N . GLY B 1 92 ? -42.857 29.640 -17.647 1.00 39.03 92 GLY B N 1
ATOM 2628 C CA . GLY B 1 92 ? -41.926 28.639 -18.120 1.00 37.58 92 GLY B CA 1
ATOM 2629 C C . GLY B 1 92 ? -41.747 28.574 -19.618 1.00 37.37 92 GLY B C 1
ATOM 2630 O O . GLY B 1 92 ? -40.962 27.744 -20.102 1.00 39.74 92 GLY B O 1
ATOM 2631 N N . VAL B 1 93 ? -42.429 29.426 -20.369 1.00 33.05 93 VAL B N 1
ATOM 2632 C CA . VAL B 1 93 ? -42.458 29.307 -21.817 1.00 40.23 93 VAL B CA 1
ATOM 2633 C C . VAL B 1 93 ? -42.150 30.653 -22.453 1.00 38.58 93 VAL B C 1
ATOM 2634 O O . VAL B 1 93 ? -41.285 30.752 -23.324 1.00 42.36 93 VAL B O 1
ATOM 2638 N N . GLY B 1 94 ? -42.869 31.692 -22.038 1.00 36.41 94 GLY B N 1
ATOM 2639 C CA . GLY B 1 94 ? -42.786 32.959 -22.724 1.00 40.63 94 GLY B CA 1
ATOM 2640 C C . GLY B 1 94 ? -41.611 33.811 -22.282 1.00 43.82 94 GLY B C 1
ATOM 2641 O O . GLY B 1 94 ? -40.983 33.584 -21.248 1.00 38.78 94 GLY B O 1
ATOM 2642 N N . CYS B 1 95 ? -41.309 34.805 -23.111 1.00 36.14 95 CYS B N 1
ATOM 2643 C CA . CYS B 1 95 ? -40.352 35.847 -22.779 1.00 31.89 95 CYS B CA 1
ATOM 2644 C C . CYS B 1 95 ? -41.110 37.037 -22.208 1.00 38.25 95 CYS B C 1
ATOM 2645 O O . CYS B 1 95 ? -42.087 37.498 -22.804 1.00 37.37 95 CYS B O 1
ATOM 2648 N N . ALA B 1 96 ? -40.656 37.538 -21.062 1.00 36.11 96 ALA B N 1
ATOM 2649 C CA . ALA B 1 96 ? -41.380 38.630 -20.426 1.00 36.99 96 ALA B CA 1
ATOM 2650 C C . ALA B 1 96 ? -41.288 39.901 -21.249 1.00 36.42 96 ALA B C 1
ATOM 2651 O O . ALA B 1 96 ? -42.162 40.768 -21.151 1.00 35.56 96 ALA B O 1
ATOM 2653 N N . GLY B 1 97 ? -40.243 40.032 -22.065 1.00 36.34 97 GLY B N 1
ATOM 2654 C CA . GLY B 1 97 ? -40.080 41.252 -22.827 1.00 31.97 97 GLY B CA 1
ATOM 2655 C C . GLY B 1 97 ? -41.100 41.383 -23.934 1.00 35.87 97 GLY B C 1
ATOM 2656 O O . GLY B 1 97 ? -41.495 42.496 -24.290 1.00 37.57 97 GLY B O 1
ATOM 2657 N N . ARG B 1 98 ? -41.525 40.260 -24.508 1.00 34.88 98 ARG B N 1
ATOM 2658 C CA . ARG B 1 98 ? -42.516 40.332 -25.569 1.00 44.14 98 ARG B CA 1
ATOM 2659 C C . ARG B 1 98 ? -43.869 40.727 -25.000 1.00 40.50 98 ARG B C 1
ATOM 2660 O O . ARG B 1 98 ? -44.605 41.506 -25.618 1.00 41.76 98 ARG B O 1
ATOM 2668 N N . GLY B 1 99 ? -44.183 40.254 -23.792 1.00 40.36 99 GLY B N 1
ATOM 2669 C CA . GLY B 1 99 ? -45.378 40.732 -23.109 1.00 40.38 99 GLY B CA 1
ATOM 2670 C C . GLY B 1 99 ? -45.361 42.229 -22.869 1.00 42.44 99 GLY B C 1
ATOM 2671 O O . GLY B 1 99 ? -46.378 42.907 -23.037 1.00 46.12 99 GLY B O 1
ATOM 2672 N N . ILE B 1 100 ? -44.204 42.769 -22.479 1.00 41.97 100 ILE B N 1
ATOM 2673 C CA . ILE B 1 100 ? -44.097 44.209 -22.252 1.00 41.74 100 ILE B CA 1
ATOM 2674 C C . ILE B 1 100 ? -44.213 44.971 -23.567 1.00 44.56 100 ILE B C 1
ATOM 2675 O O . ILE B 1 100 ? -44.893 46.004 -23.6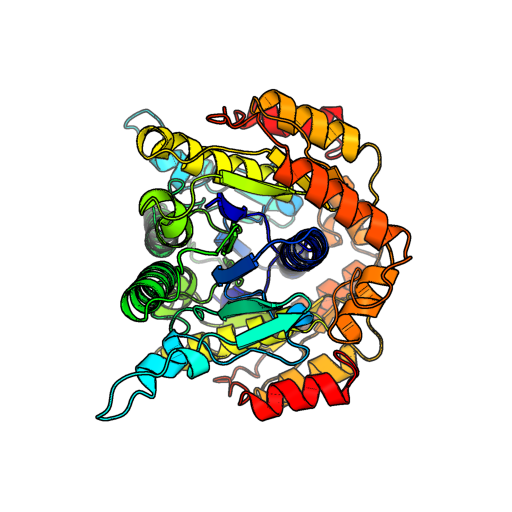44 1.00 42.97 100 ILE B O 1
ATOM 2680 N N . ILE B 1 101 ? -43.538 44.488 -24.616 1.00 39.51 101 ILE B N 1
ATOM 2681 C CA . ILE B 1 101 ? -43.691 45.080 -25.944 1.00 41.26 101 ILE B CA 1
ATOM 2682 C C . ILE B 1 101 ? -45.163 45.125 -26.330 1.00 42.19 101 ILE B C 1
ATOM 2683 O O . ILE B 1 101 ? -45.692 46.169 -26.734 1.00 38.41 101 ILE B O 1
ATOM 2688 N N . THR B 1 102 ? -45.848 43.985 -26.186 1.00 40.41 102 THR B N 1
ATOM 2689 C CA . THR B 1 102 ? -47.216 43.860 -26.670 1.00 39.38 102 THR B CA 1
ATOM 2690 C C . THR B 1 102 ? 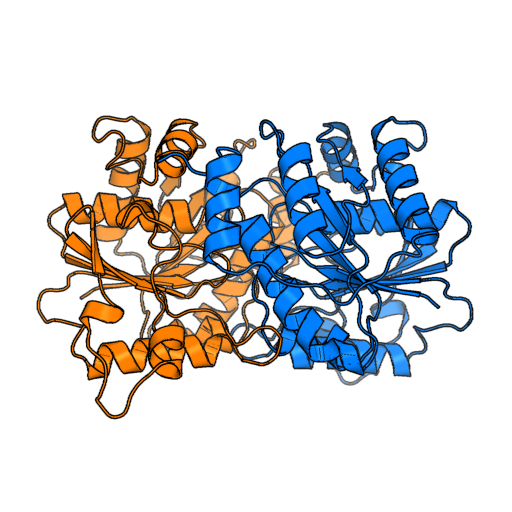-48.158 44.777 -25.906 1.00 43.38 102 THR B C 1
ATOM 2691 O O . THR B 1 102 ? -49.036 45.413 -26.503 1.00 44.03 102 THR B O 1
ATOM 2695 N N . SER B 1 103 ? -47.975 44.879 -24.588 1.00 44.04 103 SER B N 1
ATOM 2696 C CA . SER B 1 103 ? -48.854 45.721 -23.777 1.00 47.24 103 SER B CA 1
ATOM 2697 C C . SER B 1 103 ? -48.666 47.196 -24.092 1.00 44.24 103 SER B C 1
ATOM 2698 O O . SER B 1 103 ? -49.646 47.936 -24.229 1.00 52.33 103 SER B O 1
ATOM 2701 N N . ILE B 1 104 ? -47.418 47.654 -24.189 1.00 44.57 104 ILE B N 1
ATOM 2702 C CA . ILE B 1 104 ? -47.196 49.050 -24.553 1.00 45.31 104 ILE B CA 1
ATOM 2703 C C . ILE B 1 104 ? -47.813 49.342 -25.913 1.00 48.11 104 ILE B C 1
ATOM 2704 O O . ILE B 1 104 ? -48.473 50.369 -26.102 1.00 51.86 104 ILE B O 1
ATOM 2709 N N . GLY B 1 105 ? -47.623 48.433 -26.876 1.00 50.86 105 GLY B N 1
ATOM 2710 C CA . GLY B 1 105 ? -48.212 48.625 -28.190 1.00 47.27 105 GLY B CA 1
ATOM 2711 C C . GLY B 1 105 ? -49.726 48.685 -28.146 1.00 52.00 105 GLY B C 1
ATOM 2712 O O . GLY B 1 105 ? -50.342 49.516 -28.818 1.00 54.12 105 GLY B O 1
ATOM 2713 N N . LEU B 1 106 ? -50.344 47.819 -27.338 1.00 48.51 106 LEU B N 1
ATOM 2714 C CA . LEU B 1 106 ? -51.796 47.846 -27.197 1.00 50.43 106 LEU B CA 1
ATOM 2715 C C . LEU B 1 106 ? -52.271 49.144 -26.554 1.00 53.88 106 LEU B C 1
ATOM 2716 O O . LEU B 1 106 ? -53.295 49.704 -26.961 1.00 55.89 106 LEU B O 1
ATOM 2721 N N . LEU B 1 107 ? -51.545 49.634 -25.546 1.00 53.37 107 LEU B N 1
ATOM 2722 C CA . LEU B 1 107 ? -51.887 50.921 -24.946 1.00 56.96 107 LEU B CA 1
ATOM 2723 C C . LEU B 1 107 ? -51.782 52.043 -25.965 1.00 56.77 107 LEU B C 1
ATOM 2724 O O . LEU B 1 107 ? -52.598 52.971 -25.965 1.00 58.18 107 LEU B O 1
ATOM 2729 N N . GLU B 1 108 ? -50.767 51.990 -26.825 1.00 54.89 108 GLU B N 1
ATOM 2730 C CA . GLU B 1 108 ? -50.668 52.972 -27.897 1.00 58.86 108 GLU B CA 1
ATOM 2731 C C . GLU B 1 108 ? -51.882 52.886 -28.822 1.00 58.35 108 GLU B C 1
ATOM 2732 O O . GLU B 1 108 ? -52.560 53.890 -29.070 1.00 51.92 108 GLU B O 1
ATOM 2738 N N . ASN B 1 109 ? -52.201 51.675 -29.296 1.00 54.73 109 ASN B N 1
ATOM 2739 C CA . ASN B 1 109 ? -53.287 51.501 -30.261 1.00 57.58 109 ASN B CA 1
ATOM 2740 C C . ASN B 1 109 ? -54.620 51.990 -29.710 1.00 56.95 109 ASN B C 1
ATOM 2741 O O . ASN B 1 109 ? -55.410 52.602 -30.435 1.00 58.19 109 ASN B O 1
ATOM 2746 N N . LEU B 1 110 ? -54.898 51.716 -28.441 1.00 55.08 110 LEU B N 1
ATOM 2747 C CA . LEU B 1 110 ? -56.160 52.133 -27.854 1.00 51.50 110 LEU B CA 1
ATOM 2748 C C . LEU B 1 110 ? -56.130 53.565 -27.325 1.00 54.08 110 LEU B C 1
ATOM 2749 O O . LEU B 1 110 ? -57.077 53.982 -26.653 1.00 59.95 110 LEU B O 1
ATOM 2754 N N . GLY B 1 111 ? -55.082 54.328 -27.617 1.00 54.54 111 GLY B N 1
ATOM 2755 C CA . GLY B 1 111 ? -55.090 55.745 -27.304 1.00 56.51 111 GLY B CA 1
ATOM 2756 C C . GLY B 1 111 ? -54.902 56.097 -25.843 1.00 61.01 111 GLY B C 1
ATOM 2757 O O . GLY B 1 111 ? -55.356 57.161 -25.409 1.00 62.77 111 GLY B O 1
ATOM 2758 N N . ALA B 1 112 ? -54.226 55.242 -25.071 1.00 59.33 112 ALA B N 1
ATOM 2759 C CA . ALA B 1 112 ? -54.047 55.511 -23.648 1.00 57.45 112 ALA B CA 1
ATOM 2760 C C . ALA B 1 112 ? -53.033 56.620 -23.381 1.00 55.89 112 ALA B C 1
ATOM 2761 O O . ALA B 1 112 ? -53.052 57.211 -22.296 1.00 56.99 112 ALA B O 1
ATOM 2763 N N . TYR B 1 113 ? -52.162 56.928 -24.339 1.00 51.31 113 TYR B N 1
ATOM 2764 C CA . TYR B 1 113 ? -51.178 57.996 -24.161 1.00 54.43 113 TYR B CA 1
ATOM 2765 C C . TYR B 1 113 ? -51.794 59.335 -24.575 1.00 60.55 113 TYR B C 1
ATOM 2766 O O . TYR B 1 113 ? -51.476 59.924 -25.609 1.00 65.46 113 TYR B O 1
ATOM 2775 N N . THR B 1 114 ? -52.689 59.823 -23.719 1.00 60.25 114 THR B N 1
ATOM 2776 C CA . THR B 1 114 ? -53.482 61.002 -24.032 1.00 57.94 114 THR B CA 1
ATOM 2777 C C . THR B 1 114 ? -52.652 62.276 -23.916 1.00 64.69 114 THR B C 1
ATOM 2778 O O . THR B 1 114 ? -51.631 62.331 -23.223 1.00 62.98 114 THR B O 1
ATOM 2782 N N . ASP B 1 115 ? -53.134 63.323 -24.596 1.00 69.99 115 ASP B N 1
ATOM 2783 C CA . ASP B 1 115 ? -52.425 64.597 -24.680 1.00 71.22 115 ASP B CA 1
ATOM 2784 C C . ASP B 1 115 ? -52.253 65.277 -23.329 1.00 67.53 115 ASP B C 1
ATOM 2785 O O . ASP B 1 115 ? -51.363 66.121 -23.184 1.00 69.22 115 ASP B O 1
ATOM 2790 N N . ASP B 1 116 ? -53.085 64.954 -22.344 1.00 61.81 116 ASP B N 1
ATOM 2791 C CA . ASP B 1 116 ? -53.036 65.630 -21.058 1.00 64.23 116 ASP B CA 1
ATOM 2792 C C . ASP B 1 116 ? -52.249 64.859 -20.009 1.00 64.76 116 ASP B C 1
ATOM 2793 O O . ASP B 1 116 ? -52.292 65.224 -18.830 1.00 63.48 116 ASP B O 1
ATOM 2798 N N . LEU B 1 117 ? -51.545 63.798 -20.397 1.00 65.04 117 LEU B N 1
ATOM 2799 C CA . LEU B 1 117 ? -50.737 63.069 -19.431 1.00 58.64 117 LEU B CA 1
ATOM 2800 C C . LEU B 1 117 ? -49.488 63.870 -19.102 1.00 50.87 117 LEU B C 1
ATOM 2801 O O . LEU B 1 117 ? -48.853 64.446 -19.988 1.00 57.07 117 LEU B O 1
ATOM 2806 N N . ASP B 1 118 ? -49.145 63.924 -17.818 1.00 47.74 118 ASP B N 1
ATOM 2807 C CA . ASP B 1 118 ? -47.891 64.551 -17.411 1.00 54.57 118 ASP B CA 1
ATOM 2808 C C . ASP B 1 118 ? -46.766 63.537 -17.277 1.00 56.48 118 ASP B C 1
ATOM 2809 O O . ASP B 1 118 ? -45.607 63.846 -17.577 1.00 57.47 118 ASP B O 1
ATOM 2814 N N . TYR B 1 119 ? -47.095 62.330 -16.826 1.00 53.04 119 TYR B N 1
ATOM 2815 C CA . TYR B 1 119 ? -46.120 61.275 -16.625 1.00 51.61 119 TYR B CA 1
ATOM 2816 C C . TYR B 1 119 ? -46.717 59.955 -17.067 1.00 51.19 119 TYR B C 1
ATOM 2817 O O . TYR B 1 119 ? -47.914 59.710 -16.886 1.00 50.24 119 TYR B O 1
ATOM 2826 N N . VAL B 1 120 ? -45.869 59.098 -17.626 1.00 47.15 120 VAL B N 1
ATOM 2827 C CA . VAL B 1 120 ? -46.108 57.663 -17.620 1.00 44.88 120 VAL B CA 1
ATOM 2828 C C . VAL B 1 120 ? -44.961 57.038 -16.849 1.00 45.01 120 VAL B C 1
ATOM 2829 O O . VAL B 1 120 ? -43.800 57.425 -17.030 1.00 42.19 120 VAL B O 1
ATOM 2833 N N . PHE B 1 121 ? -45.295 56.121 -15.950 1.00 43.62 121 PHE B N 1
ATOM 2834 C CA . PHE B 1 121 ? -44.318 55.380 -15.173 1.00 41.72 121 PHE B CA 1
ATOM 2835 C C . PHE B 1 121 ? -44.373 53.911 -15.564 1.00 44.36 121 PHE B C 1
ATOM 2836 O O . PHE B 1 121 ? -45.458 53.344 -15.750 1.00 41.95 121 PHE B O 1
ATOM 2844 N N . TYR B 1 122 ? -43.196 53.309 -15.705 1.00 40.50 122 TYR B N 1
ATOM 2845 C CA . TYR B 1 122 ? -43.051 51.879 -15.923 1.00 36.09 122 TYR B CA 1
ATOM 2846 C C . TYR B 1 122 ? -42.359 51.292 -14.701 1.00 39.11 122 TYR B C 1
ATOM 2847 O O . TYR B 1 122 ? -41.223 51.659 -14.389 1.00 37.83 122 TYR B O 1
ATOM 2856 N N . ASP B 1 123 ? -43.051 50.402 -14.004 1.00 37.72 123 ASP B N 1
ATOM 2857 C CA . ASP B 1 123 ? -42.478 49.674 -12.879 1.00 39.29 123 ASP B CA 1
ATOM 2858 C C . ASP B 1 123 ? -41.885 48.392 -13.444 1.00 37.04 123 ASP B C 1
ATOM 2859 O O . ASP B 1 123 ? -42.609 47.438 -13.736 1.00 38.77 123 ASP B O 1
ATOM 2864 N N . VAL B 1 124 ? -40.566 48.370 -13.618 1.00 35.29 124 VAL B N 1
ATOM 2865 C CA . VAL B 1 124 ? -39.890 47.322 -14.373 1.00 34.58 124 VAL B CA 1
ATOM 2866 C C . VAL B 1 124 ? -39.045 46.465 -13.438 1.00 38.99 124 VAL B C 1
ATOM 2867 O O . VAL B 1 124 ? -38.361 46.981 -12.543 1.00 37.95 124 VAL B O 1
ATOM 2871 N N . LEU B 1 125 ? -39.100 45.151 -13.652 1.00 37.51 125 LEU B N 1
ATOM 2872 C CA . LEU B 1 125 ? -38.255 44.222 -12.914 1.00 35.54 125 LEU B CA 1
ATOM 2873 C C . LEU B 1 125 ? -36.791 44.495 -13.224 1.00 39.08 125 LEU B C 1
ATOM 2874 O O . LEU B 1 125 ? -36.421 44.735 -14.378 1.00 37.22 125 LEU B O 1
ATOM 2879 N N . GLY B 1 126 ? -35.954 44.435 -12.190 1.00 36.33 126 GLY B N 1
ATOM 2880 C CA . GLY B 1 126 ? -34.544 44.717 -12.359 1.00 37.16 126 GLY B CA 1
ATOM 2881 C C . GLY B 1 126 ? -33.624 43.660 -11.788 1.00 35.89 126 GLY B C 1
ATOM 2882 O O . GLY B 1 126 ? -32.431 43.912 -11.597 1.00 40.42 126 GLY B O 1
ATOM 2883 N N . ASP B 1 127 ? -34.163 42.473 -11.513 1.00 36.07 127 ASP B N 1
ATOM 2884 C CA . ASP B 1 127 ? -33.354 41.390 -10.965 1.00 36.64 127 ASP B CA 1
ATOM 2885 C C . ASP B 1 127 ? -32.521 40.685 -12.024 1.00 35.02 127 ASP B C 1
ATOM 2886 O O . ASP B 1 127 ? -31.522 40.041 -11.691 1.00 39.19 127 ASP B O 1
ATOM 2891 N N . VAL B 1 128 ? -32.935 40.748 -13.284 1.00 38.09 128 VAL B N 1
ATOM 2892 C CA . VAL B 1 128 ? -32.123 40.304 -14.409 1.00 36.79 128 VAL B CA 1
ATOM 2893 C C . VAL B 1 128 ? -32.134 41.426 -15.431 1.00 34.77 128 VAL B C 1
ATOM 2894 O O . VAL B 1 128 ? -33.193 41.989 -15.730 1.00 35.34 128 VAL B O 1
ATOM 2898 N N . VAL B 1 129 ? -30.965 41.775 -15.949 1.00 36.44 129 VAL B N 1
ATOM 2899 C CA . VAL B 1 129 ? -30.905 42.850 -16.932 1.00 35.47 129 VAL B CA 1
ATOM 2900 C C . VAL B 1 129 ? -30.776 42.228 -18.314 1.00 36.53 129 VAL B C 1
ATOM 2901 O O . VAL B 1 129 ? -29.789 42.449 -19.028 1.00 32.64 129 VAL B O 1
ATOM 2905 N N . CYS B 1 130 ? -31.771 41.437 -18.700 1.00 36.54 130 CYS B N 1
ATOM 2906 C CA . CYS B 1 130 ? -31.733 40.784 -19.997 1.00 33.05 130 CYS B CA 1
ATOM 2907 C C . CYS B 1 130 ? -32.283 41.713 -21.079 1.00 32.88 130 CYS B C 1
ATOM 2908 O O . CYS B 1 130 ? -32.747 42.825 -20.810 1.00 32.96 130 CYS B O 1
ATOM 2911 N N . GLY B 1 131 ? -32.249 41.246 -22.330 1.00 37.12 131 GLY B N 1
ATOM 2912 C CA . GLY B 1 131 ? -32.849 42.017 -23.408 1.00 31.73 131 GLY B CA 1
ATOM 2913 C C . GLY B 1 131 ? -34.335 42.274 -23.203 1.00 32.25 131 GLY B C 1
ATOM 2914 O O . GLY B 1 131 ? -34.847 43.338 -23.563 1.00 31.17 131 GLY B O 1
ATOM 2915 N N . GLY B 1 132 ? -35.045 41.309 -22.614 1.00 26.67 132 GLY B N 1
ATOM 2916 C CA . GLY B 1 132 ? -36.486 41.442 -22.489 1.00 27.30 132 GLY B CA 1
ATOM 2917 C C . GLY B 1 132 ? -36.885 42.599 -21.594 1.00 35.00 132 GLY B C 1
ATOM 2918 O O . GLY B 1 132 ? -37.697 43.451 -21.976 1.00 33.28 132 GLY B O 1
ATOM 2919 N N . PHE B 1 133 ? -36.309 42.656 -20.392 1.00 29.44 133 PHE B N 1
ATOM 2920 C CA . PHE B 1 133 ? -36.691 43.696 -19.449 1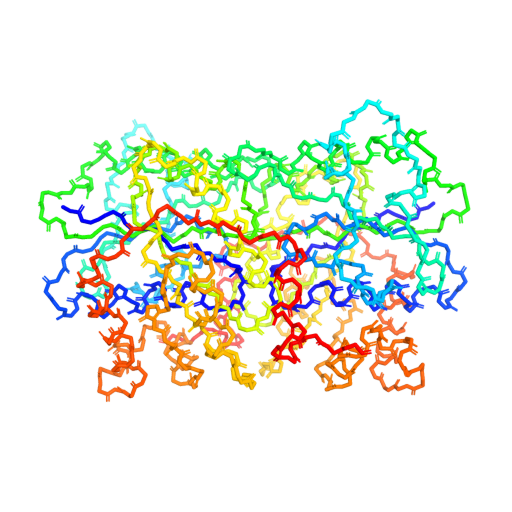.00 33.44 133 PHE B CA 1
ATOM 2921 C C . PHE B 1 133 ? -36.033 45.032 -19.753 1.00 36.05 133 PHE B C 1
ATOM 2922 O O . PHE B 1 133 ? -36.378 46.032 -19.113 1.00 34.27 133 PHE B O 1
ATOM 2930 N N . ALA B 1 134 ? -35.114 45.070 -20.723 1.00 32.74 134 ALA B N 1
ATOM 2931 C CA . ALA B 1 134 ? -34.568 46.317 -21.236 1.00 33.86 134 ALA B CA 1
ATOM 2932 C C . ALA B 1 134 ? -35.467 46.976 -22.272 1.00 37.84 134 ALA B C 1
ATOM 2933 O O . ALA B 1 134 ? -35.205 48.125 -22.654 1.00 37.20 134 ALA B O 1
ATOM 2935 N N . MET B 1 135 ? -36.503 46.277 -22.740 1.00 37.19 135 MET B N 1
ATOM 2936 C CA . MET B 1 135 ? -37.273 46.768 -23.880 1.00 37.95 135 MET B CA 1
ATOM 2937 C C . MET B 1 135 ? -37.898 48.145 -23.659 1.00 42.74 135 MET B C 1
ATOM 2938 O O . MET B 1 135 ? -37.853 48.955 -24.600 1.00 46.11 135 MET B O 1
ATOM 2943 N N . PRO B 1 136 ? -38.472 48.486 -22.489 1.00 44.03 136 PRO B N 1
ATOM 2944 C CA . PRO B 1 136 ? -38.938 49.876 -22.289 1.00 42.59 136 PRO B CA 1
ATOM 2945 C C . PRO B 1 136 ? -37.880 50.923 -22.584 1.00 48.28 136 PRO B C 1
ATOM 2946 O O . PRO B 1 136 ? -38.205 52.007 -23.081 1.00 49.07 136 PRO B O 1
ATOM 2950 N N . ILE B 1 137 ? -36.614 50.626 -22.306 1.00 48.27 137 ILE B N 1
ATOM 2951 C CA . ILE B 1 137 ? -35.539 51.540 -22.664 1.00 46.98 137 ILE B CA 1
ATOM 2952 C C . ILE B 1 137 ? -35.225 51.444 -24.155 1.00 56.27 137 ILE B C 1
ATOM 2953 O O . ILE B 1 137 ? -35.345 52.432 -24.890 1.00 59.78 137 ILE B O 1
ATOM 2958 N N . ARG B 1 138 ? -34.845 50.247 -24.625 1.00 53.39 138 ARG B N 1
ATOM 2959 C CA . ARG B 1 138 ? -34.432 50.066 -26.018 1.00 49.24 138 ARG B CA 1
ATOM 2960 C C . ARG B 1 138 ? -35.458 50.642 -26.990 1.00 51.53 138 ARG B C 1
ATOM 2961 O O . ARG B 1 138 ? -35.104 51.335 -27.949 1.00 52.72 138 ARG B O 1
ATOM 2969 N N . GLU B 1 139 ? -36.740 50.357 -26.754 1.00 51.12 139 GLU B N 1
ATOM 2970 C CA . GLU B 1 139 ? -37.851 50.804 -27.587 1.00 48.62 139 GLU B CA 1
ATOM 2971 C C . GLU B 1 139 ? -38.089 52.308 -27.511 1.00 58.13 139 GLU B C 1
ATOM 2972 O O . GLU B 1 139 ? -39.063 52.796 -28.097 1.00 60.10 139 GLU B O 1
ATOM 2978 N N . GLY B 1 140 ? -37.242 53.054 -26.804 1.00 57.99 140 GLY B N 1
ATOM 2979 C CA . GLY B 1 140 ? -37.438 54.481 -26.678 1.00 62.05 140 GLY B CA 1
ATOM 2980 C C . GLY B 1 140 ? -38.621 54.908 -25.838 1.00 61.68 140 GLY B C 1
ATOM 2981 O O . GLY B 1 140 ? -38.906 56.106 -25.764 1.00 63.68 140 GLY B O 1
ATOM 2982 N N . LYS B 1 141 ? -39.320 53.976 -25.190 1.00 57.48 141 LYS B N 1
ATOM 2983 C CA . LYS B 1 141 ? -40.539 54.342 -24.482 1.00 51.25 141 LYS B CA 1
ATOM 2984 C C . LYS B 1 141 ? -40.267 54.943 -23.107 1.00 49.06 141 LYS B C 1
ATOM 2985 O O . LYS B 1 141 ? -41.087 55.726 -22.614 1.00 46.12 141 LYS B O 1
ATOM 2991 N N . ALA B 1 142 ? -39.134 54.622 -22.490 1.00 46.47 142 ALA B N 1
ATOM 2992 C CA . ALA B 1 142 ? -38.760 55.171 -21.193 1.00 43.94 142 ALA B CA 1
ATOM 2993 C C . ALA B 1 142 ? -37.418 55.874 -21.336 1.00 49.72 142 ALA B C 1
ATOM 2994 O O . ALA B 1 142 ? -36.418 55.237 -21.686 1.00 50.33 142 ALA B O 1
ATOM 2996 N N . LYS B 1 143 ? -37.395 57.182 -21.063 1.00 46.15 143 LYS B N 1
ATOM 2997 C CA . LYS B 1 143 ? -36.206 57.999 -21.266 1.00 45.14 143 LYS B CA 1
ATOM 2998 C C . LYS B 1 143 ? -35.550 58.471 -19.973 1.00 47.44 143 LYS B C 1
ATOM 2999 O O . LYS B 1 143 ? -34.408 58.947 -20.015 1.00 47.35 143 LYS B O 1
ATOM 3005 N N . GLU B 1 144 ? -36.227 58.354 -18.835 1.00 43.37 144 GLU B N 1
ATOM 3006 C CA . GLU B 1 144 ? -35.731 58.876 -17.567 1.00 43.49 144 GLU B CA 1
ATOM 3007 C C . GLU B 1 144 ? -35.835 57.762 -16.535 1.00 43.24 144 GLU B C 1
ATOM 3008 O O . GLU B 1 144 ? -36.935 57.410 -16.102 1.00 43.93 144 GLU B O 1
ATOM 3014 N N . ILE B 1 145 ? -34.702 57.193 -16.145 1.00 40.74 145 ILE B N 1
ATOM 3015 C CA . ILE B 1 145 ? -34.692 55.993 -15.320 1.00 43.44 145 ILE B CA 1
ATOM 3016 C C . ILE B 1 145 ? -34.238 56.352 -13.913 1.00 43.58 145 ILE B C 1
ATOM 3017 O O . ILE B 1 145 ? -33.239 57.061 -13.731 1.00 40.29 145 ILE B O 1
ATOM 3022 N N . TYR B 1 146 ? -34.979 55.869 -12.922 1.00 39.73 146 TYR B N 1
ATOM 3023 C CA . TYR B 1 146 ? -34.558 55.913 -11.534 1.00 37.52 146 TYR B CA 1
ATOM 3024 C C . TYR B 1 146 ? -34.367 54.488 -11.055 1.00 39.86 146 TYR B C 1
ATOM 3025 O O . TYR B 1 146 ? -35.129 53.589 -11.427 1.00 43.42 146 TYR B O 1
ATOM 3034 N N . ILE B 1 147 ? -33.332 54.275 -10.257 1.00 37.12 147 ILE B N 1
ATOM 3035 C CA . ILE B 1 147 ? -33.008 52.957 -9.745 1.00 35.05 147 ILE B CA 1
ATOM 3036 C C . ILE B 1 147 ? -33.169 52.976 -8.237 1.00 40.52 147 ILE B C 1
ATOM 3037 O O . ILE B 1 147 ? -32.635 53.860 -7.557 1.00 47.14 147 ILE B O 1
ATOM 3042 N N . VAL B 1 148 ? -33.910 52.016 -7.726 1.00 35.66 148 VAL B N 1
ATOM 3043 C CA . VAL B 1 148 ? -34.079 51.839 -6.297 1.00 39.13 148 VAL B CA 1
ATOM 3044 C C . VAL B 1 148 ? -32.991 50.893 -5.823 1.00 42.52 148 VAL B C 1
ATOM 3045 O O . VAL B 1 148 ? -32.783 49.824 -6.411 1.00 37.64 148 VAL B O 1
ATOM 3049 N N . ALA B 1 149 ? -32.273 51.296 -4.782 1.00 41.83 149 ALA B N 1
ATOM 3050 C CA . ALA B 1 149 ? -31.253 50.443 -4.201 1.00 41.59 149 ALA B CA 1
ATOM 3051 C C . ALA B 1 149 ? -31.257 50.632 -2.693 1.00 45.91 149 ALA B C 1
ATOM 3052 O O . ALA B 1 149 ? -31.939 51.504 -2.149 1.00 48.50 149 ALA B O 1
ATOM 3054 N N . SER B 1 150 ? -30.502 49.777 -2.018 1.00 46.61 150 SER B N 1
ATOM 3055 C CA . SER B 1 150 ? -30.307 49.868 -0.586 1.00 47.64 150 SER B CA 1
ATOM 3056 C C . SER B 1 150 ? -28.844 49.579 -0.297 1.00 51.19 150 SER B C 1
ATOM 3057 O O . SER B 1 150 ? -28.082 49.177 -1.182 1.00 45.66 150 SER B O 1
ATOM 3060 N N . GLY B 1 151 ? -28.453 49.771 0.959 1.00 50.81 151 GLY B N 1
ATOM 3061 C CA . GLY B 1 151 ? -27.083 49.514 1.352 1.00 49.36 151 GLY B CA 1
ATOM 3062 C C . GLY B 1 151 ? -26.735 48.045 1.447 1.00 47.79 151 GLY B C 1
ATOM 3063 O O . GLY B 1 151 ? -26.110 47.620 2.422 1.00 54.83 151 GLY B O 1
ATOM 3064 N N . GLU B 1 152 ? -27.129 47.257 0.449 1.00 51.15 152 GLU B N 1
ATOM 3065 C CA . GLU B 1 152 ? -26.760 45.850 0.356 1.00 49.25 152 GLU B CA 1
ATOM 3066 C C . GLU B 1 152 ? -25.973 45.610 -0.925 1.00 47.16 152 GLU B C 1
ATOM 3067 O O . GLU B 1 152 ? -26.244 46.227 -1.961 1.00 47.33 152 GLU B O 1
ATOM 3073 N N . LEU B 1 153 ? -25.005 44.691 -0.854 1.00 44.47 153 LEU B N 1
ATOM 3074 C CA . LEU B 1 153 ? -24.066 44.515 -1.962 1.00 44.93 153 LEU B CA 1
ATOM 3075 C C . LEU B 1 153 ? -24.784 44.152 -3.257 1.00 46.34 153 LEU B C 1
ATOM 3076 O O . LEU B 1 153 ? -24.568 44.789 -4.295 1.00 45.81 153 LEU B O 1
ATOM 3081 N N . MET B 1 154 ? -25.633 43.121 -3.226 1.00 46.22 154 MET B N 1
ATOM 3082 C CA . MET B 1 154 ? -26.276 42.705 -4.465 1.00 40.68 154 MET B CA 1
ATOM 3083 C C . MET B 1 154 ? -27.325 43.712 -4.924 1.00 40.77 154 MET B C 1
ATOM 3084 O O . MET B 1 154 ? -27.606 43.800 -6.124 1.00 41.47 154 MET B O 1
ATOM 3089 N N . ALA B 1 155 ? -27.885 44.506 -4.006 1.00 41.05 155 ALA B N 1
ATOM 3090 C CA . ALA B 1 155 ? -28.761 45.595 -4.434 1.00 40.91 155 ALA B CA 1
ATOM 3091 C C . ALA B 1 155 ? -27.986 46.637 -5.230 1.00 41.18 155 ALA B C 1
ATOM 3092 O O . ALA B 1 155 ? -28.482 47.158 -6.235 1.00 41.25 155 ALA B O 1
ATOM 3094 N N . ILE B 1 156 ? -26.760 46.947 -4.804 1.00 42.80 156 ILE B N 1
ATOM 3095 C CA . ILE B 1 156 ? -25.950 47.918 -5.535 1.00 43.29 156 ILE B CA 1
ATOM 3096 C C . ILE B 1 156 ? -25.343 47.276 -6.773 1.00 41.04 156 ILE B C 1
ATOM 3097 O O . ILE B 1 156 ? -25.255 47.901 -7.837 1.00 38.71 156 ILE B O 1
ATOM 3102 N N . TYR B 1 157 ? -24.929 46.016 -6.655 1.00 42.68 157 TYR B N 1
ATOM 3103 C CA . TYR B 1 157 ? -24.519 45.250 -7.823 1.00 41.29 157 TYR B CA 1
ATOM 3104 C C . TYR B 1 157 ? -25.597 45.284 -8.902 1.00 42.83 157 TYR B C 1
ATOM 3105 O O . TYR B 1 157 ? -25.315 45.552 -10.078 1.00 38.64 157 TYR B O 1
ATOM 3114 N N . ALA B 1 158 ? -26.852 45.025 -8.506 1.00 44.26 158 ALA B N 1
ATOM 3115 C CA . ALA B 1 158 ? -27.952 44.999 -9.466 1.00 41.35 158 ALA B CA 1
ATOM 3116 C C . ALA B 1 158 ? -28.127 46.351 -10.143 1.00 40.15 158 ALA B C 1
ATOM 3117 O O . ALA B 1 158 ? -28.341 46.420 -11.361 1.00 39.09 158 ALA B O 1
ATOM 3119 N N . ALA B 1 159 ? -28.049 47.437 -9.363 1.00 37.71 159 ALA B N 1
ATOM 3120 C CA . ALA B 1 159 ? -28.153 48.780 -9.925 1.00 37.55 159 ALA B CA 1
ATOM 3121 C C . ALA B 1 159 ? -27.026 49.047 -10.911 1.00 38.07 159 ALA B C 1
ATOM 3122 O O . ALA B 1 159 ? -27.244 49.637 -11.981 1.00 39.88 159 ALA B O 1
ATOM 3124 N N . ASN B 1 160 ? -25.812 48.616 -10.563 1.00 34.76 160 ASN B N 1
ATOM 3125 C CA . ASN B 1 160 ? -24.669 48.776 -11.453 1.00 37.56 160 ASN B CA 1
ATOM 3126 C C . ASN B 1 160 ? -24.913 48.088 -12.791 1.00 34.53 160 ASN B C 1
ATOM 3127 O O . ASN B 1 160 ? -24.565 48.627 -13.849 1.00 38.12 160 ASN B O 1
ATOM 3132 N N . ASN B 1 161 ? -25.515 46.898 -12.765 1.00 37.41 161 ASN B N 1
ATOM 3133 C CA . ASN B 1 161 ? -25.797 46.184 -14.009 1.00 39.55 161 ASN B CA 1
ATOM 3134 C C . ASN B 1 161 ? -26.882 46.880 -14.817 1.00 40.67 161 ASN B C 1
ATOM 3135 O O . ASN B 1 161 ? -26.772 46.989 -16.048 1.00 37.69 161 ASN B O 1
ATOM 3140 N N . ILE B 1 162 ? -27.941 47.344 -14.146 1.00 34.94 162 ILE B N 1
ATOM 3141 C CA . ILE B 1 162 ? -28.947 48.150 -14.830 1.00 37.45 162 ILE B CA 1
ATOM 3142 C C . ILE B 1 162 ? -28.287 49.329 -15.537 1.00 39.79 162 ILE B C 1
ATOM 3143 O O . ILE B 1 162 ? -28.599 49.636 -16.694 1.00 42.80 162 ILE B O 1
ATOM 3148 N N . CYS B 1 163 ? -27.335 49.988 -14.868 1.00 40.16 163 CYS B N 1
ATOM 3149 C CA . CYS B 1 163 ? -26.655 51.120 -15.495 1.00 40.80 163 CYS B CA 1
ATOM 3150 C C . CYS B 1 163 ? -25.861 50.702 -16.721 1.00 38.91 163 CYS B C 1
ATOM 3151 O O . CYS B 1 163 ? -25.717 51.492 -17.665 1.00 37.24 163 CYS B O 1
ATOM 3154 N N . LYS B 1 164 ? -25.324 49.478 -16.725 1.00 36.93 164 LYS B N 1
ATOM 3155 C CA . LYS B 1 164 ? -24.587 49.029 -17.900 1.00 35.10 164 LYS B CA 1
ATOM 3156 C C . LYS B 1 164 ? -25.510 48.929 -19.103 1.00 38.90 164 LYS B C 1
ATOM 3157 O O . LYS B 1 164 ? -25.136 49.321 -20.217 1.00 37.15 164 LYS B O 1
ATOM 3163 N N . GLY B 1 165 ? -26.730 48.422 -18.896 1.00 37.38 165 GLY B N 1
ATOM 3164 C CA . GLY B 1 165 ? -27.696 48.393 -19.983 1.00 39.27 165 GLY B CA 1
ATOM 3165 C C . GLY B 1 165 ? -28.105 49.786 -20.415 1.00 41.81 165 GLY B C 1
ATOM 3166 O O . GLY B 1 165 ? -28.169 50.084 -21.613 1.00 39.56 165 GLY B O 1
ATOM 3167 N N . LEU B 1 166 ? -28.350 50.663 -19.439 1.00 38.88 166 LEU B N 1
ATOM 3168 C CA . LEU B 1 166 ? -28.751 52.041 -19.709 1.00 40.51 166 LEU B CA 1
ATOM 3169 C C . LEU B 1 166 ? -27.696 52.785 -20.523 1.00 42.03 166 LEU B C 1
ATOM 3170 O O . LEU B 1 166 ? -28.018 53.477 -21.499 1.00 46.09 166 LEU B O 1
ATOM 3175 N N . ALA B 1 167 ? -26.426 52.663 -20.130 1.00 42.90 167 ALA B N 1
ATOM 3176 C CA . ALA B 1 167 ? -25.349 53.309 -20.879 1.00 41.36 167 ALA B CA 1
ATOM 3177 C C . ALA B 1 167 ? -25.255 52.770 -22.300 1.00 39.91 167 ALA B C 1
ATOM 3178 O O . ALA B 1 167 ? -24.975 53.521 -23.243 1.00 43.82 167 ALA B O 1
ATOM 3180 N N . LYS B 1 168 ? -25.471 51.465 -22.468 1.00 40.97 168 LYS B N 1
ATOM 3181 C CA . LYS B 1 168 ? -25.383 50.849 -23.788 1.00 44.84 168 LYS B CA 1
ATOM 3182 C C . LYS B 1 168 ? -26.374 51.458 -24.772 1.00 46.28 168 LYS B C 1
ATOM 3183 O O . LYS B 1 168 ? -26.102 51.514 -25.975 1.00 46.47 168 LYS B O 1
ATOM 3189 N N . PHE B 1 169 ? -27.517 51.933 -24.288 1.00 45.42 169 PHE B N 1
ATOM 3190 C CA . PHE B 1 169 ? -28.550 52.476 -25.158 1.00 46.88 169 PHE B CA 1
ATOM 3191 C C . PHE B 1 169 ? -28.711 53.982 -24.966 1.00 46.10 169 PHE B C 1
ATOM 3192 O O . PHE B 1 169 ? -29.807 54.529 -25.107 1.00 42.42 169 PHE B O 1
ATOM 3200 N N . ALA B 1 170 ? -27.595 54.659 -24.674 1.00 48.87 170 ALA B N 1
ATOM 3201 C CA . ALA B 1 170 ? -27.605 56.107 -24.494 1.00 46.01 170 ALA B CA 1
ATOM 3202 C C . ALA B 1 170 ? -27.991 56.838 -25.777 1.00 43.04 170 ALA B C 1
ATOM 3203 O O . ALA B 1 170 ? -28.700 57.848 -25.729 1.00 45.39 170 ALA B O 1
ATOM 3205 N N . LYS B 1 171 ? -27.528 56.356 -26.933 1.00 45.21 171 LYS B N 1
ATOM 3206 C CA . LYS B 1 171 ? -27.856 57.034 -28.185 1.00 46.69 171 LYS B CA 1
ATOM 3207 C C . LYS B 1 171 ? -29.349 57.002 -28.487 1.00 44.31 171 LYS B C 1
ATOM 3208 O O . LYS B 1 171 ? -29.829 57.827 -29.272 1.00 47.67 171 LYS B O 1
ATOM 3214 N N . GLY B 1 172 ? -30.093 56.072 -27.884 1.00 45.54 172 GLY B N 1
ATOM 3215 C CA . GLY B 1 172 ? -31.537 56.091 -27.976 1.00 38.80 172 GLY B CA 1
ATOM 3216 C C . GLY B 1 172 ? -32.215 57.142 -27.127 1.00 46.96 172 GLY B C 1
ATOM 3217 O O . GLY B 1 172 ? -33.420 57.356 -27.280 1.00 44.71 172 GLY B O 1
ATOM 3218 N N . GLY B 1 173 ? -31.484 57.789 -26.218 1.00 43.00 173 GLY B N 1
ATOM 3219 C CA . GLY B 1 173 ? -32.014 58.900 -25.452 1.00 43.18 173 GLY B CA 1
ATOM 3220 C C . GLY B 1 173 ? -32.295 58.612 -23.995 1.00 44.44 173 GLY B C 1
ATOM 3221 O O . GLY B 1 173 ? -32.624 59.547 -23.253 1.00 50.08 173 GLY B O 1
ATOM 3222 N N . ALA B 1 174 ? -32.184 57.364 -23.553 1.00 44.37 174 ALA B N 1
ATOM 3223 C CA . ALA B 1 174 ? -32.441 57.055 -22.154 1.00 42.33 174 ALA B CA 1
ATOM 3224 C C . ALA B 1 174 ? -31.324 57.600 -21.273 1.00 37.69 174 ALA B C 1
ATOM 3225 O O . ALA B 1 174 ? -30.157 57.639 -21.666 1.00 37.75 174 ALA B O 1
ATOM 3227 N N . ARG B 1 175 ? -31.696 58.035 -20.072 1.00 37.35 175 ARG B N 1
ATOM 3228 C CA . ARG B 1 175 ? -30.769 58.672 -19.148 1.00 42.12 175 ARG B CA 1
ATOM 3229 C C . ARG B 1 175 ? -31.099 58.236 -17.732 1.00 41.13 175 ARG B C 1
ATOM 3230 O O . ARG B 1 175 ? -32.254 57.929 -17.416 1.00 43.91 175 ARG B O 1
ATOM 3238 N N . LEU B 1 176 ? -30.068 58.215 -16.887 1.00 35.00 176 LEU B N 1
ATOM 3239 C CA . LEU B 1 176 ? -30.236 57.969 -15.460 1.00 37.70 176 LEU B CA 1
ATOM 3240 C C . LEU B 1 176 ? -30.616 59.266 -14.749 1.00 44.19 176 LEU B C 1
ATOM 3241 O O . LEU B 1 176 ? -29.837 60.227 -14.739 1.00 45.54 176 LEU B O 1
ATOM 3246 N N . GLY B 1 177 ? -31.810 59.294 -14.153 1.00 42.01 177 GLY B N 1
ATOM 3247 C CA . GLY B 1 177 ? -32.203 60.436 -13.344 1.00 43.29 177 GLY B CA 1
ATOM 3248 C C . GLY B 1 177 ? -31.601 60.453 -11.952 1.00 45.37 177 GLY B C 1
ATOM 3249 O O . GLY B 1 177 ? -31.345 61.530 -11.404 1.00 50.87 177 GLY B O 1
ATOM 3250 N N . GLY B 1 178 ? -31.379 59.292 -11.356 1.00 39.59 178 GLY B N 1
ATOM 3251 C CA . GLY B 1 178 ? -30.751 59.233 -10.052 1.00 43.28 178 GLY B CA 1
ATOM 3252 C C . GLY B 1 178 ? -31.018 57.912 -9.363 1.00 44.86 178 GLY B C 1
ATOM 3253 O O . GLY B 1 178 ? -31.724 57.041 -9.872 1.00 45.96 178 GLY B O 1
ATOM 3254 N N . ILE B 1 179 ? -30.426 57.781 -8.182 1.00 41.20 179 ILE B N 1
ATOM 3255 C CA . ILE B 1 179 ? -30.636 56.629 -7.313 1.00 38.84 179 ILE B CA 1
ATOM 3256 C C . ILE B 1 179 ? -31.616 57.020 -6.220 1.00 45.25 179 ILE B C 1
ATOM 3257 O O . ILE B 1 179 ? -31.560 58.137 -5.689 1.00 46.78 179 ILE B O 1
ATOM 3262 N N . ILE B 1 180 ? -32.530 56.112 -5.895 1.00 47.74 180 ILE B N 1
ATOM 3263 C CA . ILE B 1 180 ? -33.417 56.253 -4.748 1.00 42.33 180 ILE B CA 1
ATOM 3264 C C . ILE B 1 180 ? -33.045 55.163 -3.762 1.00 44.76 180 ILE B C 1
ATOM 3265 O O . ILE B 1 180 ? -32.964 53.987 -4.136 1.00 46.64 180 ILE B O 1
ATOM 3270 N N . CYS B 1 181 ? -32.821 55.543 -2.510 1.00 49.12 181 CYS B N 1
ATOM 3271 C CA . CYS B 1 181 ? -32.415 54.592 -1.487 1.00 46.76 181 CYS B CA 1
ATOM 3272 C C . CYS B 1 181 ? -33.613 54.208 -0.630 1.00 47.94 181 CYS B C 1
ATOM 3273 O O . CYS B 1 181 ? -34.210 55.061 0.031 1.00 53.53 181 CYS B O 1
ATOM 3276 N N . ASN B 1 182 ? -33.954 52.925 -0.634 1.00 50.27 182 ASN B N 1
ATOM 3277 C CA . ASN B 1 182 ? -34.953 52.390 0.288 1.00 51.40 182 ASN B CA 1
ATOM 3278 C C . ASN B 1 182 ? -34.196 51.878 1.507 1.00 52.07 182 ASN B C 1
ATOM 3279 O O . ASN B 1 182 ? -33.600 50.798 1.475 1.00 50.09 182 ASN B O 1
ATOM 3284 N N . SER B 1 183 ? -34.216 52.659 2.585 1.00 59.34 183 SER B N 1
ATOM 3285 C CA . SER B 1 183 ? -33.341 52.404 3.722 1.00 56.65 183 SER B CA 1
ATOM 3286 C C . SER B 1 183 ? -33.648 51.067 4.376 1.00 61.12 183 SER B C 1
ATOM 3287 O O . SER B 1 183 ? -34.754 50.851 4.881 1.00 66.43 183 SER B O 1
ATOM 3290 N N . ARG B 1 184 ? -32.656 50.177 4.381 1.00 62.02 184 ARG B N 1
ATOM 3291 C CA . ARG B 1 184 ? -32.713 48.949 5.158 1.00 63.51 184 ARG B CA 1
ATOM 3292 C C . ARG B 1 184 ? -32.262 49.160 6.603 1.00 67.48 184 ARG B C 1
ATOM 3293 O O . ARG B 1 184 ? -31.980 48.183 7.305 1.00 69.61 184 ARG B O 1
ATOM 3295 N N . LYS B 1 185 ? -32.185 50.419 7.051 1.00 70.06 185 LYS B N 1
ATOM 3296 C CA . LYS B 1 185 ? -31.822 50.769 8.429 1.00 74.67 185 LYS B CA 1
ATOM 3297 C C . LYS B 1 185 ? -30.458 50.196 8.821 1.00 78.02 185 LYS B C 1
ATOM 3298 O O . LYS B 1 185 ? -30.276 49.679 9.925 1.00 83.96 185 LYS B O 1
ATOM 3300 N N . VAL B 1 186 ? -29.492 50.288 7.913 1.00 72.34 186 VAL B N 1
ATOM 3301 C CA . VAL B 1 186 ? -28.133 49.836 8.174 1.00 71.93 186 VAL B CA 1
ATOM 3302 C C . VAL B 1 186 ? -27.225 51.060 8.280 1.00 76.60 186 VAL B C 1
ATOM 3303 O O . VAL B 1 186 ? -27.533 52.147 7.778 1.00 76.52 186 VAL B O 1
ATOM 3307 N N . ASP B 1 187 ? -26.094 50.876 8.960 1.00 79.52 187 ASP B N 1
ATOM 3308 C CA . ASP B 1 187 ? -25.239 52.000 9.324 1.00 74.74 187 ASP B CA 1
ATOM 3309 C C . ASP B 1 187 ? -24.512 52.555 8.103 1.00 73.84 187 ASP B C 1
ATOM 3310 O O . ASP B 1 187 ? -23.943 51.801 7.304 1.00 71.95 187 ASP B O 1
ATOM 3312 N N . GLY B 1 188 ? -24.532 53.880 7.963 1.00 75.15 188 GLY B N 1
ATOM 3313 C CA . GLY B 1 188 ? -23.879 54.525 6.840 1.00 71.76 188 GLY B CA 1
ATOM 3314 C C . GLY B 1 188 ? -24.494 54.203 5.500 1.00 70.48 188 GLY B C 1
ATOM 3315 O O . GLY B 1 188 ? -23.832 54.352 4.468 1.00 63.74 188 GLY B O 1
ATOM 3316 N N . GLU B 1 189 ? -25.750 53.755 5.490 1.00 67.27 189 GLU B N 1
ATOM 3317 C CA . GLU B 1 189 ? -26.425 53.425 4.242 1.00 63.45 189 GLU B CA 1
ATOM 3318 C C . GLU B 1 189 ? -26.443 54.618 3.294 1.00 62.08 189 GLU B C 1
ATOM 3319 O O . GLU B 1 189 ? -26.034 54.511 2.129 1.00 54.92 189 GLU B O 1
ATOM 3325 N N . ARG B 1 190 ? -26.911 55.770 3.782 1.00 60.72 190 ARG B N 1
ATOM 3326 C CA . ARG B 1 190 ? -27.016 56.944 2.923 1.00 62.66 190 ARG B CA 1
ATOM 3327 C C . ARG B 1 190 ? -25.653 57.364 2.392 1.00 60.22 190 ARG B C 1
ATOM 3328 O O . ARG B 1 190 ? -25.527 57.769 1.231 1.00 62.37 190 ARG B O 1
ATOM 3336 N N . GLU B 1 191 ? -24.619 57.270 3.227 1.00 60.20 191 GLU B N 1
ATOM 3337 C CA . GLU B 1 191 ? -23.280 57.636 2.782 1.00 62.11 191 GLU B CA 1
ATOM 3338 C C . GLU B 1 191 ? -22.805 56.717 1.661 1.00 53.20 191 GLU B C 1
ATOM 3339 O O . GLU B 1 191 ? -22.258 57.182 0.655 1.00 51.67 191 GLU B O 1
ATOM 3345 N N . LEU B 1 192 ? -23.015 55.409 1.814 1.00 52.60 192 LEU B N 1
ATOM 3346 C CA . LEU B 1 192 ? -22.600 54.459 0.787 1.00 50.40 192 LEU B CA 1
ATOM 3347 C C . LEU B 1 192 ? -23.315 54.734 -0.532 1.00 54.79 192 LEU B C 1
ATOM 3348 O O . LEU B 1 192 ? -22.684 54.798 -1.595 1.00 50.43 192 LEU B O 1
ATOM 3353 N N . LEU B 1 193 ? -24.635 54.932 -0.475 1.00 48.74 193 LEU B N 1
ATOM 3354 C CA . LEU B 1 193 ? -25.398 55.128 -1.700 1.00 48.99 193 LEU B CA 1
ATOM 3355 C C . LEU B 1 193 ? -25.091 56.470 -2.337 1.00 50.73 193 LEU B C 1
ATOM 3356 O O . LEU B 1 193 ? -25.087 56.588 -3.571 1.00 52.07 193 LEU B O 1
ATOM 3361 N N . GLU B 1 194 ? -24.819 57.492 -1.519 1.00 50.96 194 GLU B N 1
ATOM 3362 C CA . GLU B 1 194 ? -24.396 58.772 -2.078 1.00 49.98 194 GLU B CA 1
ATOM 3363 C C . GLU B 1 194 ? -23.062 58.637 -2.799 1.00 45.60 194 GLU B C 1
ATOM 3364 O O . GLU B 1 194 ? -22.849 59.252 -3.850 1.00 44.35 194 GLU B O 1
ATOM 3370 N N . ALA B 1 195 ? -22.149 57.833 -2.249 1.00 45.52 195 ALA B N 1
ATOM 3371 C CA . ALA B 1 195 ? -20.885 57.585 -2.934 1.00 46.83 195 ALA B CA 1
ATOM 3372 C C . ALA B 1 195 ? -21.105 56.775 -4.207 1.00 50.70 195 ALA B C 1
ATOM 3373 O O . ALA B 1 195 ? -20.516 57.074 -5.255 1.00 47.97 195 ALA B O 1
ATOM 3375 N N . PHE B 1 196 ? -21.955 55.747 -4.132 1.00 48.09 196 PHE B N 1
ATOM 3376 C CA . PHE B 1 196 ? -22.285 54.963 -5.316 1.00 43.24 196 PHE B CA 1
ATOM 3377 C C . PHE B 1 196 ? -22.858 55.851 -6.413 1.00 46.56 196 PHE B C 1
ATOM 3378 O O . PHE B 1 196 ? -22.416 55.797 -7.569 1.00 41.66 196 PHE B O 1
ATOM 3386 N N . ALA B 1 197 ? -23.828 56.700 -6.056 1.00 40.44 197 ALA B N 1
ATOM 3387 C CA . ALA B 1 197 ? -24.448 57.573 -7.045 1.00 42.22 197 ALA B CA 1
ATOM 3388 C C . ALA B 1 197 ? -23.431 58.529 -7.651 1.00 44.39 197 ALA B C 1
ATOM 3389 O O . ALA B 1 197 ? -23.465 58.797 -8.860 1.00 45.61 197 ALA B O 1
ATOM 3391 N N . LYS B 1 198 ? -22.513 59.052 -6.832 1.00 43.11 198 LYS B N 1
ATOM 3392 C CA . LYS B 1 198 ? -21.498 59.958 -7.366 1.00 45.31 198 LYS B CA 1
ATOM 3393 C C . LYS B 1 198 ? -20.572 59.234 -8.335 1.00 42.38 198 LYS B C 1
ATOM 3394 O O . LYS B 1 198 ? -20.221 59.781 -9.386 1.00 40.40 198 LYS B O 1
ATOM 3396 N N . LYS B 1 199 ? -20.184 57.993 -8.017 1.00 42.42 199 LYS B N 1
ATOM 3397 C CA . LYS B 1 199 ? -19.313 57.248 -8.923 1.00 46.86 199 LYS B CA 1
ATOM 3398 C C . LYS B 1 199 ? -19.998 56.922 -10.252 1.00 45.14 199 LYS B C 1
ATOM 3399 O O . LYS B 1 199 ? -19.309 56.728 -11.260 1.00 42.68 199 LYS B O 1
ATOM 3401 N N . LEU B 1 200 ? -21.332 56.867 -10.283 1.00 45.37 200 LEU B N 1
ATOM 3402 C CA . LEU B 1 200 ? -22.047 56.679 -11.542 1.00 45.50 200 LEU B CA 1
ATOM 3403 C C . LEU B 1 200 ? -22.162 57.961 -12.352 1.00 44.39 200 LEU B C 1
ATOM 3404 O O . LEU B 1 200 ? -22.570 57.901 -13.520 1.00 40.34 200 LEU B O 1
ATOM 3409 N N . GLY B 1 201 ? -21.815 59.107 -11.769 1.00 42.87 201 GLY B N 1
ATOM 3410 C CA . GLY B 1 201 ? -22.073 60.393 -12.391 1.00 39.35 201 GLY B CA 1
ATOM 3411 C C . GLY B 1 201 ? -23.442 60.963 -12.094 1.00 42.28 201 GLY B C 1
ATOM 3412 O O . GLY B 1 201 ? -23.857 61.919 -12.755 1.00 43.17 201 GLY B O 1
ATOM 3413 N N . SER B 1 202 ? -24.153 60.407 -11.119 1.00 40.82 202 SER B N 1
ATOM 3414 C CA . SER B 1 202 ? -25.517 60.810 -10.815 1.00 47.44 202 SER B CA 1
ATOM 3415 C C . SER B 1 202 ? -25.606 61.363 -9.395 1.00 49.04 202 SER B C 1
ATOM 3416 O O . SER B 1 202 ? -24.632 61.913 -8.875 1.00 52.72 202 SER B O 1
ATOM 3419 N N . HIS B 1 203 ? -26.759 61.214 -8.751 1.00 47.93 203 HIS B N 1
ATOM 3420 C CA . HIS B 1 203 ? -26.927 61.700 -7.391 1.00 49.11 203 HIS B CA 1
ATOM 3421 C C . HIS B 1 203 ? -27.995 60.868 -6.703 1.00 49.38 203 HIS B C 1
ATOM 3422 O O . HIS B 1 203 ? -28.786 60.180 -7.352 1.00 49.09 203 HIS B O 1
ATOM 3429 N N . LEU B 1 204 ? -27.993 60.922 -5.373 1.00 44.32 204 LEU B N 1
ATOM 3430 C CA . LEU B 1 204 ? -29.011 60.245 -4.580 1.00 47.45 204 LEU B CA 1
ATOM 3431 C C . LEU B 1 204 ? -30.239 61.144 -4.520 1.00 51.27 204 LEU B C 1
ATOM 3432 O O . LEU B 1 204 ? -30.235 62.173 -3.838 1.00 50.74 204 LEU B O 1
ATOM 3437 N N . ILE B 1 205 ? -31.291 60.757 -5.241 1.00 53.43 205 ILE B N 1
ATOM 3438 C CA . ILE B 1 205 ? -32.463 61.613 -5.370 1.00 49.32 205 ILE B CA 1
ATOM 3439 C C . ILE B 1 205 ? -33.176 61.754 -4.034 1.00 45.95 205 ILE B C 1
ATOM 3440 O O . ILE B 1 205 ? -33.675 62.831 -3.694 1.00 51.30 205 ILE B O 1
ATOM 3445 N N . HIS B 1 206 ? -33.236 60.681 -3.254 1.00 44.59 206 HIS B N 1
ATOM 3446 C CA . HIS B 1 206 ? -33.828 60.790 -1.932 1.00 45.07 206 HIS B CA 1
ATOM 3447 C C . HIS B 1 206 ? -33.520 59.537 -1.136 1.00 48.77 206 HIS B C 1
ATOM 3448 O O . HIS B 1 206 ? -33.342 58.450 -1.698 1.00 54.90 206 HIS B O 1
ATOM 3455 N N . PHE B 1 207 ? -33.480 59.709 0.179 1.00 53.32 207 PHE B N 1
ATOM 3456 C CA . PHE B 1 207 ? -33.296 58.624 1.133 1.00 53.14 207 PHE B CA 1
ATOM 3457 C C . PHE B 1 207 ? -34.656 58.348 1.771 1.00 59.00 207 PHE B C 1
ATOM 3458 O O . PHE B 1 207 ? -35.190 59.192 2.500 1.00 61.11 207 PHE B O 1
ATOM 3466 N N . VAL B 1 208 ? -35.221 57.183 1.482 1.00 55.10 208 VAL B N 1
ATOM 3467 C CA . VAL B 1 208 ? -36.554 56.809 1.947 1.00 51.75 208 VAL B CA 1
ATOM 3468 C C . VAL B 1 208 ? -36.396 55.968 3.206 1.00 55.60 208 VAL B C 1
ATOM 3469 O O . VAL B 1 208 ? -35.829 54.867 3.134 1.00 58.20 208 VAL B O 1
ATOM 3473 N N . PRO B 1 209 ? -36.891 56.420 4.357 1.00 59.52 209 PRO B N 1
ATOM 3474 C CA . PRO B 1 209 ? -36.640 55.703 5.611 1.00 59.99 209 PRO B CA 1
ATOM 3475 C C . PRO B 1 209 ? -37.557 54.507 5.798 1.00 60.61 209 PRO B C 1
ATOM 3476 O O . PRO B 1 209 ? -38.689 54.470 5.308 1.00 59.74 209 PRO B O 1
ATOM 3480 N N . ARG B 1 210 ? -37.043 53.513 6.520 1.00 59.59 210 ARG B N 1
ATOM 3481 C CA . ARG B 1 210 ? -37.886 52.418 6.972 1.00 58.48 210 ARG B CA 1
ATOM 3482 C C . ARG B 1 210 ? -38.892 52.958 7.985 1.00 64.54 210 ARG B C 1
ATOM 3483 O O . ARG B 1 210 ? -38.534 53.726 8.882 1.00 67.25 210 ARG B O 1
ATOM 3487 N N . ASP B 1 211 ? -40.157 52.585 7.821 1.00 65.55 211 ASP B N 1
ATOM 3488 C CA . ASP B 1 211 ? -41.226 53.156 8.631 1.00 63.12 211 ASP B CA 1
ATOM 3489 C C . ASP B 1 211 ? -42.411 52.204 8.613 1.00 63.84 211 ASP B C 1
ATOM 3490 O O . ASP B 1 211 ? -42.895 51.832 7.539 1.00 64.76 211 ASP B O 1
ATOM 3495 N N . ASN B 1 212 ? -42.883 51.822 9.799 1.00 64.09 212 ASN B N 1
ATOM 3496 C CA . ASN B 1 212 ? -43.953 50.833 9.882 1.00 67.20 212 ASN B CA 1
ATOM 3497 C C . ASN B 1 212 ? -45.276 51.342 9.322 1.00 61.10 212 ASN B C 1
ATOM 3498 O O . ASN B 1 212 ? -46.175 50.531 9.078 1.00 61.51 212 ASN B O 1
ATOM 3503 N N . ILE B 1 213 ? -45.418 52.654 9.111 1.00 54.76 213 ILE B N 1
ATOM 3504 C CA . ILE B 1 213 ? -46.608 53.175 8.443 1.00 60.67 213 ILE B CA 1
ATOM 3505 C C . ILE B 1 213 ? -46.744 52.569 7.050 1.00 63.89 213 ILE B C 1
ATOM 3506 O O . ILE B 1 213 ? -47.860 52.365 6.556 1.00 58.30 213 ILE B O 1
ATOM 3511 N N . VAL B 1 214 ? -45.615 52.253 6.408 1.00 61.19 214 VAL B N 1
ATOM 3512 C CA . VAL B 1 214 ? -45.643 51.701 5.058 1.00 59.90 214 VAL B CA 1
ATOM 3513 C C . VAL B 1 214 ? -46.325 50.339 5.059 1.00 60.30 214 VAL B C 1
ATOM 3514 O O . VAL B 1 214 ? -47.276 50.104 4.305 1.00 59.93 214 VAL B O 1
ATOM 3518 N N . GLN B 1 215 ? -45.863 49.426 5.920 1.00 59.90 215 GLN B N 1
ATOM 3519 C CA . GLN B 1 215 ? -46.509 48.119 6.021 1.00 61.09 215 GLN B CA 1
ATOM 3520 C C . GLN B 1 215 ? -47.970 48.251 6.427 1.00 60.39 215 GLN B C 1
ATOM 3521 O O . GLN B 1 215 ? -48.814 47.465 5.980 1.00 60.01 215 GLN B O 1
ATOM 3523 N N . ARG B 1 216 ? -48.289 49.240 7.263 1.00 59.92 216 ARG B N 1
ATOM 3524 C CA . ARG B 1 216 ? -49.674 49.452 7.663 1.00 63.42 216 ARG B CA 1
ATOM 3525 C C . ARG B 1 216 ? -50.526 49.850 6.466 1.00 62.32 216 ARG B C 1
ATOM 3526 O O . ARG B 1 216 ? -51.615 49.302 6.255 1.00 63.96 216 ARG B O 1
ATOM 3528 N N . ALA B 1 217 ? -50.032 50.794 5.660 1.00 62.08 217 ALA B N 1
ATOM 3529 C CA . ALA B 1 217 ? -50.778 51.255 4.492 1.00 59.00 217 ALA B CA 1
ATOM 3530 C C . ALA B 1 217 ? -51.027 50.122 3.503 1.00 60.57 217 ALA B C 1
ATOM 3531 O O . ALA B 1 217 ? -52.146 49.962 2.998 1.00 57.45 217 ALA B O 1
ATOM 3533 N N . GLU B 1 218 ? -49.999 49.320 3.220 1.00 58.12 218 GLU B N 1
ATOM 3534 C CA . GLU B 1 218 ? -50.117 48.317 2.167 1.00 60.34 218 GLU B CA 1
ATOM 3535 C C . GLU B 1 218 ? -50.999 47.154 2.589 1.00 58.29 218 GLU B C 1
ATOM 3536 O O . GLU B 1 218 ? -51.700 46.571 1.754 1.00 54.64 218 GLU B O 1
ATOM 3542 N N . ILE B 1 219 ? -50.952 46.768 3.864 1.00 60.58 219 ILE B N 1
ATOM 3543 C CA . ILE B 1 219 ? -51.854 45.710 4.307 1.00 62.39 219 ILE B CA 1
ATOM 3544 C C . ILE B 1 219 ? -53.299 46.177 4.190 1.00 57.58 219 ILE B C 1
ATOM 3545 O O . ILE B 1 219 ? -54.205 45.372 3.940 1.00 53.09 219 ILE B O 1
ATOM 3550 N N . ASN B 1 220 ? -53.531 47.486 4.308 1.00 53.78 220 ASN B N 1
ATOM 3551 C CA . ASN B 1 220 ? -54.830 48.084 4.046 1.00 57.28 220 ASN B CA 1
ATOM 3552 C C . ASN B 1 220 ? -54.976 48.571 2.607 1.00 59.86 220 ASN B C 1
ATOM 3553 O O . ASN B 1 220 ? -55.808 49.452 2.342 1.00 56.11 220 ASN B O 1
ATOM 3558 N N . ARG B 1 221 ? -54.165 48.037 1.686 1.00 51.28 221 ARG B N 1
ATOM 3559 C CA . ARG B 1 221 ? -54.371 48.202 0.248 1.00 50.42 221 ARG B CA 1
ATOM 3560 C C . ARG B 1 221 ? -54.194 49.655 -0.192 1.00 49.61 221 ARG B C 1
ATOM 3561 O O . ARG B 1 221 ? -54.870 50.122 -1.108 1.00 50.09 221 ARG B O 1
ATOM 3569 N N . LYS B 1 222 ? -53.283 50.382 0.450 1.00 50.13 222 LYS B N 1
ATOM 3570 C CA . LYS B 1 222 ? -53.158 51.806 0.168 1.00 53.87 222 LYS B CA 1
ATOM 3571 C C . LYS B 1 222 ? -51.694 52.227 0.144 1.00 53.67 222 LYS B C 1
ATOM 3572 O O . LYS B 1 222 ? -50.812 51.536 0.666 1.00 49.06 222 LYS B O 1
ATOM 3578 N N . THR B 1 223 ? -51.452 53.371 -0.500 1.00 50.56 223 THR B N 1
ATOM 3579 C CA . THR B 1 223 ? -50.202 54.101 -0.383 1.00 51.05 223 THR B CA 1
ATOM 3580 C C . THR B 1 223 ? -50.189 54.866 0.931 1.00 58.04 223 THR B C 1
ATOM 3581 O O . THR B 1 223 ? -51.225 55.073 1.567 1.00 58.69 223 THR B O 1
ATOM 3585 N N . VAL B 1 224 ? -49.003 55.328 1.323 1.00 55.78 224 VAL B N 1
ATOM 3586 C CA . VAL B 1 224 ? -48.902 56.078 2.570 1.00 55.97 224 VAL B CA 1
ATOM 3587 C C . VAL B 1 224 ? -49.558 57.444 2.421 1.00 57.39 224 VAL B C 1
ATOM 3588 O O . VAL B 1 224 ? -50.212 57.936 3.346 1.00 60.51 224 VAL B O 1
ATOM 3592 N N . ILE B 1 225 ? -49.418 58.061 1.248 1.00 56.38 225 ILE B N 1
ATOM 3593 C CA . ILE B 1 225 ? -50.047 59.354 0.986 1.00 57.64 225 ILE B CA 1
ATOM 3594 C C . ILE B 1 225 ? -51.559 59.246 1.132 1.00 63.45 225 ILE B C 1
ATOM 3595 O O . ILE B 1 225 ? -52.219 60.149 1.660 1.00 62.18 225 ILE B O 1
ATOM 3600 N N . ASP B 1 226 ? -52.130 58.141 0.663 1.00 58.22 226 ASP B N 1
ATOM 3601 C CA . ASP B 1 226 ? -53.560 57.916 0.801 1.00 60.78 226 ASP B CA 1
ATOM 3602 C C . ASP B 1 226 ? -53.913 57.494 2.223 1.00 64.61 226 ASP B C 1
ATOM 3603 O O . ASP B 1 226 ? -54.865 58.017 2.814 1.00 60.48 226 ASP B O 1
ATOM 3608 N N . PHE B 1 227 ? -53.138 56.561 2.785 1.00 60.76 227 PHE B N 1
ATOM 3609 C CA . PHE B 1 227 ? -53.421 56.021 4.112 1.00 63.86 227 PHE B CA 1
ATOM 3610 C C . PHE B 1 227 ? -53.308 57.080 5.204 1.00 67.27 227 PHE B C 1
ATOM 3611 O O . PHE B 1 227 ? -53.963 56.961 6.245 1.00 65.27 227 PHE B O 1
ATOM 3619 N N . ASP B 1 228 ? -52.482 58.111 4.992 1.00 68.11 228 ASP B N 1
ATOM 3620 C CA . ASP B 1 228 ? -52.273 59.175 5.973 1.00 65.62 228 ASP B CA 1
ATOM 3621 C C . ASP B 1 228 ? -51.595 60.380 5.336 1.00 61.73 228 ASP B C 1
ATOM 3622 O O . ASP B 1 228 ? -50.380 60.548 5.471 1.00 62.12 228 ASP B O 1
ATOM 3627 N N . ARG B 1 229 ? -52.374 61.236 4.669 1.00 63.59 229 ARG B N 1
ATOM 3628 C CA . ARG B 1 229 ? -51.802 62.379 3.959 1.00 63.43 229 ARG B CA 1
ATOM 3629 C C . ARG B 1 229 ? -50.867 63.202 4.836 1.00 66.35 229 ARG B C 1
ATOM 3630 O O . ARG B 1 229 ? -49.888 63.766 4.336 1.00 67.52 229 ARG B O 1
ATOM 3632 N N . GLU B 1 230 ? -51.140 63.283 6.138 1.00 70.60 230 GLU B N 1
ATOM 3633 C CA . GLU B 1 230 ? -50.353 64.118 7.038 1.00 75.87 230 GLU B CA 1
ATOM 3634 C C . GLU B 1 230 ? -49.239 63.342 7.736 1.00 72.61 230 GLU B C 1
ATOM 3635 O O . GLU B 1 230 ? -48.589 63.885 8.638 1.00 72.97 230 GLU B O 1
ATOM 3637 N N . SER B 1 231 ? -48.996 62.100 7.322 1.00 71.41 231 SER B N 1
ATOM 3638 C CA . SER B 1 231 ? -47.941 61.266 7.885 1.00 68.43 231 SER B CA 1
ATOM 3639 C C . SER B 1 231 ? -46.558 61.872 7.648 1.00 65.99 231 SER B C 1
ATOM 3640 O O . SER B 1 231 ? -46.348 62.698 6.754 1.00 64.53 231 SER B O 1
ATOM 3643 N N . ASP B 1 232 ? -45.603 61.446 8.479 1.00 66.16 232 ASP B N 1
ATOM 3644 C CA . ASP B 1 232 ? -44.210 61.824 8.264 1.00 66.40 232 ASP B CA 1
ATOM 3645 C C . ASP B 1 232 ? -43.660 61.168 7.003 1.00 68.42 232 ASP B C 1
ATOM 3646 O O . ASP B 1 232 ? -43.071 61.838 6.144 1.00 63.77 232 ASP B O 1
ATOM 3651 N N . GLN B 1 233 ? -43.838 59.848 6.886 1.00 62.90 233 GLN B N 1
ATOM 3652 C CA . GLN B 1 233 ? -43.384 59.129 5.702 1.00 61.55 233 GLN B CA 1
ATOM 3653 C C . GLN B 1 233 ? -44.052 59.651 4.442 1.00 60.17 233 GLN B C 1
ATOM 3654 O O . GLN B 1 233 ? -43.423 59.688 3.378 1.00 58.17 233 GLN B O 1
ATOM 3660 N N . ALA B 1 234 ? -45.322 60.059 4.542 1.00 62.33 234 ALA B N 1
ATOM 3661 C CA . ALA B 1 234 ? -45.983 60.718 3.420 1.00 59.70 234 ALA B CA 1
ATOM 3662 C C . ALA B 1 234 ? -45.214 61.957 2.988 1.00 55.27 234 ALA B C 1
ATOM 3663 O O . ALA B 1 234 ? -44.996 62.178 1.792 1.00 59.35 234 ALA B O 1
ATOM 3665 N N . LYS B 1 235 ? -44.785 62.771 3.951 1.00 60.21 235 LYS B N 1
ATOM 3666 C CA . LYS B 1 235 ? -43.984 63.943 3.620 1.00 58.72 235 LYS B CA 1
ATOM 3667 C C . LYS B 1 235 ? -42.673 63.546 2.958 1.00 57.59 235 LYS B C 1
ATOM 3668 O O . LYS B 1 235 ? -42.163 64.278 2.102 1.00 59.19 235 LYS B O 1
ATOM 3670 N N . GLU B 1 236 ? -42.121 62.389 3.332 1.00 58.43 236 GLU B N 1
ATOM 3671 C CA . GLU B 1 236 ? -40.909 61.892 2.686 1.00 59.58 236 GLU B CA 1
ATOM 3672 C C . GLU B 1 236 ? -41.151 61.598 1.207 1.00 60.45 236 GLU B C 1
ATOM 3673 O O . GLU B 1 236 ? -40.410 62.077 0.337 1.00 59.02 236 GLU B O 1
ATOM 3679 N N . TYR B 1 237 ? -42.189 60.810 0.902 1.00 52.43 237 TYR B N 1
ATOM 3680 C CA . TYR B 1 237 ? -42.514 60.533 -0.495 1.00 52.92 237 TYR B CA 1
ATOM 3681 C C . TYR B 1 237 ? -42.842 61.810 -1.256 1.00 54.93 237 TYR B C 1
ATOM 3682 O O . TYR B 1 237 ? -42.554 61.908 -2.456 1.00 53.81 237 TYR B O 1
ATOM 3691 N N . LEU B 1 238 ? -43.430 62.803 -0.583 1.00 54.41 238 LEU B N 1
ATOM 3692 C CA . LEU B 1 238 ? -43.712 64.064 -1.263 1.00 57.56 238 LEU B CA 1
ATOM 3693 C C . LEU B 1 238 ? -42.424 64.793 -1.623 1.00 52.63 238 LEU B C 1
ATOM 3694 O O . LEU B 1 238 ? -42.332 65.412 -2.689 1.00 55.54 238 LEU B O 1
ATOM 3699 N N . THR B 1 239 ? -41.418 64.725 -0.749 1.00 50.15 239 THR B N 1
ATOM 3700 C CA . THR B 1 239 ? -40.117 65.304 -1.068 1.00 55.52 239 THR B CA 1
ATOM 3701 C C . THR B 1 239 ? -39.475 64.572 -2.241 1.00 54.03 239 THR B C 1
ATOM 3702 O O . THR B 1 239 ? -39.002 65.199 -3.199 1.00 50.63 239 THR B O 1
ATOM 3706 N N . LEU B 1 240 ? -39.453 63.236 -2.176 1.00 55.14 240 LEU B N 1
ATOM 3707 C CA . LEU B 1 240 ? -39.034 62.431 -3.319 1.00 53.45 240 LEU B CA 1
ATOM 3708 C C . LEU B 1 240 ? -39.754 62.873 -4.587 1.00 53.59 240 LEU B C 1
ATOM 3709 O O . LEU B 1 240 ? -39.121 63.108 -5.623 1.00 53.71 240 LEU B O 1
ATOM 3714 N N . ALA B 1 241 ? -41.082 63.022 -4.509 1.00 50.34 241 ALA B N 1
ATOM 3715 C CA . ALA B 1 241 ? -41.853 63.440 -5.677 1.00 52.27 241 ALA B CA 1
ATOM 3716 C C . ALA B 1 241 ? -41.388 64.797 -6.185 1.00 54.93 241 ALA B C 1
ATOM 3717 O O . ALA B 1 241 ? -41.171 64.979 -7.389 1.00 54.24 241 ALA B O 1
ATOM 3719 N N . ASP B 1 242 ? -41.215 65.763 -5.276 1.00 54.35 242 ASP B N 1
ATOM 3720 C CA . ASP B 1 242 ? -40.741 67.079 -5.694 1.00 57.17 242 ASP B CA 1
ATOM 3721 C C . ASP B 1 242 ? -39.342 66.990 -6.294 1.00 52.33 242 ASP B C 1
ATOM 3722 O O . ASP B 1 242 ? -39.037 67.667 -7.283 1.00 51.31 242 ASP B O 1
ATOM 3724 N N . ASN B 1 243 ? -38.482 66.148 -5.718 1.00 53.72 243 ASN B N 1
ATOM 3725 C CA . ASN B 1 243 ? -37.138 65.978 -6.264 1.00 56.18 243 ASN B CA 1
ATOM 3726 C C . ASN B 1 243 ? -37.182 65.384 -7.668 1.00 57.64 243 ASN B C 1
ATOM 3727 O O . ASN B 1 243 ? -36.497 65.866 -8.580 1.00 59.49 243 ASN B O 1
ATOM 3732 N N . VAL B 1 244 ? -37.988 64.340 -7.867 1.00 53.35 244 VAL B N 1
ATOM 3733 C CA . VAL B 1 244 ? -38.096 63.750 -9.199 1.00 54.20 244 VAL B CA 1
ATOM 3734 C C . VAL B 1 244 ? -38.658 64.766 -10.186 1.00 54.14 244 VAL B C 1
ATOM 3735 O O . VAL B 1 244 ? -38.129 64.940 -11.292 1.00 55.46 244 VAL B O 1
ATOM 3739 N N . GLN B 1 245 ? -39.736 65.456 -9.799 1.00 51.99 245 GLN B N 1
ATOM 3740 C CA . GLN B 1 245 ? -40.403 66.365 -10.731 1.00 58.74 245 GLN B CA 1
ATOM 3741 C C . GLN B 1 245 ? -39.469 67.480 -11.188 1.00 56.34 245 GLN B C 1
ATOM 3742 O O . GLN B 1 245 ? -39.481 67.865 -12.361 1.00 59.61 245 GLN B O 1
ATOM 3748 N N . ASN B 1 246 ? -38.643 67.999 -10.284 1.00 51.55 246 ASN B N 1
ATOM 3749 C CA . ASN B 1 246 ? -37.753 69.109 -10.597 1.00 58.91 246 ASN B CA 1
ATOM 3750 C C . ASN B 1 246 ? -36.350 68.663 -10.986 1.00 60.79 246 ASN B C 1
ATOM 3751 O O . ASN B 1 246 ? -35.488 69.516 -11.228 1.00 58.71 246 ASN B O 1
ATOM 3756 N N . ASN B 1 247 ? -36.102 67.358 -11.054 1.00 61.09 247 ASN B N 1
ATOM 3757 C CA . ASN B 1 247 ? -34.777 66.852 -11.382 1.00 58.00 247 ASN B CA 1
ATOM 3758 C C . ASN B 1 247 ? -34.374 67.277 -12.787 1.00 52.63 247 ASN B C 1
ATOM 3759 O O . ASN B 1 247 ? -35.046 66.937 -13.764 1.00 58.80 247 ASN B O 1
ATOM 3764 N N . ASN B 1 248 ? -33.276 68.025 -12.890 1.00 55.83 248 ASN B N 1
ATOM 3765 C CA . ASN B 1 248 ? -32.725 68.431 -14.178 1.00 60.89 248 ASN B CA 1
ATOM 3766 C C . ASN B 1 248 ? -31.354 67.818 -14.446 1.00 61.87 248 ASN B C 1
ATOM 3767 O O . ASN B 1 248 ? -30.654 68.266 -15.361 1.00 66.65 248 ASN B O 1
ATOM 3769 N N . LYS B 1 249 ? -30.954 66.807 -13.676 1.00 56.57 249 LYS B N 1
ATOM 3770 C CA . LYS B 1 249 ? -29.661 66.141 -13.831 1.00 58.40 249 LYS B CA 1
ATOM 3771 C C . LYS B 1 249 ? -29.907 64.719 -14.342 1.00 53.86 249 LYS B C 1
ATOM 3772 O O . LYS B 1 249 ? -30.083 63.783 -13.561 1.00 52.80 249 LYS B O 1
ATOM 3774 N N . LEU B 1 250 ? -29.924 64.566 -15.663 1.00 51.00 250 LEU B N 1
ATOM 3775 C CA . LEU B 1 250 ? -30.060 63.268 -16.313 1.00 45.18 250 LEU B CA 1
ATOM 3776 C C . LEU B 1 250 ? -28.759 62.970 -17.049 1.00 46.33 250 LEU B C 1
ATOM 3777 O O . LEU B 1 250 ? -28.323 63.767 -17.885 1.00 45.96 250 LEU B O 1
ATOM 3782 N N . VAL B 1 251 ? -28.134 61.831 -16.738 1.00 44.19 251 VAL B N 1
ATOM 3783 C CA . VAL B 1 251 ? -26.804 61.537 -17.262 1.00 47.20 251 VAL B CA 1
ATOM 3784 C C . VAL B 1 251 ? -26.763 60.145 -17.885 1.00 43.33 251 VAL B C 1
ATOM 3785 O O . VAL B 1 251 ? -27.608 59.286 -17.626 1.00 45.84 251 VAL B O 1
ATOM 3789 N N . VAL B 1 252 ? -25.755 59.940 -18.723 1.00 44.18 252 VAL B N 1
ATOM 3790 C CA . VAL B 1 252 ? -25.331 58.604 -19.125 1.00 40.71 252 VAL B CA 1
ATOM 3791 C C . VAL B 1 252 ? -24.458 58.073 -17.995 1.00 41.24 252 VAL B C 1
ATOM 3792 O O . VAL B 1 252 ? -23.362 58.604 -17.773 1.00 46.17 252 VAL B O 1
ATOM 3796 N N . PRO B 1 253 ? -24.895 57.061 -17.246 1.00 43.36 253 PRO B N 1
ATOM 3797 C CA . PRO B 1 253 ? -24.111 56.615 -16.088 1.00 36.99 253 PRO B CA 1
ATOM 3798 C C . PRO B 1 253 ? -22.805 55.952 -16.500 1.00 40.93 253 PRO B C 1
ATOM 3799 O O . PRO B 1 253 ? -22.667 55.409 -17.598 1.00 38.57 253 PRO B O 1
ATOM 3803 N N . THR B 1 254 ? -21.829 56.012 -15.593 1.00 41.23 254 THR B N 1
ATOM 3804 C CA . THR B 1 254 ? -20.545 55.339 -15.768 1.00 42.09 254 THR B CA 1
ATOM 3805 C C . THR B 1 254 ? -20.492 54.190 -14.769 1.00 40.94 254 THR B C 1
ATOM 3806 O O . THR B 1 254 ? -20.134 54.389 -13.599 1.00 42.39 254 THR B O 1
ATOM 3810 N N . PRO B 1 255 ? -20.882 52.981 -15.162 1.00 41.97 255 PRO B N 1
ATOM 3811 C CA . PRO B 1 255 ? -20.959 51.889 -14.187 1.00 42.10 255 PRO B CA 1
ATOM 3812 C C . PRO B 1 255 ? -19.602 51.598 -13.562 1.00 39.97 255 PRO B C 1
ATOM 3813 O O . PRO B 1 255 ? -18.550 51.811 -14.165 1.00 40.61 255 PRO B O 1
ATOM 3817 N N . LEU B 1 256 ? -19.639 51.142 -12.340 1.00 39.90 256 LEU B N 1
ATOM 3818 C CA . LEU B 1 256 ? -18.402 50.962 -11.603 1.00 37.86 256 LEU B CA 1
ATOM 3819 C C . LEU B 1 256 ? -17.735 49.654 -12.010 1.00 39.39 256 LEU B C 1
ATOM 3820 O O . LEU B 1 256 ? -18.420 48.651 -12.225 1.00 41.85 256 LEU B O 1
ATOM 3825 N N . PRO B 1 257 ? -16.409 49.641 -12.141 1.00 40.40 257 PRO B N 1
ATOM 3826 C CA . PRO B 1 257 ? -15.699 48.366 -12.286 1.00 37.00 257 PRO B CA 1
ATOM 3827 C C . PRO B 1 257 ? -15.914 47.511 -11.050 1.00 40.80 257 PRO B C 1
ATOM 3828 O O . PRO B 1 257 ? -16.134 48.024 -9.948 1.00 44.62 257 PRO B O 1
ATOM 3832 N N . MET B 1 258 ? -15.839 46.192 -11.242 1.00 39.72 258 MET B N 1
ATOM 3833 C CA . MET B 1 258 ? -16.116 45.256 -10.155 1.00 40.65 258 MET B CA 1
ATOM 3834 C C . MET B 1 258 ? -15.274 45.565 -8.912 1.00 46.98 258 MET B C 1
ATOM 3835 O O . MET B 1 258 ? -15.805 45.660 -7.798 1.00 47.21 258 MET B O 1
ATOM 3838 N N . GLU B 1 259 ? -13.959 45.759 -9.088 1.00 43.34 259 GLU B N 1
ATOM 3839 C CA . GLU B 1 259 ? -13.081 45.999 -7.940 1.00 48.52 259 GLU B CA 1
ATOM 3840 C C . GLU B 1 259 ? -13.429 47.300 -7.222 1.00 48.58 259 GLU B C 1
ATOM 3841 O O . GLU B 1 259 ? -13.313 47.387 -5.993 1.00 43.51 259 GLU B O 1
ATOM 3843 N N . GLU B 1 260 ? -13.856 48.315 -7.969 1.00 44.76 260 GLU B N 1
ATOM 3844 C CA . GLU B 1 260 ? -14.246 49.578 -7.360 1.00 43.91 260 GLU B CA 1
ATOM 3845 C C . GLU B 1 260 ? -15.552 49.447 -6.590 1.00 47.76 260 GLU B C 1
ATOM 3846 O O . GLU B 1 260 ? -15.745 50.117 -5.567 1.00 51.90 260 GLU B O 1
ATOM 3852 N N . LEU B 1 261 ? -16.454 48.589 -7.056 1.00 45.27 261 LEU B N 1
ATOM 3853 C CA . LEU B 1 261 ? -17.709 48.406 -6.340 1.00 48.92 261 LEU B CA 1
ATOM 3854 C C . LEU B 1 261 ? -17.506 47.574 -5.080 1.00 47.41 261 LEU B C 1
ATOM 3855 O O . LEU B 1 261 ? -18.103 47.860 -4.035 1.00 44.91 261 LEU B O 1
ATOM 3860 N N . GLU B 1 262 ? -16.672 46.534 -5.160 1.00 46.60 262 GLU B N 1
ATOM 3861 C CA . GLU B 1 262 ? -16.349 45.760 -3.966 1.00 46.14 262 GLU B CA 1
ATOM 3862 C C . GLU B 1 262 ? -15.582 46.603 -2.957 1.00 46.22 262 GLU B C 1
ATOM 3863 O O . GLU B 1 262 ? -15.841 46.525 -1.749 1.00 45.51 262 GLU B O 1
ATOM 3869 N N . ALA B 1 263 ? -14.651 47.431 -3.437 1.00 44.10 263 ALA B N 1
ATOM 3870 C CA . ALA B 1 263 ? -13.921 48.324 -2.545 1.00 46.63 263 ALA B CA 1
ATOM 3871 C C . ALA B 1 263 ? -14.875 49.210 -1.760 1.00 49.71 263 ALA B C 1
ATOM 3872 O O . ALA B 1 263 ? -14.729 49.376 -0.543 1.00 48.18 263 ALA B O 1
ATOM 3874 N N . MET B 1 264 ? -15.863 49.783 -2.446 1.00 47.69 264 MET B N 1
ATOM 3875 C CA . MET B 1 264 ? -16.852 50.629 -1.791 1.00 43.83 264 MET B CA 1
ATOM 3876 C C . MET B 1 264 ? -17.586 49.874 -0.689 1.00 48.45 264 MET B C 1
ATOM 3877 O O . MET B 1 264 ? -17.920 50.448 0.353 1.00 46.16 264 MET B O 1
ATOM 3882 N N . MET B 1 265 ? -17.837 48.581 -0.896 1.00 46.83 265 MET B N 1
ATOM 3883 C CA . MET B 1 265 ? -18.483 47.786 0.141 1.00 47.26 265 MET B CA 1
ATOM 3884 C C . MET B 1 265 ? -17.579 47.624 1.355 1.00 53.95 265 MET B C 1
ATOM 3885 O O . MET B 1 265 ? -18.050 47.667 2.498 1.00 53.52 265 MET B O 1
ATOM 3890 N N . VAL B 1 266 ? -16.279 47.418 1.126 1.00 50.39 266 VAL B N 1
ATOM 3891 C CA . VAL B 1 266 ? -15.342 47.278 2.234 1.00 46.81 266 VAL B CA 1
ATOM 3892 C C . VAL B 1 266 ? -15.161 48.610 2.947 1.00 49.07 266 VAL B C 1
ATOM 3893 O O . VAL B 1 266 ? -15.091 48.668 4.180 1.00 45.97 266 VAL B O 1
ATOM 3897 N N . GLU B 1 267 ? -15.095 49.701 2.181 1.00 44.99 267 GLU B N 1
ATOM 3898 C CA . GLU B 1 267 ? -14.876 51.020 2.760 1.00 47.40 267 GLU B CA 1
ATOM 3899 C C . GLU B 1 267 ? -15.978 51.394 3.739 1.00 51.39 267 GLU B C 1
ATOM 3900 O O . GLU B 1 267 ? -15.722 52.073 4.738 1.00 51.29 267 GLU B O 1
ATOM 3906 N N . PHE B 1 268 ? -17.214 50.975 3.464 1.00 52.23 268 PHE B N 1
ATOM 3907 C CA . PHE B 1 268 ? -18.356 51.369 4.278 1.00 50.35 268 PHE B CA 1
ATOM 3908 C C . PHE B 1 268 ? -18.833 50.254 5.198 1.00 52.68 268 PHE B C 1
ATOM 3909 O O . PHE B 1 268 ? -19.979 50.288 5.656 1.00 53.84 268 PHE B O 1
ATOM 3917 N N . GLY B 1 269 ? -17.982 49.265 5.473 1.00 50.74 269 GLY B N 1
ATOM 3918 C CA . GLY B 1 269 ? -18.315 48.214 6.411 1.00 45.24 269 GLY B CA 1
ATOM 3919 C C . GLY B 1 269 ? -19.411 47.270 5.975 1.00 55.45 269 GLY B C 1
ATOM 3920 O O . GLY B 1 269 ? -19.808 46.409 6.769 1.00 58.59 269 GLY B O 1
ATOM 3921 N N . ILE B 1 270 ? -19.923 47.400 4.748 1.00 52.98 270 ILE B N 1
ATOM 3922 C CA . ILE B 1 270 ? -20.932 46.462 4.261 1.00 56.44 270 ILE B CA 1
ATOM 3923 C C . ILE B 1 270 ? -20.355 45.055 4.193 1.00 55.67 270 ILE B C 1
ATOM 3924 O O . ILE B 1 270 ? -21.015 44.074 4.560 1.00 57.35 270 ILE B O 1
ATOM 3929 N N . VAL B 1 271 ? -19.121 44.934 3.720 1.00 54.80 271 VAL B N 1
ATOM 3930 C CA . VAL B 1 271 ? -18.369 43.689 3.762 1.00 48.75 271 VAL B CA 1
ATOM 3931 C C . VAL B 1 271 ? -17.212 43.888 4.727 1.00 51.77 271 VAL B C 1
ATOM 3932 O O . VAL B 1 271 ? -16.504 44.900 4.653 1.00 51.60 271 VAL B O 1
ATOM 3936 N N . GLU B 1 272 ? -17.028 42.937 5.636 1.00 51.44 272 GLU B N 1
ATOM 3937 C CA . GLU B 1 272 ? -15.914 42.964 6.574 1.00 53.89 272 GLU B CA 1
ATOM 3938 C C . GLU B 1 272 ? -14.920 41.874 6.206 1.00 53.68 272 GLU B C 1
ATOM 3939 O O . GLU B 1 272 ? -15.289 40.699 6.098 1.00 49.69 272 GLU B O 1
ATOM 3945 N N . LEU B 1 273 ? -13.668 42.272 6.006 1.00 50.01 273 LEU B N 1
ATOM 3946 C CA . LEU B 1 273 ? -12.595 41.324 5.760 1.00 56.79 273 LEU B CA 1
ATOM 3947 C C . LEU B 1 273 ? -11.894 40.984 7.071 1.00 49.43 273 LEU B C 1
ATOM 3948 O O . LEU B 1 273 ? -11.127 40.033 7.134 1.00 50.00 273 LEU B O 1
#

Nearest PDB structures (foldseek):
  6nzj-assembly1_B  TM=9.956E-01  e=6.422E-54  Methanosarcina acetivorans C2A
  8tc3-assembly1_B  TM=9.751E-01  e=4.781E-41  Azotobacter vinelandii DJ
  1cp2-assembly1_B  TM=9.831E-01  e=1.895E-40  Clostridium pasteurianum
  6q93-assembly1_B  TM=9.606E-01  e=2.159E-36  Azotobacter vinelandii DJ
  1g21-assembly1_F  TM=9.485E-01  e=3.503E-34  Azotobacter vinelandii

InterPro domains:
  IPR000392 NifH/frxC family [PF00142] (2-270)
  IPR000392 NifH/frxC family [PIRSF000363] (1-270)
  IPR000392 NifH/frxC family [PS51026] (1-271)
  IPR000392 NifH/frxC family [PTHR42864] (1-272)
  IPR005977 Nitrogenase iron protein NifH [MF_00533] (1-272)
  IPR005977 Nitrogenase iron protein NifH [TIGR01287] (2-272)
  IPR027417 P-loop containing nucleoside triphosphate hydrolase [G3DSA:3.40.50.300] (1-273)
  IPR027417 P-loop containing nucleoside triphosphate hydrolase [SSF52540] (1-268)
  IPR030655 NifH/chlL conserved site [PS00692] (123-136)
  IPR030655 NifH/chlL conserved site [PS00746] (85-97)

Sequence (546 aa):
MRQIAIYGKGGIGKSTTTQNLTAALSTMGNNILLVGCDPKADSTRMLLGGLNQKTVLDTLRSEGDEGIDLDTVLQPGFGGIKCVESGGPEPGVGCAGRGIITSIGLLENLGAYTDDLDYVFYDVLGDVVCGGFAMPIREGKAKEIYIVASGELMAIYAANNICKGLAKFAKGGARLGGIICNSRKVDGERELLEAFAKKLGSHLIHFVPRDNIVQRAEINRKTVIDFDRESDQAKEYLTLADNVQNNNKLVVPTPLPMEELEAMMVEFGIVELMRQIAIYGKGGIGKSTTTQNLTAALSTMGNNILLVGCDPKADSTRMLLGGLNQKTVLDTLRSEGDEGIDLDTVLQPGFGGIKCVESGGPEPGVGCAGRGIITSIGLLENLGAYTDDLDYVFYDVLGDVVCGGFAMPIREGKAKEIYIVASGELMAIYAANNICKGLAKFAKGGARLGGIICNSRKVDGERELLEAFAKKLGSHLIHFVPRDNIVQRAEINRKTVIDFDRESDQAKEYLTLADNVQNNNKLVVPTPLPMEELEAMMVEFGIVEL

Foldseek 3Di:
DAQEEEEFAPDLCSLLLQQLLVLLLLVVVAAEEEEELAQVDPNCQQFAVDPDQDAPVNVVPDDDDDDDAPCRAWPAGRSRHTYGYLHDAPPPDGFSLVSVVVSVVSCVVNCVVDPRHPYYYYYFYQNDLDPRRCNCVQVVSHQEYEYEAWLALVRLVSVLVNLVSQLVSVVVRRWYLAYEYRYPVDPCTQVLRQVSQVQQVHGHLAYQYDDCVQVVSVVSSHRSCVVPVPDPSVVRSNSSSVSSVPRPRTHSTDRDDPVVSVVSCCVRPSDDD/DAFEEEEFAPDLCSLLLVQLLVLLLLVVVAEEEEEELAQVDQNCQQFAVHGDQQAPVNCVVPDDPDDGDPCNAWPAGRSRYTYGYLHAADPPDDQSLVSVVVRVVVCVVNQVVDPRHPYYYYHFYQNDPDPRRCCCVQVLRHAEYEYEAWLALVRLVSVLVNLVSQLVRVVSRHWYLFYEYSYPPDPCTQVLRQVSGVQFVYGHLAYQYDDVCSVVSVVSRHRSCVVPVPDPSSVRSSSSSVSSVPRPDTHSTDRDDPVRSVVSCCVRVVDDD

Organism: Methanosarcina acetivorans (strain ATCC 35395 / DSM 2834 / JCM 12185 / C2A) (NCBI:txid188937)

B-factor: mean 48.91, std 10.04, range [25.13, 96.47]

CATH classification: 3.40.50.300

Secondary structure (DSSP, 8-state):
-EEEEEEE-TTSSHHHHHHHHHHHHHTTT--EEEEEE-TTS-TTHHHHSSSSPPPHHHHHHSSS-PPPPHHHH-EE-GGG-EEEE--PPSTTT--HHHHHHHHHHHHHHTT-S-TT-SEEEEEE--S---TTTTHHHHTTS--EEEEEE-SSHHHHHHHHHHHHHHHHTTTTT-EEEEEEEE----TTHHHHHHHHHHHTT--EEEEE---HHHHHHHHTTS-HHHH-TTSHHHHHHHHHHHHHHT----B---PPPHHHHHHHHHHTTSS--/-EEEEEEE-TTSSHHHHHHHHHHHHHHTT--EEEEEE-TT--TTHHHHSSSSPPPHHHHHHT--SS---HHHH-EE-GGG-EEEE---PSTTTS-HHHHHHHHHHHHHHTT-S-TT--EEEEEE--SS--TTTTHHHHTTS--EEEEEE-SSHHHHHHHHHHHHHHHHTGGGT-EEEEEEEE----TTHHHHHHHHHHHTT--EEEEEPP-HHHHHHHHTT--HHHH-TT-HHHHHHHHHHHHHHH----B---PPPHHHHHHHHHHTTSS--

Solvent-accessible surface area: 19572 Å² total; per-residue (Å²): 110,68,45,0,0,0,7,0,24,2,29,8,31,6,19,29,2,0,4,2,0,0,0,0,0,11,76,65,70,19,66,1,0,0,0,0,4,5,21,6,14,14,1,0,39,12,8,46,26,41,35,40,17,54,21,2,7,76,29,89,100,65,111,65,149,102,70,38,89,46,84,62,1,21,64,97,16,52,46,39,0,79,0,0,12,1,21,17,14,81,24,0,72,19,44,10,3,178,10,4,56,48,0,1,27,50,0,78,128,60,39,4,55,64,158,91,13,54,6,0,0,2,0,0,0,1,3,2,21,16,11,11,5,3,44,0,8,101,81,23,52,0,76,9,0,0,0,0,0,0,2,72,24,25,1,0,64,4,0,5,22,3,0,80,2,1,30,92,27,21,114,63,26,4,68,0,0,0,0,0,0,12,14,106,86,52,93,42,5,127,114,1,0,77,27,0,0,166,68,0,43,17,64,25,9,25,35,8,42,90,48,123,12,34,54,122,0,42,90,62,72,80,0,1,7,48,69,57,68,124,17,119,4,0,52,51,4,57,60,0,0,38,57,0,57,110,22,145,45,71,38,63,3,78,40,5,78,121,68,86,12,40,59,11,2,62,128,36,30,22,2,83,152,109,68,49,0,0,0,7,0,23,0,41,28,32,4,15,20,1,0,0,0,0,0,0,0,0,12,74,62,71,19,72,1,0,0,0,1,3,5,23,7,12,9,0,0,22,14,6,49,20,38,35,41,17,95,22,0,17,65,10,46,142,76,80,56,124,84,53,32,60,43,118,52,0,17,69,92,20,58,44,46,0,84,0,0,14,1,19,27,14,76,22,0,67,20,63,7,1,168,8,5,59,60,0,0,22,22,0,80,131,56,45,5,57,64,160,91,15,52,5,0,0,0,0,0,0,1,4,2,22,17,12,12,5,6,37,0,12,106,50,20,53,0,79,9,0,0,0,0,0,0,4,74,14,31,0,0,61,4,0,7,21,4,0,81,4,1,29,94,44,17,212,51,28,3,70,0,0,0,0,0,0,17,13,43,78,68,87,40,4,122,112,0,0,82,33,0,0,68,35,0,44,17,62,28,12,26,40,6,37,111,52,132,37,24,66,35,0,30,56,43,45,64,0,0,7,55,72,57,76,99,19,120,3,0,54,51,3,60,63,0,0,37,53,0,55,113,21,103,47,71,42,64,3,84,42,4,83,84,74,83,5,40,57,18,0,62,134,36,44,40,6,97,158